Protein AF-A0ABD2XIH0-F1 (afdb_monomer)

Secondary structure (DSSP, 8-state):
--HHHHHHHHHTTS---TTTTSSHHHHHHHHHHHHHHHHHHHHHHHHHHHHHHHS---HHHHHHHHHHHHHHHHHHHHHHHHHHTHHHHHHHHHHHTSTTTS--SHHHHHHHHHHHHHHHHHHHHHHHHHHHHHHHHHHHHHHTT----SS----SS-S-SHHHHHHHHHHHHHHHHHHHHHHHHHHHHHHHHHHHHHHHHHHHHHHHHHHHHHHHHHHHHHHHTT---HHHHHHHHHHHHHHHHHHHHHHHHHHHHHHHHHHHHHHHHHHHHHHHHHHHHHHHHS--SSHHHHHHHHHHHHHHHHHHHHHHHHHHHHHHHHHHHHHHHHTS--TTS-HHHHHHHHHHHHHHTS----EETTTEE-SHHHHHHHHHHHHHHHHHHHHH-

Organism: NCBI:txid54128

Radius of gyration: 26.18 Å; Cα contacts (8 Å, |Δi|>4): 355; chains: 1; bounding box: 65×35×86 Å

Structure (mmCIF, N/CA/C/O backbone):
data_AF-A0ABD2XIH0-F1
#
_entry.id   AF-A0ABD2XIH0-F1
#
loop_
_atom_site.group_PDB
_atom_site.id
_atom_site.type_symbol
_atom_site.label_atom_id
_atom_site.label_alt_id
_atom_site.label_comp_id
_atom_site.label_asym_id
_atom_site.label_entity_id
_atom_site.label_seq_id
_atom_site.pdbx_PDB_ins_code
_atom_site.Cartn_x
_atom_site.Cartn_y
_atom_site.Cartn_z
_atom_site.occupancy
_atom_site.B_iso_or_equiv
_atom_site.auth_seq_id
_atom_site.auth_comp_id
_atom_site.auth_asym_id
_atom_site.auth_atom_id
_atom_site.pdbx_PDB_model_num
ATOM 1 N N . MET A 1 1 ? -10.858 10.386 3.978 1.00 69.44 1 MET A N 1
ATOM 2 C CA . MET A 1 1 ? -9.906 9.256 4.102 1.00 69.44 1 MET A CA 1
ATOM 3 C C . MET A 1 1 ? -9.439 8.874 2.701 1.00 69.44 1 MET A C 1
ATOM 5 O O . MET A 1 1 ? -10.284 8.785 1.823 1.00 69.44 1 MET A O 1
ATOM 9 N N . LEU A 1 2 ? -8.126 8.726 2.485 1.00 82.62 2 LEU A N 1
ATOM 10 C CA . LEU A 1 2 ? -7.487 8.334 1.208 1.00 82.62 2 LEU A CA 1
ATOM 11 C C . LEU A 1 2 ? -7.845 9.175 -0.043 1.00 82.62 2 LEU A C 1
ATOM 13 O O . LEU A 1 2 ? -7.837 8.694 -1.173 1.00 82.62 2 LEU A O 1
ATOM 17 N N . GLU A 1 3 ? -8.188 10.453 0.140 1.00 85.56 3 GLU A N 1
ATOM 18 C CA . GLU A 1 3 ? -8.623 11.310 -0.973 1.00 85.56 3 GLU A CA 1
ATOM 19 C C . GLU A 1 3 ? -7.527 11.571 -2.004 1.00 85.56 3 GLU A C 1
ATOM 21 O O . GLU A 1 3 ? -7.841 11.774 -3.174 1.00 85.56 3 GLU A O 1
ATOM 26 N N . LEU A 1 4 ? -6.263 11.610 -1.573 1.00 85.44 4 LEU A N 1
ATOM 27 C CA . LEU A 1 4 ? -5.139 11.866 -2.467 1.00 85.44 4 LEU A CA 1
ATOM 28 C C . LEU A 1 4 ? -4.965 10.690 -3.433 1.00 85.44 4 LEU A C 1
ATOM 30 O O . LEU A 1 4 ? -5.017 10.905 -4.639 1.00 85.44 4 LEU A O 1
ATOM 34 N N . GLN A 1 5 ? -4.934 9.465 -2.907 1.00 88.56 5 GLN A N 1
ATOM 35 C CA . GLN A 1 5 ? -4.835 8.218 -3.664 1.00 88.56 5 GLN A CA 1
ATOM 36 C C . GLN A 1 5 ? -5.927 8.138 -4.734 1.00 88.56 5 GLN A C 1
ATOM 38 O O . GLN A 1 5 ? -5.644 7.955 -5.914 1.00 88.56 5 GLN A O 1
ATOM 43 N N . PHE A 1 6 ? -7.193 8.340 -4.351 1.00 89.38 6 PHE A N 1
ATOM 44 C CA . PHE A 1 6 ? -8.299 8.267 -5.308 1.00 89.38 6 PHE A CA 1
ATOM 45 C C . PHE A 1 6 ? -8.287 9.410 -6.326 1.00 89.38 6 PHE A C 1
ATOM 47 O O . PHE A 1 6 ? -8.662 9.185 -7.477 1.00 89.38 6 PHE A O 1
ATOM 54 N N . LYS A 1 7 ? -7.843 10.618 -5.952 1.00 89.19 7 LYS A N 1
ATOM 55 C CA . LYS A 1 7 ? -7.650 11.718 -6.912 1.00 89.19 7 LYS A CA 1
ATOM 56 C C . LYS A 1 7 ? -6.553 11.378 -7.917 1.00 89.19 7 LYS A C 1
ATOM 58 O O . LYS A 1 7 ? -6.776 11.568 -9.107 1.00 89.19 7 LYS A O 1
ATOM 63 N N . VAL A 1 8 ? -5.424 10.833 -7.463 1.00 88.25 8 VAL A N 1
ATOM 64 C CA . VAL A 1 8 ? -4.326 10.404 -8.339 1.00 88.25 8 VAL A CA 1
ATOM 65 C C . VAL A 1 8 ? -4.801 9.297 -9.280 1.00 88.25 8 VAL A C 1
ATOM 67 O O . VAL A 1 8 ? -4.697 9.486 -10.488 1.00 88.25 8 VAL A O 1
ATOM 70 N N . LEU A 1 9 ? -5.440 8.229 -8.772 1.00 87.62 9 LEU A N 1
ATOM 71 C CA . LEU A 1 9 ? -6.023 7.159 -9.603 1.00 87.62 9 LEU A CA 1
ATOM 72 C C . LEU A 1 9 ? -7.021 7.694 -10.642 1.00 87.62 9 LEU A C 1
ATOM 74 O O . LEU A 1 9 ? -7.084 7.195 -11.767 1.00 87.62 9 LEU A O 1
ATOM 78 N N . SER A 1 10 ? -7.804 8.712 -10.272 1.00 88.88 10 SER A N 1
ATOM 79 C CA . SER A 1 10 ? -8.765 9.334 -11.185 1.00 88.88 10 SER A CA 1
ATOM 80 C C . SER A 1 10 ? -8.064 10.090 -12.314 1.00 88.88 10 SER A C 1
ATOM 82 O O . SER A 1 10 ? -8.479 9.971 -13.468 1.00 88.88 10 SER A O 1
ATOM 84 N N . SER A 1 11 ? -6.993 10.819 -11.995 1.00 87.75 11 SER A N 1
ATOM 85 C CA . SER A 1 11 ? -6.191 11.602 -12.945 1.00 87.75 11 SER A CA 1
ATOM 86 C C . SER A 1 11 ? -5.342 10.753 -13.892 1.00 87.75 11 SER A C 1
ATOM 88 O O . SER A 1 11 ? -4.963 11.231 -14.953 1.00 87.75 11 SER A O 1
ATOM 90 N N . ILE A 1 12 ? -5.031 9.508 -13.533 1.00 87.06 12 ILE A N 1
ATOM 91 C CA . ILE A 1 12 ? -4.311 8.572 -14.415 1.00 87.06 12 ILE A CA 1
ATOM 92 C C . ILE A 1 12 ? -5.246 7.630 -15.190 1.00 87.06 12 ILE A C 1
ATOM 94 O O . ILE A 1 12 ? -4.781 6.759 -15.916 1.00 87.06 12 ILE A O 1
ATOM 98 N N . GLY A 1 13 ? -6.568 7.790 -15.049 1.00 84.06 13 GLY A N 1
ATOM 99 C CA . GLY A 1 13 ? -7.558 7.005 -15.795 1.00 84.06 13 GLY A CA 1
ATOM 100 C C . GLY A 1 13 ? -7.877 5.623 -15.212 1.00 84.06 13 GLY A C 1
ATOM 101 O O . GLY A 1 13 ? -8.575 4.841 -15.848 1.00 84.06 13 GLY A O 1
ATOM 102 N N . PHE A 1 14 ? -7.407 5.296 -14.006 1.00 84.62 14 PHE A N 1
ATOM 103 C CA . PHE A 1 14 ? -7.673 3.997 -13.371 1.00 84.62 14 PHE A CA 1
ATOM 104 C C . PHE A 1 14 ? -8.911 4.000 -12.463 1.00 84.62 14 PHE A C 1
ATOM 106 O O . PHE A 1 14 ? -9.413 2.935 -12.101 1.00 84.62 14 PHE A O 1
ATOM 113 N N . TRP A 1 15 ? -9.450 5.171 -12.098 1.00 86.75 15 TRP A N 1
ATOM 114 C CA . TRP A 1 15 ? -10.577 5.251 -11.166 1.00 86.75 15 TRP A CA 1
ATOM 115 C C . TRP A 1 15 ? -11.604 6.331 -11.507 1.00 86.75 15 TRP A C 1
ATOM 117 O O . TRP A 1 15 ? -11.427 7.500 -11.195 1.00 86.75 15 TRP A O 1
ATOM 127 N N . CYS A 1 16 ? -12.756 5.934 -12.055 1.00 84.38 16 CYS A N 1
ATOM 128 C CA . CYS A 1 16 ? -13.859 6.872 -12.286 1.00 84.38 16 CYS A CA 1
ATOM 129 C C . CYS A 1 16 ? -14.498 7.324 -10.954 1.00 84.38 16 CYS A C 1
ATOM 131 O O . CYS A 1 16 ? -15.024 6.460 -10.227 1.00 84.38 16 CYS A O 1
ATOM 133 N N . PRO A 1 17 ? -14.510 8.639 -10.634 1.00 82.56 17 PRO A N 1
ATOM 134 C CA . PRO A 1 17 ? -15.181 9.169 -9.450 1.00 82.56 17 PRO A CA 1
ATOM 135 C C . PRO A 1 17 ? -16.686 8.876 -9.449 1.00 82.56 17 PRO A C 1
ATOM 137 O O . PRO A 1 17 ? -17.354 8.968 -10.478 1.00 82.56 17 PRO A O 1
ATOM 140 N N . ARG A 1 18 ? -17.258 8.610 -8.265 1.00 77.31 18 ARG A N 1
ATOM 141 C CA . ARG A 1 18 ? -18.702 8.323 -8.113 1.00 77.31 18 ARG A CA 1
ATOM 142 C C . ARG A 1 18 ? -19.601 9.472 -8.582 1.00 77.31 18 ARG A C 1
ATOM 144 O O . ARG A 1 18 ? -20.696 9.235 -9.076 1.00 77.31 18 ARG A O 1
ATOM 151 N N . SER A 1 19 ? -19.147 10.717 -8.445 1.00 76.44 19 SER A N 1
ATOM 152 C CA . SER A 1 19 ? -19.893 11.886 -8.926 1.00 76.44 19 SER A CA 1
ATOM 153 C C . SER A 1 19 ? -20.061 11.867 -10.448 1.00 76.44 19 SER A C 1
ATOM 155 O O . SER A 1 19 ? -21.111 12.255 -10.952 1.00 76.44 19 SER A O 1
ATOM 157 N N . TRP A 1 20 ? -19.062 11.370 -11.182 1.00 75.44 20 TRP A N 1
ATOM 158 C CA . TRP A 1 20 ? -19.028 11.370 -12.647 1.00 75.44 20 TRP A CA 1
ATOM 159 C C . TRP A 1 20 ? -19.699 10.146 -13.272 1.00 75.44 20 TRP A C 1
ATOM 161 O O . TRP A 1 20 ? -20.023 10.181 -14.457 1.00 75.44 20 TRP A O 1
ATOM 171 N N . SER A 1 21 ? -19.964 9.093 -12.493 1.00 69.00 21 SER A N 1
ATOM 172 C CA . SER A 1 21 ? -20.776 7.953 -12.939 1.00 69.00 21 SER A CA 1
ATOM 173 C C . SER A 1 21 ? -22.285 8.225 -12.904 1.00 69.00 21 SER A C 1
ATOM 175 O O . SER A 1 21 ? -23.064 7.365 -13.291 1.00 69.00 21 SER A O 1
ATOM 177 N N . SER A 1 22 ? -22.723 9.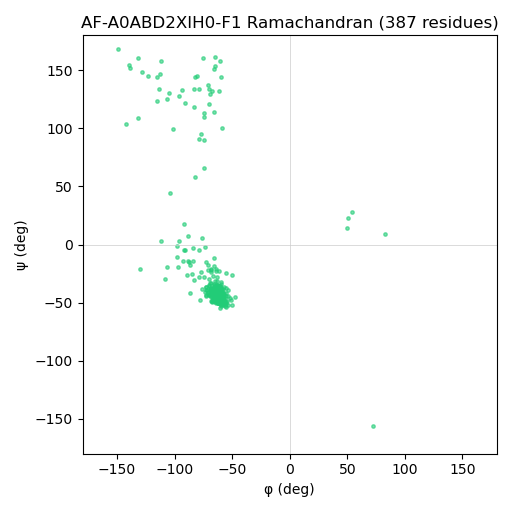388 -12.407 1.00 70.56 22 SER A N 1
ATOM 178 C CA . SER A 1 22 ? -24.151 9.728 -12.302 1.00 70.56 22 SER A CA 1
ATOM 179 C C . SER A 1 22 ? -24.768 10.180 -13.633 1.00 70.56 22 SER A C 1
ATOM 181 O O . SER A 1 22 ? -25.954 9.958 -13.869 1.00 70.56 22 SER A O 1
ATOM 183 N N . SER A 1 23 ? -23.967 10.758 -14.534 1.00 75.12 23 SER A N 1
ATOM 184 C CA . SER A 1 23 ? -24.386 11.120 -15.891 1.00 75.12 23 SER A CA 1
ATOM 185 C C . SER A 1 23 ? -23.784 10.179 -16.934 1.00 75.12 23 SER A C 1
ATOM 187 O O . SER A 1 23 ? -22.568 10.038 -17.051 1.00 75.12 23 SER A O 1
ATOM 189 N N . GLY A 1 24 ? -24.636 9.573 -17.768 1.00 81.06 24 GLY A N 1
ATOM 190 C CA . GLY A 1 24 ? -24.200 8.591 -18.771 1.00 81.06 24 GLY A CA 1
ATOM 191 C C . GLY A 1 24 ? -23.217 9.133 -19.823 1.00 81.06 24 GLY A C 1
ATOM 192 O O . GLY A 1 24 ? -22.471 8.357 -20.416 1.00 81.06 24 GLY A O 1
ATOM 193 N N . LEU A 1 25 ? -23.180 10.453 -20.057 1.00 85.81 25 LEU A N 1
ATOM 194 C CA . LEU A 1 25 ? -22.218 11.082 -20.970 1.00 85.81 25 LEU A CA 1
ATOM 195 C C . LEU A 1 25 ? -20.828 11.236 -20.335 1.00 85.81 25 LEU A C 1
ATOM 197 O O . LEU A 1 25 ? -19.834 10.864 -20.955 1.00 85.81 25 LEU A O 1
ATOM 201 N N . THR A 1 26 ? -20.745 11.746 -19.103 1.00 85.19 26 THR A N 1
ATOM 202 C CA . THR A 1 26 ? -19.464 11.929 -18.396 1.00 85.19 26 THR A CA 1
ATOM 203 C C . THR A 1 26 ? -18.781 10.599 -18.128 1.00 85.19 26 THR A C 1
ATOM 205 O O . THR A 1 26 ? -17.566 10.503 -18.261 1.00 85.19 26 THR A O 1
ATOM 208 N N . GLU A 1 27 ? -19.549 9.550 -17.828 1.00 86.12 27 GLU A N 1
ATOM 209 C CA . GLU A 1 27 ? -18.997 8.212 -17.648 1.00 86.12 27 GLU A CA 1
ATOM 210 C C . GLU A 1 27 ? -18.377 7.676 -18.948 1.00 86.12 27 GLU A C 1
ATOM 212 O O . GLU A 1 27 ? -17.261 7.158 -18.934 1.00 86.12 27 GLU A O 1
ATOM 217 N N . LYS A 1 28 ? -19.058 7.840 -20.092 1.00 87.38 28 LYS A N 1
ATOM 218 C CA . LYS A 1 28 ? -18.522 7.441 -21.405 1.00 87.38 28 LYS A CA 1
ATOM 219 C C . LYS A 1 28 ? -17.262 8.227 -21.772 1.00 87.38 28 LYS A C 1
ATOM 221 O O . LYS A 1 28 ? -16.292 7.625 -22.229 1.00 87.38 28 LYS A O 1
ATOM 226 N N . LEU A 1 29 ? -17.258 9.542 -21.540 1.00 89.62 29 LEU A N 1
ATOM 227 C CA . LEU A 1 29 ? -16.084 10.391 -21.763 1.00 89.62 29 LEU A CA 1
ATOM 228 C C . LEU A 1 29 ? -14.907 9.956 -20.885 1.00 89.62 29 LEU A C 1
ATOM 230 O O . LEU A 1 29 ? -13.797 9.804 -21.389 1.00 89.62 29 LEU A O 1
ATOM 234 N N . TYR A 1 30 ? -15.156 9.671 -19.605 1.00 89.56 30 TYR A N 1
ATOM 235 C CA . TYR A 1 30 ? -14.122 9.188 -18.695 1.00 89.56 30 TYR A CA 1
ATOM 236 C C . TYR A 1 30 ? -13.582 7.816 -19.111 1.00 89.56 30 TYR A C 1
ATOM 238 O O . TYR A 1 30 ? -12.378 7.591 -19.042 1.00 89.56 30 TYR A O 1
ATOM 246 N N . ARG A 1 31 ? -14.432 6.899 -19.594 1.00 87.94 31 ARG A N 1
ATOM 247 C CA . ARG A 1 31 ? -13.978 5.603 -20.128 1.00 87.94 31 ARG A CA 1
ATOM 248 C C . ARG A 1 31 ? -13.070 5.777 -21.347 1.00 87.94 31 ARG A C 1
ATOM 250 O O . ARG A 1 31 ? -12.041 5.117 -21.415 1.00 87.94 31 ARG A O 1
ATOM 257 N N . CYS A 1 32 ? -13.412 6.676 -22.271 1.00 90.19 32 CYS A N 1
ATOM 258 C CA . CYS A 1 32 ? -12.560 6.989 -23.423 1.00 90.19 32 CYS A CA 1
ATOM 259 C C . CYS A 1 32 ? -11.200 7.548 -22.975 1.00 90.19 32 CYS A C 1
ATOM 261 O O . CYS A 1 32 ? -10.153 7.041 -23.368 1.00 90.19 32 CYS A O 1
ATOM 263 N N . TYR A 1 33 ? -11.225 8.527 -22.070 1.00 91.69 33 TYR A N 1
ATOM 264 C CA . TYR A 1 33 ? -10.032 9.089 -21.440 1.00 91.69 33 TYR A CA 1
ATOM 265 C C . TYR A 1 33 ? -9.166 8.022 -20.747 1.00 91.69 33 TYR A C 1
ATOM 267 O O . TYR A 1 33 ? -7.955 7.987 -20.940 1.00 91.69 33 TYR A O 1
ATOM 275 N N . SER A 1 34 ? -9.796 7.112 -20.003 1.00 90.00 34 SER A N 1
ATOM 276 C CA . SER A 1 34 ? -9.126 6.008 -19.306 1.00 90.00 34 SER A CA 1
ATOM 277 C C . SER A 1 34 ? -8.423 5.077 -20.287 1.00 90.00 34 SER A C 1
ATO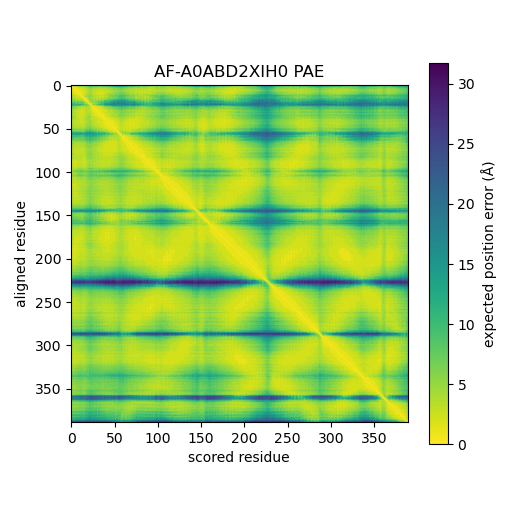M 279 O O . SER A 1 34 ? -7.249 4.774 -20.113 1.00 90.00 34 SER A O 1
ATOM 281 N N . VAL A 1 35 ? -9.109 4.667 -21.359 1.00 89.94 35 VAL A N 1
ATOM 282 C CA . VAL A 1 35 ? -8.506 3.829 -22.405 1.00 89.94 35 VAL A CA 1
ATOM 283 C C . VAL A 1 35 ? -7.300 4.534 -23.023 1.00 89.94 35 VAL A C 1
ATOM 285 O O . VAL A 1 35 ? -6.245 3.918 -23.152 1.00 89.94 35 VAL A O 1
ATOM 288 N N . LEU A 1 36 ? -7.411 5.826 -23.343 1.00 90.25 36 LEU A N 1
ATOM 289 C CA . LEU A 1 36 ? -6.315 6.592 -23.944 1.00 90.25 36 LEU A CA 1
ATOM 290 C C . LEU A 1 36 ? -5.085 6.693 -23.034 1.00 90.25 36 LEU A C 1
ATOM 292 O O . LEU A 1 36 ? -3.970 6.514 -23.515 1.00 90.25 36 LEU A O 1
ATOM 296 N N . LEU A 1 37 ? -5.270 6.948 -21.737 1.00 90.62 37 LEU A N 1
ATOM 297 C CA . LEU A 1 37 ? -4.155 7.066 -20.793 1.00 90.62 37 LEU A CA 1
ATOM 298 C C . LEU A 1 37 ? -3.497 5.730 -20.474 1.00 90.62 37 LEU A C 1
ATOM 300 O O . LEU A 1 37 ? -2.282 5.645 -20.353 1.00 90.62 37 LEU A O 1
ATOM 304 N N . VAL A 1 38 ? -4.291 4.676 -20.343 1.00 89.88 38 VAL A N 1
ATOM 305 C CA . VAL A 1 38 ? -3.806 3.390 -19.848 1.00 89.88 38 VAL A CA 1
ATOM 306 C C . VAL A 1 38 ? -3.190 2.533 -20.967 1.00 89.88 38 VAL A C 1
ATOM 308 O O . VAL A 1 38 ? -2.309 1.711 -20.712 1.00 89.88 38 VAL A O 1
ATOM 311 N N . THR A 1 39 ? -3.590 2.743 -22.225 1.00 92.69 39 THR A N 1
ATOM 312 C CA . THR A 1 39 ? -3.067 1.988 -23.383 1.00 92.69 39 THR A CA 1
ATOM 313 C C . THR A 1 39 ? -1.540 2.081 -23.550 1.00 92.69 39 THR A C 1
ATOM 315 O O . THR A 1 39 ? -0.924 1.030 -23.738 1.00 92.69 39 THR A O 1
ATOM 318 N N . PRO A 1 40 ? -0.889 3.262 -23.446 1.00 93.31 40 PRO A N 1
ATOM 319 C CA . PRO A 1 40 ? 0.568 3.388 -23.522 1.00 93.31 40 PRO A CA 1
ATOM 320 C C . PRO A 1 40 ? 1.323 2.440 -22.583 1.00 93.31 40 PRO A C 1
ATOM 322 O O . PRO A 1 40 ? 2.185 1.692 -23.043 1.00 93.31 40 PRO A O 1
ATOM 325 N N . MET A 1 41 ? 0.914 2.366 -21.313 1.00 93.38 41 MET A N 1
ATOM 326 C CA . MET A 1 41 ? 1.489 1.457 -20.318 1.00 93.38 41 MET A CA 1
ATOM 327 C C . MET A 1 41 ? 1.460 -0.007 -20.781 1.00 93.38 41 MET A C 1
ATOM 329 O O . MET A 1 41 ? 2.501 -0.662 -20.817 1.00 93.38 41 MET A O 1
ATOM 333 N N . TYR A 1 42 ? 0.292 -0.521 -21.178 1.00 93.69 42 TYR A N 1
ATOM 334 C CA . TYR A 1 42 ? 0.179 -1.911 -21.633 1.00 93.69 42 TYR A CA 1
ATOM 335 C C . TYR A 1 42 ? 0.925 -2.152 -22.948 1.00 93.69 42 TYR A C 1
ATOM 337 O O . TYR A 1 42 ? 1.549 -3.198 -23.114 1.00 93.69 42 TYR A O 1
ATOM 345 N N . SER A 1 43 ? 0.910 -1.183 -23.867 1.00 94.50 43 SER A N 1
ATOM 346 C CA . SER A 1 43 ? 1.654 -1.289 -25.125 1.00 94.50 43 SER A CA 1
ATOM 347 C C . SER A 1 43 ? 3.166 -1.376 -24.897 1.00 94.50 43 SER A C 1
ATOM 349 O O . SER A 1 43 ? 3.819 -2.195 -25.536 1.00 94.50 43 SER A O 1
ATOM 351 N N . LEU A 1 44 ? 3.717 -0.619 -23.937 1.00 94.31 44 LEU A N 1
ATOM 352 C CA . LEU A 1 44 ? 5.134 -0.693 -23.581 1.00 94.31 44 LEU A CA 1
ATOM 353 C C . LEU A 1 44 ? 5.496 -2.085 -23.050 1.00 94.31 44 LEU A C 1
ATOM 355 O O . LEU A 1 44 ? 6.449 -2.687 -23.538 1.00 94.31 44 LEU A O 1
ATOM 359 N N . VAL A 1 45 ? 4.712 -2.616 -22.106 1.00 94.25 45 VAL A N 1
ATOM 360 C CA . VAL A 1 45 ? 4.938 -3.955 -21.532 1.00 94.25 45 VAL A CA 1
ATOM 361 C C . VAL A 1 45 ? 4.898 -5.036 -22.615 1.00 94.25 45 VAL A C 1
ATOM 363 O O . VAL A 1 45 ? 5.751 -5.923 -22.632 1.00 94.25 45 VAL A O 1
ATOM 366 N N . LEU A 1 46 ? 3.953 -4.950 -23.556 1.00 93.56 46 LEU A N 1
ATOM 367 C CA . LEU A 1 46 ? 3.861 -5.890 -24.675 1.00 93.56 46 LEU A CA 1
ATOM 368 C C . LEU A 1 46 ? 5.080 -5.808 -25.603 1.00 93.56 46 LEU A C 1
ATOM 370 O O . LEU A 1 46 ? 5.629 -6.846 -25.966 1.00 93.56 46 LEU A O 1
ATOM 374 N N . CYS A 1 47 ? 5.544 -4.604 -25.951 1.00 93.38 47 CYS A N 1
ATOM 375 C CA . CYS A 1 47 ? 6.741 -4.426 -26.780 1.00 93.38 47 CYS A CA 1
ATOM 376 C C . CYS A 1 47 ? 8.021 -4.910 -26.077 1.00 93.38 47 CYS A C 1
ATOM 378 O O . CYS A 1 47 ? 8.902 -5.480 -26.725 1.00 93.38 47 CYS A O 1
ATOM 380 N N . GLN A 1 48 ? 8.127 -4.722 -24.758 1.00 92.69 48 GLN A N 1
ATOM 381 C CA . GLN A 1 48 ? 9.230 -5.257 -23.953 1.00 92.69 48 GLN A CA 1
ATOM 382 C C . GLN A 1 48 ? 9.204 -6.793 -23.932 1.00 92.69 48 GLN A C 1
ATOM 384 O O . GLN A 1 48 ? 10.220 -7.433 -24.197 1.00 92.69 48 GLN A O 1
ATOM 389 N N . ALA A 1 49 ? 8.036 -7.393 -23.681 1.00 91.69 49 ALA A N 1
ATOM 390 C CA . ALA A 1 49 ? 7.871 -8.845 -23.675 1.00 91.69 49 ALA A CA 1
ATOM 391 C C . ALA A 1 49 ? 8.161 -9.467 -25.052 1.00 91.69 49 ALA A C 1
ATOM 393 O O . ALA A 1 49 ? 8.845 -10.484 -25.140 1.00 91.69 49 ALA A O 1
ATOM 394 N N . ALA A 1 50 ? 7.699 -8.836 -26.136 1.00 91.50 50 ALA A N 1
ATOM 395 C CA . ALA A 1 50 ? 8.015 -9.259 -27.497 1.00 91.50 50 ALA A CA 1
ATOM 396 C C . ALA A 1 50 ? 9.523 -9.177 -27.778 1.00 91.50 50 ALA A C 1
ATOM 398 O O . ALA A 1 50 ? 10.092 -10.116 -28.331 1.00 91.50 50 ALA A O 1
ATOM 399 N N . GLY A 1 51 ? 10.183 -8.096 -27.349 1.00 88.81 51 GLY A N 1
ATOM 400 C CA . GLY A 1 51 ? 11.631 -7.948 -27.485 1.00 88.81 51 GLY A CA 1
ATOM 401 C C . GLY A 1 51 ? 12.412 -9.033 -26.757 1.00 88.81 51 GLY A C 1
ATOM 402 O O . GLY A 1 51 ? 13.322 -9.608 -27.349 1.00 88.81 51 GLY A O 1
ATOM 403 N N . LEU A 1 52 ? 11.998 -9.380 -25.538 1.00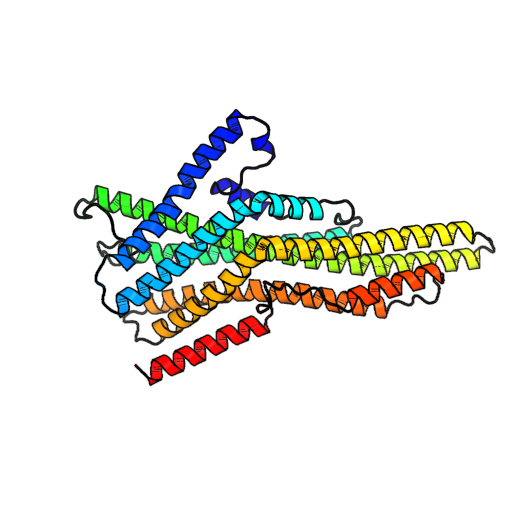 89.06 52 LEU A N 1
ATOM 404 C CA . LEU A 1 52 ? 12.607 -10.449 -24.750 1.00 89.06 52 LEU A CA 1
ATOM 405 C C . LEU A 1 52 ? 12.441 -11.838 -25.395 1.00 89.06 52 LEU A C 1
ATOM 407 O O . LEU A 1 52 ? 13.363 -12.645 -25.361 1.00 89.06 52 LEU A O 1
ATOM 411 N N . LEU A 1 53 ? 11.265 -12.132 -25.961 1.00 88.31 53 LEU A N 1
ATOM 412 C CA . LEU A 1 53 ? 10.947 -13.462 -26.501 1.00 88.31 53 LEU A CA 1
ATOM 413 C C . LEU A 1 53 ? 11.463 -13.691 -27.926 1.00 88.31 53 LEU A C 1
ATOM 415 O O . LEU A 1 53 ? 11.734 -14.831 -28.299 1.00 88.31 53 LEU A O 1
ATOM 419 N N . LEU A 1 54 ? 11.546 -12.634 -28.737 1.00 88.38 54 LEU A N 1
ATOM 420 C CA . LEU A 1 54 ? 11.816 -12.741 -30.174 1.00 88.38 54 LEU A CA 1
ATOM 421 C C . LEU A 1 54 ? 13.234 -12.309 -30.563 1.00 88.38 54 LEU A C 1
ATOM 423 O O . LEU A 1 54 ? 13.707 -12.683 -31.636 1.00 88.38 54 LEU A O 1
ATOM 427 N N . THR A 1 55 ? 13.925 -11.543 -29.716 1.00 85.19 55 THR A N 1
ATOM 428 C CA . THR A 1 55 ? 15.288 -11.074 -30.005 1.00 85.19 55 THR A CA 1
ATOM 429 C C . THR A 1 55 ? 16.311 -12.023 -29.405 1.00 85.19 55 THR A C 1
ATOM 431 O O . THR A 1 55 ? 16.235 -12.379 -28.231 1.00 85.19 55 THR A O 1
ATOM 434 N N . ARG A 1 56 ? 17.322 -12.407 -30.189 1.00 80.62 56 ARG A N 1
ATOM 435 C CA . ARG A 1 56 ? 18.476 -13.135 -29.657 1.00 80.62 56 ARG A CA 1
ATOM 436 C C . ARG A 1 56 ? 19.362 -12.158 -28.884 1.00 80.62 56 ARG A C 1
ATOM 438 O O . ARG A 1 56 ? 19.953 -11.274 -29.492 1.00 80.62 56 ARG A O 1
ATOM 445 N N . GLN A 1 57 ? 19.444 -12.334 -27.572 1.00 82.31 57 GLN A N 1
ATOM 446 C CA . GLN A 1 57 ? 20.213 -11.476 -26.667 1.00 82.31 57 GLN A CA 1
ATOM 447 C C . GLN A 1 57 ? 21.408 -12.232 -26.081 1.00 82.31 57 GLN A C 1
ATOM 449 O O . GLN A 1 57 ? 21.413 -13.469 -26.043 1.00 82.31 57 GLN A O 1
ATOM 454 N N . SER A 1 58 ? 22.426 -11.496 -25.629 1.00 82.94 58 SER A N 1
ATOM 455 C CA . SER A 1 58 ? 23.433 -12.075 -24.736 1.00 82.94 58 SER A CA 1
ATOM 456 C C . SER A 1 58 ? 22.780 -12.463 -23.400 1.00 82.94 58 SER A C 1
ATOM 458 O O . SER A 1 58 ? 21.686 -12.001 -23.073 1.00 82.94 58 SER A O 1
ATOM 460 N N . PHE A 1 59 ? 23.427 -13.333 -22.621 1.00 77.81 59 PHE A N 1
ATOM 461 C CA . PHE A 1 59 ? 22.882 -13.754 -21.325 1.00 77.81 59 PHE A CA 1
ATOM 462 C C . PHE A 1 59 ? 22.691 -12.566 -20.366 1.00 77.81 59 PHE A C 1
ATOM 464 O O . PHE A 1 59 ? 21.674 -12.485 -19.677 1.00 77.81 59 PHE A O 1
ATOM 471 N N . ASP A 1 60 ? 23.625 -11.615 -20.378 1.00 74.31 60 ASP A N 1
ATOM 472 C CA . ASP A 1 60 ? 23.562 -10.428 -19.526 1.00 74.31 60 ASP A CA 1
ATOM 473 C C . ASP A 1 60 ? 22.417 -9.503 -19.948 1.00 74.31 60 ASP A C 1
ATOM 475 O O . ASP A 1 60 ? 21.574 -9.149 -19.125 1.00 74.31 60 ASP A O 1
ATOM 479 N N . GLU A 1 61 ? 22.302 -9.199 -21.244 1.00 77.88 61 GLU A N 1
ATOM 480 C CA . GLU A 1 61 ? 21.209 -8.378 -21.782 1.00 77.88 61 GLU A CA 1
ATOM 481 C C . GLU A 1 61 ? 19.830 -9.002 -21.547 1.00 77.88 61 GLU A C 1
ATOM 483 O O . GLU A 1 61 ? 18.867 -8.285 -21.246 1.00 77.88 61 GLU A O 1
ATOM 488 N N . PHE A 1 62 ? 19.744 -10.330 -21.655 1.00 82.81 62 PHE A N 1
ATOM 489 C CA . PHE A 1 62 ? 18.537 -11.087 -21.356 1.00 82.81 62 PHE A CA 1
ATOM 490 C C . PHE A 1 62 ? 18.126 -10.920 -19.898 1.00 82.81 62 PHE A C 1
ATOM 492 O O . PHE A 1 62 ? 16.972 -10.590 -19.628 1.00 82.81 62 PHE A O 1
ATOM 499 N N . ASN A 1 63 ? 19.060 -11.092 -18.958 1.00 78.38 63 ASN A N 1
ATOM 500 C CA . ASN A 1 63 ? 18.770 -10.940 -17.536 1.00 78.38 63 ASN A CA 1
ATOM 501 C C . ASN A 1 63 ? 18.274 -9.524 -17.225 1.00 78.38 63 ASN A C 1
ATOM 503 O O . ASN A 1 63 ? 17.242 -9.367 -16.573 1.00 78.38 63 ASN A O 1
ATOM 507 N N . GLU A 1 64 ? 18.944 -8.483 -17.728 1.00 77.44 64 GLU A N 1
ATOM 508 C CA . GLU A 1 64 ? 18.503 -7.102 -17.505 1.00 77.44 64 GLU A CA 1
ATOM 509 C C . GLU A 1 64 ? 17.096 -6.839 -18.045 1.00 77.44 64 GLU A C 1
ATOM 511 O O . GLU A 1 64 ? 16.250 -6.283 -17.339 1.00 77.44 64 GLU A O 1
ATOM 516 N N . THR A 1 65 ? 16.836 -7.268 -19.282 1.00 83.38 65 THR A N 1
ATOM 517 C CA . THR A 1 65 ? 15.546 -7.068 -19.947 1.00 83.38 65 THR A CA 1
ATOM 518 C C . THR A 1 65 ? 14.443 -7.862 -19.246 1.00 83.38 65 THR A C 1
ATOM 520 O O . THR A 1 65 ? 13.354 -7.332 -19.030 1.00 83.38 65 THR A O 1
ATOM 523 N N . PHE A 1 66 ? 14.721 -9.098 -18.821 1.00 87.06 66 PHE A N 1
ATOM 524 C CA . PHE A 1 66 ? 13.776 -9.960 -18.110 1.00 87.06 66 PHE A CA 1
ATOM 525 C C . PHE A 1 66 ? 13.272 -9.317 -16.815 1.00 87.06 66 PHE A C 1
ATOM 527 O O . PHE A 1 66 ? 12.063 -9.246 -16.601 1.00 87.06 66 PHE A O 1
ATOM 534 N N . PHE A 1 67 ? 14.167 -8.802 -15.965 1.00 84.69 67 PHE A N 1
ATOM 535 C CA . PHE A 1 67 ? 13.752 -8.192 -14.697 1.00 84.69 67 PHE A CA 1
ATOM 536 C C . PHE A 1 67 ? 13.008 -6.871 -14.891 1.00 84.69 67 PHE A C 1
ATOM 538 O O . PHE A 1 67 ? 12.084 -6.577 -14.134 1.00 84.69 67 PHE A O 1
ATOM 545 N N . ILE A 1 68 ? 13.355 -6.096 -15.922 1.00 87.19 68 ILE A N 1
ATOM 546 C CA . ILE A 1 68 ? 12.601 -4.892 -16.281 1.00 87.19 68 ILE A CA 1
ATOM 547 C C . ILE A 1 68 ? 11.185 -5.265 -16.738 1.00 87.19 68 ILE A C 1
ATOM 549 O O . ILE A 1 68 ? 10.230 -4.705 -16.205 1.00 87.19 68 ILE A O 1
ATOM 553 N N . VAL A 1 69 ? 11.042 -6.231 -17.657 1.00 91.38 69 VAL A N 1
ATOM 554 C CA . VAL A 1 69 ? 9.740 -6.744 -18.134 1.00 91.38 69 VAL A CA 1
ATOM 555 C C . VAL A 1 69 ? 8.906 -7.275 -16.971 1.00 91.38 69 VAL A C 1
ATOM 557 O O . VAL A 1 69 ? 7.701 -7.044 -16.909 1.00 91.38 69 VAL A O 1
ATOM 560 N N . LEU A 1 70 ? 9.539 -7.987 -16.039 1.00 90.31 70 LEU A N 1
ATOM 561 C CA . LEU A 1 70 ? 8.869 -8.531 -14.867 1.00 90.31 70 LEU A CA 1
ATOM 562 C C . LEU A 1 70 ? 8.324 -7.409 -13.967 1.00 90.31 70 LEU A C 1
ATOM 564 O O . LEU A 1 70 ? 7.162 -7.464 -13.568 1.00 90.31 70 LEU A O 1
ATOM 568 N N . SER A 1 71 ? 9.120 -6.370 -13.696 1.00 90.12 71 SER A N 1
ATOM 569 C CA . SER A 1 71 ? 8.707 -5.214 -12.888 1.00 90.12 71 SER A CA 1
ATOM 570 C C . SER A 1 71 ? 7.603 -4.387 -13.556 1.00 90.12 71 SER A C 1
ATOM 572 O O . SER A 1 71 ? 6.586 -4.088 -12.927 1.00 90.12 71 SER A O 1
ATOM 574 N N . THR A 1 72 ? 7.753 -4.037 -14.838 1.00 92.62 72 THR A N 1
ATOM 575 C CA . THR A 1 72 ? 6.748 -3.252 -15.580 1.00 92.62 72 THR A CA 1
ATOM 576 C C . THR A 1 72 ? 5.470 -4.056 -15.822 1.00 92.62 72 THR A C 1
ATOM 578 O O . THR A 1 72 ? 4.363 -3.530 -15.685 1.00 92.62 72 THR A O 1
ATOM 581 N N . GLY A 1 73 ? 5.598 -5.354 -16.105 1.00 93.88 73 GLY A N 1
ATOM 582 C CA . GLY A 1 73 ? 4.478 -6.283 -16.216 1.00 93.88 73 GLY A CA 1
ATOM 583 C C . GLY A 1 73 ? 3.724 -6.439 -14.900 1.00 93.88 73 GLY A C 1
ATOM 584 O O . GLY A 1 73 ? 2.492 -6.456 -14.892 1.00 93.88 73 GLY A O 1
ATOM 585 N N . PHE A 1 74 ? 4.433 -6.466 -13.772 1.00 93.88 74 PHE A N 1
ATOM 586 C CA . PHE A 1 74 ? 3.793 -6.508 -12.465 1.00 93.88 74 PHE A CA 1
ATOM 587 C C . PHE A 1 74 ? 3.061 -5.202 -12.120 1.00 93.88 74 PHE A C 1
ATOM 589 O O . PHE A 1 74 ? 1.950 -5.246 -11.594 1.00 93.88 74 PHE A O 1
ATOM 596 N N . ALA A 1 75 ? 3.598 -4.040 -12.498 1.00 93.31 75 ALA A N 1
ATOM 597 C CA . ALA A 1 75 ? 2.866 -2.777 -12.394 1.00 93.31 75 ALA A CA 1
ATOM 598 C C . ALA A 1 75 ? 1.556 -2.796 -13.207 1.00 93.31 75 ALA A C 1
ATOM 600 O O . ALA A 1 75 ? 0.506 -2.369 -12.722 1.00 93.31 75 ALA A O 1
ATOM 601 N N . ALA A 1 76 ? 1.588 -3.346 -14.426 1.00 92.69 76 ALA A N 1
ATOM 602 C CA . ALA A 1 76 ? 0.398 -3.522 -15.264 1.00 92.69 76 ALA A CA 1
ATOM 603 C C . ALA A 1 76 ? -0.615 -4.490 -14.635 1.00 92.69 76 ALA A C 1
ATOM 605 O O . ALA A 1 76 ? -1.822 -4.227 -14.637 1.00 92.69 76 ALA A O 1
ATOM 606 N N . PHE A 1 77 ? -0.124 -5.568 -14.021 1.00 93.12 77 PHE A N 1
ATOM 607 C CA . PHE A 1 77 ? -0.942 -6.483 -13.232 1.00 93.12 77 PHE A CA 1
ATOM 608 C C . PHE A 1 77 ? -1.623 -5.772 -12.054 1.00 93.12 77 PHE A C 1
ATOM 610 O O . PHE A 1 77 ? -2.830 -5.932 -11.889 1.00 93.12 77 PHE A O 1
ATOM 617 N N . LYS A 1 78 ? -0.913 -4.926 -11.289 1.00 92.44 78 LYS A N 1
ATOM 618 C CA . LYS A 1 78 ? -1.513 -4.126 -10.201 1.00 92.44 78 LYS A CA 1
ATOM 619 C C . LYS A 1 78 ? -2.668 -3.262 -10.699 1.00 92.44 78 LYS A C 1
ATOM 621 O O . LYS A 1 78 ? -3.763 -3.329 -10.144 1.00 92.44 78 LYS A O 1
ATOM 626 N N . GLY A 1 79 ? -2.446 -2.507 -11.777 1.00 90.31 79 GLY A N 1
ATOM 627 C CA . GLY A 1 79 ? -3.483 -1.670 -12.381 1.00 90.31 79 GLY A CA 1
ATOM 628 C C . GLY A 1 79 ? -4.707 -2.481 -12.828 1.00 90.31 79 GLY A C 1
ATOM 629 O O . GLY A 1 79 ? -5.846 -2.079 -12.592 1.00 90.31 79 GLY A O 1
ATOM 630 N N . SER A 1 80 ? -4.489 -3.663 -13.412 1.00 90.50 80 SER A N 1
ATOM 631 C CA . SER A 1 80 ? -5.567 -4.602 -13.759 1.00 90.50 80 SER A CA 1
ATOM 632 C C . SER A 1 80 ? -6.310 -5.126 -12.525 1.00 90.50 80 SER A C 1
ATOM 634 O O . SER A 1 80 ? -7.541 -5.192 -12.528 1.00 90.50 80 SER A O 1
ATOM 636 N N . CYS A 1 81 ? -5.589 -5.469 -11.454 1.00 91.19 81 CYS A N 1
ATOM 637 C CA . CYS A 1 81 ? -6.175 -5.913 -10.192 1.00 91.19 81 CYS A CA 1
ATOM 638 C C . CYS A 1 81 ? -7.044 -4.835 -9.545 1.00 91.19 81 CYS A C 1
ATOM 640 O O . CYS A 1 81 ? -8.118 -5.166 -9.050 1.00 91.19 81 CYS A O 1
ATOM 642 N N . ASP A 1 82 ? -6.638 -3.566 -9.578 1.00 88.62 82 ASP A N 1
ATOM 643 C CA . ASP A 1 82 ? -7.440 -2.461 -9.040 1.00 88.62 82 ASP A CA 1
ATOM 644 C C . ASP A 1 82 ? -8.754 -2.281 -9.807 1.00 88.62 82 ASP A C 1
ATOM 646 O O . ASP A 1 82 ? -9.814 -2.088 -9.203 1.00 88.62 82 ASP A O 1
ATOM 650 N N . LEU A 1 83 ? -8.715 -2.421 -11.137 1.00 88.44 83 LEU A N 1
ATOM 651 C CA . LEU A 1 83 ? -9.913 -2.397 -11.977 1.00 88.44 83 LEU A CA 1
ATOM 652 C C . LEU A 1 83 ? -10.830 -3.593 -11.687 1.00 88.44 83 LEU A C 1
ATOM 654 O O . LEU A 1 83 ? -12.040 -3.415 -11.522 1.00 88.44 83 LEU A O 1
ATOM 658 N N . TRP A 1 84 ? -10.263 -4.797 -11.577 1.00 90.62 84 TRP A N 1
ATOM 659 C CA . TRP A 1 84 ? -11.008 -6.027 -11.294 1.00 90.62 84 TRP A CA 1
ATOM 660 C C . TRP A 1 84 ? -11.642 -6.014 -9.897 1.00 90.62 84 TRP A C 1
ATOM 662 O O . TRP A 1 84 ? -12.810 -6.360 -9.718 1.00 90.62 84 TRP A O 1
ATOM 672 N N . ASN A 1 85 ? -10.890 -5.561 -8.894 1.00 91.69 85 ASN A N 1
ATOM 673 C CA . ASN A 1 85 ? -11.318 -5.508 -7.499 1.00 91.69 85 ASN A CA 1
ATOM 674 C C . ASN A 1 85 ? -12.041 -4.206 -7.133 1.00 91.69 85 ASN A C 1
ATOM 676 O O . ASN A 1 85 ? -12.384 -4.012 -5.965 1.00 91.69 85 ASN A O 1
ATOM 680 N N . ARG A 1 86 ? -12.346 -3.332 -8.101 1.00 90.69 86 ARG A N 1
ATOM 681 C CA . ARG A 1 86 ? -12.969 -2.019 -7.869 1.00 90.69 86 ARG A CA 1
ATOM 682 C C . ARG A 1 86 ? -14.178 -2.074 -6.935 1.00 90.69 86 ARG A C 1
ATOM 684 O O . ARG A 1 86 ? -14.283 -1.256 -6.026 1.00 90.69 86 ARG A O 1
ATOM 691 N N . ALA A 1 87 ? -15.083 -3.035 -7.129 1.00 91.81 87 ALA A N 1
ATOM 692 C CA . ALA A 1 87 ? -16.267 -3.186 -6.279 1.00 91.81 87 ALA A CA 1
ATOM 693 C C . ALA A 1 87 ? -15.907 -3.506 -4.816 1.00 91.81 87 ALA A C 1
ATOM 695 O O . ALA A 1 87 ? -16.513 -2.954 -3.897 1.00 91.81 87 ALA A O 1
ATOM 696 N N . LYS A 1 88 ? -14.888 -4.344 -4.591 1.00 94.06 88 LYS A N 1
ATOM 697 C CA . LYS A 1 88 ? -14.387 -4.669 -3.250 1.00 94.06 88 LYS A CA 1
ATOM 698 C C . LYS A 1 88 ? -13.679 -3.473 -2.602 1.00 94.06 88 LYS A C 1
ATOM 700 O O . LYS A 1 88 ? -13.928 -3.188 -1.437 1.00 94.06 88 LYS A O 1
ATOM 705 N N . ILE A 1 89 ? -12.880 -2.720 -3.364 1.00 93.88 89 ILE A N 1
ATOM 706 C CA . ILE A 1 89 ? -12.216 -1.492 -2.884 1.00 93.88 89 ILE A CA 1
ATOM 707 C C . ILE A 1 89 ? -13.257 -0.437 -2.480 1.00 93.88 89 ILE A C 1
ATOM 709 O O . ILE A 1 89 ? -13.153 0.164 -1.414 1.00 93.88 89 ILE A O 1
ATOM 713 N N . ILE A 1 90 ? -14.299 -0.242 -3.295 1.00 92.25 90 ILE A N 1
ATOM 714 C CA . ILE A 1 90 ? -15.445 0.628 -2.977 1.00 92.25 90 ILE A CA 1
ATOM 715 C C . ILE A 1 90 ? -16.097 0.187 -1.665 1.00 92.25 90 ILE A C 1
ATOM 717 O O . ILE A 1 90 ? -16.293 1.024 -0.786 1.00 92.25 90 ILE A O 1
ATOM 721 N N . ARG A 1 91 ? -16.368 -1.115 -1.516 1.00 94.19 91 ARG A N 1
ATOM 722 C CA . ARG A 1 91 ? -16.947 -1.682 -0.295 1.00 94.19 91 ARG A CA 1
ATOM 723 C C . ARG A 1 91 ? -16.073 -1.411 0.930 1.00 94.19 91 ARG A C 1
ATOM 725 O O . ARG A 1 91 ? -16.609 -1.013 1.956 1.00 94.19 91 ARG A O 1
ATOM 732 N N . LEU A 1 92 ? -14.751 -1.561 0.828 1.00 94.81 92 LEU A N 1
ATOM 733 C CA . LEU A 1 92 ? -13.827 -1.234 1.921 1.00 94.81 92 LEU A CA 1
ATOM 734 C C . LEU A 1 92 ? -13.941 0.232 2.345 1.00 94.81 92 LEU A C 1
ATOM 736 O O . LEU A 1 92 ? -14.072 0.519 3.532 1.00 94.81 92 LEU A O 1
ATOM 740 N N . VAL A 1 93 ? -13.936 1.162 1.387 1.00 94.00 93 VAL A N 1
ATOM 741 C CA . VAL A 1 93 ? -14.099 2.598 1.674 1.00 94.00 93 VAL A CA 1
ATOM 742 C C . VAL A 1 93 ? -15.442 2.885 2.352 1.00 94.00 93 VAL A C 1
ATOM 744 O O . VAL A 1 93 ? -15.498 3.672 3.302 1.00 94.00 93 VAL A O 1
ATOM 747 N N . ASP A 1 94 ? -16.515 2.234 1.900 1.00 93.56 94 ASP A N 1
ATOM 748 C CA . ASP A 1 94 ? -17.843 2.388 2.496 1.00 93.56 94 ASP A CA 1
ATOM 749 C C . ASP A 1 94 ? -17.876 1.857 3.936 1.00 93.56 94 ASP A C 1
ATOM 751 O O . ASP A 1 94 ? -18.399 2.534 4.818 1.00 93.56 94 ASP A O 1
ATOM 755 N N . MET A 1 95 ? -17.226 0.721 4.210 1.00 94.94 95 MET A N 1
ATOM 756 C CA . MET A 1 95 ? -17.126 0.160 5.562 1.00 94.94 95 MET A CA 1
ATOM 757 C C . MET A 1 95 ? -16.402 1.103 6.539 1.00 94.94 95 MET A C 1
ATOM 759 O O . MET A 1 95 ? -16.805 1.207 7.696 1.00 94.94 95 MET A O 1
ATOM 763 N N . PHE A 1 96 ? -15.373 1.838 6.098 1.00 93.12 96 PHE A N 1
ATOM 764 C CA . PHE A 1 96 ? -14.726 2.874 6.923 1.00 93.12 96 PHE A CA 1
ATOM 765 C C . PHE A 1 96 ? -15.593 4.125 7.132 1.00 93.12 96 PHE A C 1
ATOM 767 O O . PHE A 1 96 ? -15.334 4.912 8.044 1.00 93.12 96 PHE A O 1
ATOM 774 N N . SER A 1 97 ? -16.618 4.313 6.303 1.00 91.31 97 SER A N 1
ATOM 775 C CA . SER A 1 97 ? -17.556 5.435 6.389 1.00 91.31 97 SER A CA 1
ATOM 776 C C . SER A 1 97 ? -18.782 5.114 7.252 1.00 91.31 97 SER A C 1
ATOM 778 O O . SER A 1 97 ? -19.609 5.993 7.501 1.00 91.31 97 SER A O 1
ATOM 780 N N . GLU A 1 98 ? -18.911 3.875 7.734 1.00 92.06 98 GLU A N 1
ATOM 781 C CA . GLU A 1 98 ? -20.005 3.475 8.613 1.00 92.06 98 GLU A CA 1
ATOM 782 C C . GLU A 1 98 ? -19.949 4.187 9.979 1.00 92.06 98 GLU A C 1
ATOM 784 O O . GLU A 1 98 ? -18.862 4.481 10.490 1.00 92.06 98 GLU A O 1
ATOM 789 N N . PRO A 1 99 ? -21.101 4.404 10.649 1.00 88.31 99 PRO A N 1
ATOM 790 C CA . PRO A 1 99 ? -21.175 5.130 11.924 1.00 88.31 99 PRO A CA 1
ATOM 791 C C . PRO A 1 99 ? -20.275 4.579 13.040 1.00 88.31 99 PRO A C 1
ATOM 793 O O . PRO A 1 99 ? -19.915 5.300 13.976 1.00 88.31 99 PRO A O 1
ATOM 796 N N . PHE A 1 100 ? -19.913 3.297 12.972 1.00 85.50 100 PHE A N 1
ATOM 797 C CA . PHE A 1 100 ? -18.986 2.673 13.912 1.00 85.50 100 PHE A CA 1
ATOM 798 C C . PHE A 1 100 ? -17.552 3.182 13.734 1.00 85.50 100 PHE A C 1
ATOM 800 O O . PHE A 1 100 ? -16.863 3.379 14.730 1.00 85.50 100 PHE A O 1
ATOM 807 N N . CYS A 1 101 ? -17.113 3.460 12.508 1.00 88.75 101 CYS A N 1
ATOM 808 C CA . CYS A 1 101 ? -15.746 3.890 12.214 1.00 88.75 101 CYS A CA 1
ATOM 809 C C . CYS A 1 101 ? -15.534 5.402 12.333 1.00 88.75 101 CYS A C 1
ATOM 811 O O . CYS A 1 101 ? -14.394 5.855 12.470 1.00 88.75 101 CYS A O 1
ATOM 813 N N . LEU A 1 102 ? -16.616 6.183 12.325 1.00 91.94 102 LEU A N 1
ATOM 814 C CA . LEU A 1 102 ? -16.539 7.635 12.429 1.00 91.94 102 LEU A CA 1
ATOM 815 C C . LEU A 1 102 ? -16.117 8.085 13.842 1.00 91.94 102 LEU A C 1
ATOM 817 O O . LEU A 1 102 ? -16.616 7.550 14.842 1.00 91.94 102 LEU A O 1
ATOM 821 N N . PRO A 1 103 ? -15.220 9.085 13.957 1.00 92.38 103 PRO A N 1
ATOM 822 C CA . PRO A 1 103 ? -14.792 9.614 15.246 1.00 92.38 103 PRO A CA 1
ATOM 823 C C . PRO A 1 103 ? -15.931 10.378 15.934 1.00 92.38 103 PRO A C 1
ATOM 825 O O . PRO A 1 103 ? -16.521 11.288 15.358 1.00 92.38 103 PRO A O 1
ATOM 828 N N . ARG A 1 104 ? -16.206 10.050 17.202 1.00 92.75 104 ARG A N 1
ATOM 829 C CA . ARG A 1 104 ? -17.318 10.624 17.991 1.00 92.75 104 ARG A CA 1
ATOM 830 C C . ARG A 1 104 ? -16.898 11.761 18.922 1.00 92.75 104 ARG A C 1
ATOM 832 O O . ARG A 1 104 ? -17.734 12.412 19.536 1.00 92.75 104 ARG A O 1
ATOM 839 N N . CYS A 1 105 ? -15.597 11.974 19.094 1.00 93.19 105 CYS A N 1
ATOM 840 C CA . CYS A 1 105 ? -15.066 12.991 19.998 1.00 93.19 105 CYS A CA 1
ATOM 841 C C . CYS A 1 105 ? -13.726 13.539 19.501 1.00 93.19 105 CYS A C 1
ATOM 843 O O . CYS A 1 105 ? -13.078 12.948 18.635 1.00 93.19 105 CYS A O 1
ATOM 845 N N . GLN A 1 106 ? -13.266 14.633 20.113 1.00 94.31 106 GLN A N 1
ATOM 846 C CA . GLN A 1 106 ? -12.016 15.295 19.731 1.00 94.31 106 GLN A CA 1
ATOM 847 C C . GLN A 1 106 ? -10.798 14.364 19.809 1.00 94.31 106 GLN A C 1
ATOM 849 O O . GLN A 1 106 ? -9.946 14.400 18.928 1.00 94.31 106 GLN A O 1
ATOM 854 N N . ARG A 1 107 ? -10.738 13.479 20.814 1.00 94.69 107 ARG A N 1
ATOM 855 C CA . ARG A 1 107 ? -9.633 12.518 20.962 1.00 94.69 107 ARG A CA 1
ATOM 856 C C . ARG A 1 107 ? -9.621 11.457 19.856 1.00 94.69 107 ARG A C 1
ATOM 858 O O . ARG A 1 107 ? -8.553 11.136 19.355 1.00 94.69 107 ARG A O 1
ATOM 865 N N . GLU A 1 108 ? -10.788 10.953 19.449 1.00 96.44 108 GLU A N 1
ATOM 866 C CA . GLU A 1 108 ? -10.902 10.013 18.319 1.00 96.44 108 GLU A CA 1
ATOM 867 C C . GLU A 1 108 ? -10.562 10.702 16.994 1.00 96.44 108 GLU A C 1
ATOM 869 O O . GLU A 1 108 ? -9.815 10.158 16.187 1.00 96.44 108 GLU A O 1
ATOM 874 N N . SER A 1 109 ? -11.036 11.938 16.800 1.00 95.31 109 SER A N 1
ATOM 875 C CA . SER A 1 109 ? -10.681 12.744 15.628 1.00 95.31 109 SER A CA 1
ATOM 876 C C . SER A 1 109 ? -9.179 13.040 15.577 1.00 95.31 109 SER A C 1
ATOM 878 O O . SER A 1 109 ? -8.601 13.044 14.496 1.00 95.31 109 SER A O 1
ATOM 880 N N . GLY A 1 110 ? -8.537 13.244 16.732 1.00 97.00 110 GLY A N 1
ATOM 881 C CA . GLY A 1 110 ? -7.088 13.398 16.844 1.00 97.00 110 GLY A CA 1
ATOM 882 C C . GLY A 1 110 ? -6.330 12.176 16.324 1.00 97.00 110 GLY A C 1
ATOM 883 O O . GLY A 1 110 ? -5.483 12.336 15.453 1.00 97.00 110 GLY A O 1
ATOM 884 N N . ILE A 1 111 ? -6.691 10.971 16.786 1.00 96.38 111 ILE A N 1
ATOM 885 C CA . ILE A 1 111 ? -6.090 9.702 16.325 1.00 96.38 111 ILE A CA 1
ATOM 886 C C . ILE A 1 111 ? -6.225 9.574 14.803 1.00 96.38 111 ILE A C 1
ATOM 888 O O . ILE A 1 111 ? -5.227 9.421 14.101 1.00 96.38 111 ILE A O 1
ATOM 892 N N . GLN A 1 112 ? -7.449 9.725 14.292 1.00 95.12 112 GLN A N 1
ATOM 893 C CA . GLN A 1 112 ? -7.742 9.619 12.865 1.00 95.12 112 GLN A CA 1
ATOM 894 C C . GLN A 1 112 ? -6.926 10.621 12.031 1.00 95.12 112 GLN A C 1
ATOM 896 O O . GLN A 1 112 ? -6.310 10.253 11.032 1.00 95.12 112 GLN A O 1
ATOM 901 N N . LYS A 1 113 ? -6.856 11.887 12.469 1.00 94.94 113 LYS A N 1
ATOM 902 C CA . LYS A 1 113 ? -6.080 12.936 11.791 1.00 94.94 113 LYS A CA 1
ATOM 903 C C . LYS A 1 113 ? -4.586 12.633 11.768 1.00 94.94 113 LYS A C 1
ATOM 905 O O . LYS A 1 113 ? -3.945 12.940 10.766 1.00 94.94 113 LYS A O 1
ATOM 910 N N . THR A 1 114 ? -4.032 12.061 12.836 1.00 96.06 114 THR A N 1
ATOM 911 C CA . THR A 1 114 ? -2.617 11.675 12.883 1.00 96.06 114 THR A CA 1
ATOM 912 C C . THR A 1 114 ? -2.306 10.626 11.819 1.00 96.06 114 THR A C 1
ATOM 914 O O . THR A 1 114 ? -1.389 10.838 11.025 1.00 96.06 114 THR A O 1
ATOM 917 N N . TYR A 1 115 ? -3.103 9.556 11.728 1.00 95.56 115 TYR A N 1
ATOM 918 C CA . TYR A 1 115 ? -2.925 8.531 10.693 1.00 95.56 115 TYR A CA 1
ATOM 919 C C . TYR A 1 115 ? -3.142 9.089 9.280 1.00 95.56 115 TYR A C 1
ATOM 921 O O . TYR A 1 115 ? -2.323 8.840 8.398 1.00 95.56 115 TYR A O 1
ATOM 929 N N . ASP A 1 116 ? -4.169 9.919 9.069 1.00 93.25 116 ASP A N 1
ATOM 930 C CA . ASP A 1 116 ? -4.416 10.571 7.775 1.00 93.25 116 ASP A CA 1
ATOM 931 C C . ASP A 1 116 ? -3.244 11.475 7.345 1.00 93.25 116 ASP A C 1
ATOM 933 O O . ASP A 1 116 ? -2.891 11.533 6.167 1.00 93.25 116 ASP A O 1
ATOM 937 N N . GLN A 1 117 ? -2.635 12.207 8.284 1.00 93.94 117 GLN A N 1
ATOM 938 C CA . GLN A 1 117 ? -1.474 13.057 8.012 1.00 93.94 117 GLN A CA 1
ATOM 939 C C . GLN A 1 117 ? -0.219 12.241 7.713 1.00 93.94 117 GLN A C 1
ATOM 941 O O . GLN A 1 117 ? 0.514 12.593 6.791 1.00 93.94 117 GLN A O 1
ATOM 946 N N . MET A 1 118 ? 0.036 11.179 8.479 1.00 94.00 118 MET A N 1
ATOM 947 C CA . MET A 1 118 ? 1.171 10.286 8.243 1.00 94.00 118 MET A CA 1
ATOM 948 C C . MET A 1 118 ? 1.054 9.611 6.874 1.00 94.00 118 MET A C 1
ATOM 950 O O . MET A 1 118 ? 2.008 9.654 6.106 1.00 94.00 118 MET A O 1
ATOM 954 N N . CYS A 1 119 ? -0.130 9.094 6.535 1.00 93.31 119 CYS A N 1
ATOM 955 C CA . CYS A 1 119 ? -0.399 8.443 5.255 1.00 93.31 119 CYS A CA 1
ATOM 956 C C . CYS A 1 119 ? -0.099 9.378 4.073 1.00 93.31 119 CYS A C 1
ATOM 958 O O . CYS A 1 119 ? 0.699 9.031 3.206 1.00 93.31 119 CYS A O 1
ATOM 960 N N . ARG A 1 120 ? -0.624 10.615 4.096 1.00 92.00 120 ARG A N 1
ATOM 961 C CA . ARG A 1 120 ? -0.342 11.612 3.046 1.00 92.00 120 ARG A CA 1
ATOM 962 C C . ARG A 1 120 ? 1.134 11.991 2.952 1.00 92.00 120 ARG A C 1
ATOM 964 O O . ARG A 1 120 ? 1.643 12.185 1.856 1.00 92.00 120 ARG A O 1
ATOM 971 N N . LYS A 1 121 ? 1.820 12.154 4.088 1.00 92.50 121 LYS A N 1
ATOM 972 C CA . LYS A 1 121 ? 3.247 12.517 4.096 1.00 92.50 121 LYS A CA 1
ATOM 973 C C . LYS A 1 121 ? 4.099 11.413 3.480 1.00 92.50 121 LYS A C 1
ATOM 975 O O . LYS A 1 121 ? 4.945 11.716 2.650 1.00 92.50 121 LYS A O 1
ATOM 980 N N . ILE A 1 122 ? 3.861 10.164 3.876 1.00 91.06 122 ILE A N 1
ATOM 981 C CA . ILE A 1 122 ? 4.584 9.000 3.354 1.00 91.06 122 ILE A CA 1
ATOM 982 C C . ILE A 1 122 ? 4.352 8.862 1.850 1.00 91.06 122 ILE A C 1
ATOM 984 O O . ILE A 1 122 ? 5.315 8.728 1.106 1.00 91.06 122 ILE A O 1
ATOM 988 N N . GLU A 1 123 ? 3.102 8.977 1.401 1.00 89.19 123 GLU A N 1
ATOM 989 C CA . GLU A 1 123 ? 2.746 8.932 -0.020 1.00 89.19 123 GLU A CA 1
ATOM 990 C C . GLU A 1 123 ? 3.480 10.001 -0.839 1.00 89.19 123 GLU A C 1
ATOM 992 O O . GLU A 1 123 ? 4.101 9.673 -1.844 1.00 89.19 123 GLU A O 1
ATOM 997 N N . ILE A 1 124 ? 3.466 11.264 -0.395 1.00 91.12 124 ILE A N 1
ATOM 998 C CA . ILE A 1 124 ? 4.148 12.357 -1.106 1.00 91.12 124 ILE A CA 1
ATOM 999 C C . ILE A 1 124 ? 5.662 12.124 -1.151 1.00 91.12 124 ILE A C 1
ATOM 1001 O O . ILE A 1 124 ? 6.273 12.315 -2.197 1.00 91.12 124 ILE A O 1
ATOM 1005 N N . ILE A 1 125 ? 6.270 11.704 -0.035 1.00 91.94 125 ILE A N 1
ATOM 1006 C CA . ILE A 1 125 ? 7.715 11.443 0.026 1.00 91.94 125 ILE A CA 1
ATOM 1007 C C . ILE A 1 125 ? 8.097 10.322 -0.944 1.00 91.94 125 ILE A C 1
ATOM 1009 O O . ILE A 1 125 ? 9.024 10.502 -1.730 1.00 91.94 125 ILE A O 1
ATOM 1013 N N . LEU A 1 126 ? 7.377 9.196 -0.917 1.00 90.00 126 LEU A N 1
ATOM 1014 C CA . LEU A 1 126 ? 7.646 8.066 -1.808 1.00 90.00 126 LEU A CA 1
ATOM 1015 C C . LEU A 1 126 ? 7.440 8.441 -3.274 1.00 90.00 126 LEU A C 1
ATOM 1017 O O . LEU A 1 126 ? 8.316 8.173 -4.090 1.00 90.00 126 LEU A O 1
ATOM 1021 N N . LEU A 1 127 ? 6.347 9.139 -3.595 1.00 90.69 127 LEU A N 1
ATOM 1022 C CA . LEU A 1 127 ? 6.088 9.610 -4.952 1.00 90.69 127 LEU A CA 1
ATOM 1023 C C . LEU A 1 127 ? 7.230 10.502 -5.459 1.00 90.69 127 LEU A C 1
ATOM 1025 O O . LEU A 1 127 ? 7.737 10.279 -6.551 1.00 90.69 127 LEU A O 1
ATOM 1029 N N . CYS A 1 128 ? 7.683 11.476 -4.663 1.00 92.12 128 CYS A N 1
ATOM 1030 C CA . CYS A 1 128 ? 8.792 12.347 -5.054 1.00 92.12 128 CYS A CA 1
ATOM 1031 C C . CYS A 1 128 ? 10.099 11.576 -5.283 1.00 92.12 128 CYS A C 1
ATOM 1033 O O . CYS A 1 128 ? 10.810 11.858 -6.244 1.00 92.12 128 CYS A O 1
ATOM 1035 N N . VAL A 1 129 ? 10.423 10.619 -4.411 1.00 92.19 129 VAL A N 1
ATOM 1036 C CA . VAL A 1 129 ? 11.652 9.816 -4.509 1.00 92.19 129 VAL A CA 1
ATOM 1037 C C . VAL A 1 129 ? 11.633 8.915 -5.751 1.00 92.19 129 VAL A C 1
ATOM 1039 O O . VAL A 1 129 ? 12.632 8.823 -6.468 1.00 92.19 129 VAL A O 1
ATOM 1042 N N . VAL A 1 130 ? 10.490 8.300 -6.050 1.00 92.25 130 VAL A N 1
ATOM 1043 C CA . VAL A 1 130 ? 10.336 7.401 -7.201 1.00 92.25 130 VAL A CA 1
ATOM 1044 C C . VAL A 1 130 ? 10.317 8.160 -8.514 1.00 92.25 130 VAL A C 1
ATOM 1046 O O . VAL A 1 130 ? 11.037 7.779 -9.432 1.00 92.25 130 VAL A O 1
ATOM 1049 N N . GLU A 1 131 ? 9.582 9.269 -8.599 1.00 91.19 131 GLU A N 1
ATOM 1050 C CA . GLU A 1 131 ? 9.571 10.108 -9.802 1.00 91.19 131 GLU A CA 1
ATOM 1051 C C . GLU A 1 131 ? 10.940 10.743 -10.062 1.00 91.19 131 GLU A C 1
ATOM 1053 O O . GLU A 1 131 ? 11.372 10.838 -11.209 1.00 91.19 131 GLU A O 1
ATOM 1058 N N . PHE A 1 132 ? 11.678 11.115 -9.012 1.00 93.00 132 PHE A N 1
ATOM 1059 C CA . PHE A 1 132 ? 13.061 11.560 -9.164 1.00 93.00 132 PHE A CA 1
ATOM 1060 C C . PHE A 1 132 ? 13.945 10.453 -9.757 1.00 93.00 132 PHE A C 1
ATOM 1062 O O . PHE A 1 132 ? 14.677 10.692 -10.717 1.00 93.00 132 PHE A O 1
ATOM 1069 N N . THR A 1 133 ? 13.836 9.229 -9.239 1.00 92.25 133 THR A N 1
ATOM 1070 C CA . THR A 1 133 ? 14.603 8.072 -9.728 1.00 92.25 133 THR A CA 1
ATOM 1071 C C . THR A 1 133 ? 14.235 7.712 -11.170 1.00 92.25 133 THR A C 1
ATOM 1073 O O . THR A 1 133 ? 15.121 7.487 -11.995 1.00 92.25 133 THR A O 1
ATOM 1076 N N . ALA A 1 134 ? 12.943 7.727 -11.505 1.00 92.56 134 ALA A N 1
ATOM 1077 C CA . ALA A 1 134 ? 12.450 7.525 -12.863 1.00 92.56 134 ALA A CA 1
ATOM 1078 C C . ALA A 1 134 ? 12.930 8.633 -13.811 1.00 92.56 134 ALA A C 1
ATOM 1080 O O . ALA A 1 134 ? 13.339 8.350 -14.933 1.00 92.56 134 ALA A O 1
ATOM 1081 N N . GLY A 1 135 ? 12.961 9.884 -13.347 1.00 92.88 135 GLY A N 1
ATOM 1082 C CA . GLY A 1 135 ? 13.520 11.010 -14.089 1.00 92.88 135 GLY A CA 1
ATOM 1083 C C . GLY A 1 135 ? 14.999 10.812 -14.422 1.00 92.88 135 GLY A C 1
ATOM 1084 O O . GLY A 1 135 ? 15.391 11.002 -15.569 1.00 92.88 135 GLY A O 1
ATOM 1085 N N . VAL A 1 136 ? 15.815 10.363 -13.461 1.00 90.88 136 VAL A N 1
ATOM 1086 C CA . VAL A 1 136 ? 17.233 10.041 -13.709 1.00 90.88 136 VAL A CA 1
ATOM 1087 C C . VAL A 1 136 ? 17.367 8.925 -14.751 1.00 90.88 136 VAL A C 1
ATOM 1089 O O . VAL A 1 136 ? 18.137 9.074 -15.700 1.00 90.88 136 VAL A O 1
ATOM 1092 N N . PHE A 1 137 ? 16.579 7.852 -14.626 1.00 89.56 137 PHE A N 1
ATOM 1093 C CA . PHE A 1 137 ? 16.551 6.753 -15.598 1.00 89.56 137 PHE A CA 1
ATOM 1094 C C . PHE A 1 137 ? 16.205 7.241 -17.014 1.00 89.56 137 PHE A C 1
ATOM 1096 O O . PHE A 1 137 ? 16.907 6.941 -17.977 1.00 89.56 137 PHE A O 1
ATOM 1103 N N . LEU A 1 138 ? 15.151 8.050 -17.133 1.00 92.06 138 LEU A N 1
ATOM 1104 C CA . LEU A 1 138 ? 14.662 8.590 -18.399 1.00 92.06 138 LEU A CA 1
ATOM 1105 C C . LEU A 1 138 ? 15.557 9.678 -18.994 1.00 92.06 138 LEU A C 1
ATOM 1107 O O . LEU A 1 138 ? 15.364 10.018 -20.153 1.00 92.06 138 LEU A O 1
ATOM 1111 N N . LEU A 1 139 ? 16.490 10.268 -18.249 1.00 89.88 139 LEU A N 1
ATOM 1112 C CA . LEU A 1 139 ? 17.411 11.285 -18.770 1.00 89.88 139 LEU A CA 1
ATOM 1113 C C . LEU A 1 139 ? 18.776 10.704 -19.165 1.00 89.88 139 LEU A C 1
ATOM 1115 O O . LEU A 1 139 ? 19.481 11.324 -19.960 1.00 89.88 139 LEU A O 1
ATOM 1119 N N . GLY A 1 140 ? 19.138 9.519 -18.663 1.00 86.38 140 GLY A N 1
ATOM 1120 C CA . GLY A 1 140 ? 20.431 8.872 -18.923 1.00 86.38 140 GLY A CA 1
ATOM 1121 C C . GLY A 1 140 ? 20.821 8.788 -20.411 1.00 86.38 140 GLY A C 1
ATOM 1122 O O . GLY A 1 140 ? 21.905 9.262 -20.772 1.00 86.38 140 GLY A O 1
ATOM 1123 N N . PRO A 1 141 ? 19.954 8.270 -21.304 1.00 86.44 141 PRO A N 1
ATOM 1124 C CA . PRO A 1 141 ? 20.253 8.196 -22.739 1.00 86.44 141 PRO A CA 1
ATOM 1125 C C . PRO A 1 141 ? 20.472 9.570 -23.394 1.00 86.44 141 PRO A C 1
ATOM 1127 O O . PRO A 1 141 ? 21.376 9.749 -24.206 1.00 86.44 141 PRO A O 1
ATOM 1130 N N . LEU A 1 142 ? 19.707 10.587 -22.979 1.00 86.19 142 LEU A N 1
ATOM 1131 C CA . LEU A 1 142 ? 19.831 11.948 -23.517 1.00 86.19 142 LEU A CA 1
ATOM 1132 C C . LEU A 1 142 ? 21.147 12.616 -23.109 1.00 86.19 142 LEU A C 1
ATOM 1134 O O . LEU A 1 142 ? 21.749 13.323 -23.916 1.00 86.19 142 LEU A O 1
ATOM 1138 N N . ILE A 1 143 ? 21.594 12.387 -21.870 1.00 84.62 143 ILE A N 1
ATOM 1139 C CA . ILE A 1 143 ? 22.842 12.949 -21.333 1.00 84.62 143 ILE A CA 1
ATOM 1140 C C . ILE A 1 143 ? 24.062 12.278 -21.966 1.00 84.62 143 ILE A C 1
ATOM 1142 O O . ILE A 1 143 ? 25.043 12.948 -22.275 1.00 84.62 143 ILE A O 1
ATOM 1146 N N . SER A 1 144 ? 24.002 10.964 -22.186 1.00 79.81 144 SER A N 1
ATOM 1147 C CA . SER A 1 144 ? 25.081 10.217 -22.845 1.00 79.81 144 SER A CA 1
ATOM 1148 C C . SER A 1 144 ? 25.167 10.476 -24.355 1.00 79.81 144 SER A C 1
ATOM 1150 O O . SER A 1 144 ? 26.064 9.947 -25.007 1.00 79.81 144 SER A O 1
ATOM 1152 N N . HIS A 1 145 ? 24.255 11.285 -24.918 1.00 77.38 145 HIS A N 1
ATOM 1153 C CA . HIS A 1 145 ? 24.097 11.510 -26.359 1.00 77.38 145 HIS A CA 1
ATOM 1154 C C . HIS A 1 145 ? 24.003 10.204 -27.169 1.00 77.38 145 HIS A C 1
ATOM 1156 O O . HIS A 1 145 ? 24.263 10.188 -28.375 1.00 77.38 145 HIS A O 1
ATOM 1162 N N . SER A 1 146 ? 23.613 9.108 -26.512 1.00 74.88 146 SER A N 1
ATOM 1163 C CA . SER A 1 146 ? 23.381 7.820 -27.145 1.00 74.88 146 SER A CA 1
ATOM 1164 C C . SER A 1 146 ? 22.016 7.859 -27.827 1.00 74.88 146 SER A C 1
ATOM 1166 O O . SER A 1 146 ? 21.025 8.343 -27.276 1.00 74.88 146 SER A O 1
ATOM 1168 N N . ARG A 1 147 ? 21.941 7.380 -29.073 1.00 82.00 147 ARG A N 1
ATOM 1169 C CA . ARG A 1 147 ? 20.666 7.272 -29.795 1.00 82.00 147 ARG A CA 1
ATOM 1170 C C . ARG A 1 147 ? 19.942 5.992 -29.379 1.00 82.00 147 ARG A C 1
ATOM 1172 O O . ARG A 1 147 ? 19.654 5.131 -30.204 1.00 82.00 147 ARG A O 1
ATOM 1179 N N . GLU A 1 148 ? 19.673 5.878 -28.087 1.00 86.31 148 GLU A N 1
ATOM 1180 C CA . GLU A 1 148 ? 19.072 4.705 -27.464 1.00 86.31 148 GLU A CA 1
ATOM 1181 C C . GLU A 1 148 ? 17.789 5.087 -26.725 1.00 86.31 148 GLU A C 1
ATOM 1183 O O . GLU A 1 148 ? 17.645 6.187 -26.188 1.00 86.31 148 GLU A O 1
ATOM 1188 N N . LEU A 1 149 ? 16.817 4.177 -26.741 1.00 88.25 149 LEU A N 1
ATOM 1189 C CA . LEU A 1 149 ? 15.595 4.329 -25.960 1.00 88.25 149 LEU A CA 1
ATOM 1190 C C . LEU A 1 149 ? 15.848 3.860 -24.515 1.00 88.25 149 LEU A C 1
ATOM 1192 O O . LEU A 1 149 ? 16.551 2.864 -24.340 1.00 88.25 149 LEU A O 1
ATOM 1196 N N . PRO A 1 150 ? 15.245 4.501 -23.489 1.00 88.25 150 PRO A N 1
ATOM 1197 C CA . PRO A 1 150 ? 15.415 4.100 -22.088 1.00 88.25 150 PRO A CA 1
ATOM 1198 C C . PRO A 1 150 ? 15.108 2.621 -21.832 1.00 88.25 150 PRO A C 1
ATOM 1200 O O . PRO A 1 150 ? 15.802 1.950 -21.073 1.00 88.25 150 PRO A O 1
ATOM 1203 N N . TYR A 1 151 ? 14.071 2.097 -22.486 1.00 88.94 151 TYR A N 1
ATOM 1204 C CA . TYR A 1 151 ? 13.731 0.684 -22.442 1.00 88.94 151 TYR A CA 1
ATOM 1205 C C . TYR A 1 151 ? 14.113 -0.018 -23.741 1.00 88.94 151 TYR A C 1
ATOM 1207 O O . TYR A 1 151 ? 13.686 0.389 -24.826 1.00 88.94 151 TYR A O 1
ATOM 1215 N N . LYS A 1 152 ? 14.811 -1.152 -23.607 1.00 86.88 152 LYS A N 1
ATOM 1216 C CA . LYS A 1 152 ? 15.018 -2.116 -24.692 1.00 86.88 152 LYS A CA 1
ATOM 1217 C C . LYS A 1 152 ? 13.669 -2.734 -25.074 1.00 86.88 152 LYS A C 1
ATOM 1219 O O . LYS A 1 152 ? 13.036 -3.415 -24.268 1.00 86.88 152 LYS A O 1
ATOM 1224 N N . VAL A 1 153 ? 13.210 -2.458 -26.291 1.00 90.31 153 VAL A N 1
ATOM 1225 C CA . VAL A 1 153 ? 11.911 -2.897 -26.822 1.00 90.31 153 VAL A CA 1
ATOM 1226 C C . VAL A 1 153 ? 12.053 -3.346 -28.267 1.00 90.31 153 VAL A C 1
ATOM 1228 O O . VAL A 1 153 ? 12.899 -2.833 -28.996 1.00 90.31 153 VAL A O 1
ATOM 1231 N N . LEU A 1 154 ? 11.182 -4.259 -28.696 1.00 89.56 154 LEU A N 1
ATOM 1232 C CA . LEU A 1 154 ? 11.002 -4.543 -30.115 1.00 89.56 154 LEU A CA 1
ATOM 1233 C C . LEU A 1 154 ? 9.897 -3.645 -30.668 1.00 89.56 154 LEU A C 1
ATOM 1235 O O . LEU A 1 154 ? 8.763 -3.685 -30.190 1.00 89.56 154 LEU A O 1
ATOM 1239 N N . LEU A 1 155 ? 10.236 -2.846 -31.676 1.00 88.81 155 LEU A N 1
ATOM 1240 C CA . LEU A 1 155 ? 9.297 -1.990 -32.393 1.00 88.81 155 LEU A CA 1
ATOM 1241 C C . LEU A 1 155 ? 9.142 -2.498 -33.831 1.00 88.81 155 LEU A C 1
ATOM 1243 O O . LEU A 1 155 ? 10.108 -2.990 -34.410 1.00 88.81 155 LEU A O 1
ATOM 1247 N N . PRO A 1 156 ? 7.948 -2.371 -34.434 1.00 87.69 156 PRO A N 1
ATOM 1248 C CA . PRO A 1 156 ? 7.708 -2.808 -35.809 1.00 87.69 156 PRO A CA 1
ATOM 1249 C C . PRO A 1 156 ? 8.290 -1.847 -36.864 1.00 87.69 156 PRO A C 1
ATOM 1251 O O . PRO A 1 156 ? 8.025 -2.018 -38.051 1.00 87.69 156 PRO A O 1
ATOM 1254 N N . TYR A 1 157 ? 9.024 -0.813 -36.445 1.00 90.56 157 TYR A N 1
ATOM 1255 C CA . TYR A 1 157 ? 9.563 0.246 -37.293 1.00 90.56 157 TYR A CA 1
ATOM 1256 C C . TYR A 1 157 ? 10.992 0.618 -36.877 1.00 90.56 157 TYR A C 1
ATOM 1258 O O . TYR A 1 157 ? 11.368 0.476 -35.712 1.00 90.56 157 TYR A O 1
ATOM 1266 N N . ASP A 1 158 ? 11.765 1.146 -37.828 1.00 87.69 158 ASP A N 1
ATOM 1267 C CA . ASP A 1 158 ? 13.147 1.572 -37.604 1.00 87.69 158 ASP A CA 1
ATOM 1268 C C . ASP A 1 158 ? 13.232 2.954 -36.942 1.00 87.69 158 ASP A C 1
ATOM 1270 O O . ASP A 1 158 ? 12.469 3.873 -37.246 1.00 87.69 158 ASP A O 1
ATOM 1274 N N . LEU A 1 159 ? 14.233 3.137 -36.080 1.00 88.12 159 LEU A N 1
ATOM 1275 C CA . LEU A 1 159 ? 14.476 4.381 -35.336 1.00 88.12 159 LEU A CA 1
ATOM 1276 C C . LEU A 1 159 ? 15.430 5.355 -36.057 1.00 88.12 159 LEU A C 1
ATOM 1278 O O . LEU A 1 159 ? 15.972 6.264 -35.427 1.00 88.12 159 LEU A O 1
ATOM 1282 N N . ASN A 1 160 ? 15.640 5.180 -37.368 1.00 87.38 160 ASN A N 1
ATOM 1283 C CA . ASN A 1 160 ? 16.583 5.969 -38.177 1.00 87.38 160 ASN A CA 1
ATOM 1284 C C . ASN A 1 160 ? 16.139 7.425 -38.391 1.00 87.38 160 ASN A C 1
ATOM 1286 O O . ASN A 1 160 ? 16.984 8.321 -38.471 1.00 87.38 160 ASN A O 1
ATOM 1290 N N . ASP A 1 161 ? 14.831 7.686 -38.419 1.00 90.44 161 ASP A N 1
ATOM 1291 C CA . ASP A 1 161 ? 14.265 9.038 -38.492 1.00 90.44 161 ASP A CA 1
ATOM 1292 C C . ASP A 1 161 ? 14.202 9.676 -37.091 1.00 90.44 161 ASP A C 1
ATOM 1294 O O . ASP A 1 161 ? 13.767 9.046 -36.122 1.00 90.44 161 ASP A O 1
ATOM 1298 N N . THR A 1 162 ? 14.642 10.931 -36.978 1.00 89.69 162 THR A N 1
ATOM 1299 C CA . THR A 1 162 ? 14.588 11.718 -35.740 1.00 89.69 162 THR A CA 1
ATOM 1300 C C . THR A 1 162 ? 13.157 11.875 -35.230 1.00 89.69 162 THR A C 1
ATOM 1302 O O . THR A 1 162 ? 12.937 11.772 -34.027 1.00 89.69 162 THR A O 1
ATOM 1305 N N . LEU A 1 163 ? 12.169 12.066 -36.113 1.00 92.00 163 LEU A N 1
ATOM 1306 C CA . LEU A 1 163 ? 10.770 12.228 -35.705 1.00 92.00 163 LEU A CA 1
ATOM 1307 C C . LEU A 1 163 ? 10.221 10.947 -35.067 1.00 92.00 163 LEU A C 1
ATOM 1309 O O . LEU A 1 163 ? 9.614 10.999 -33.998 1.00 92.00 163 LEU A O 1
ATOM 1313 N N . ILE A 1 164 ? 10.473 9.791 -35.688 1.00 92.31 164 ILE A N 1
ATOM 1314 C CA . ILE A 1 164 ? 10.026 8.482 -35.186 1.00 92.31 164 ILE A CA 1
ATOM 1315 C C . ILE A 1 164 ? 10.724 8.145 -33.863 1.00 92.31 164 ILE A C 1
ATOM 1317 O O . ILE A 1 164 ? 10.083 7.658 -32.925 1.00 92.31 164 ILE A O 1
ATOM 1321 N N . PHE A 1 165 ? 12.021 8.452 -33.762 1.00 92.31 165 PHE A N 1
ATOM 1322 C CA . PHE A 1 165 ? 12.773 8.313 -32.519 1.00 92.31 165 PHE A CA 1
ATOM 1323 C C . PHE A 1 165 ? 12.176 9.181 -31.403 1.00 92.31 165 PHE A C 1
ATO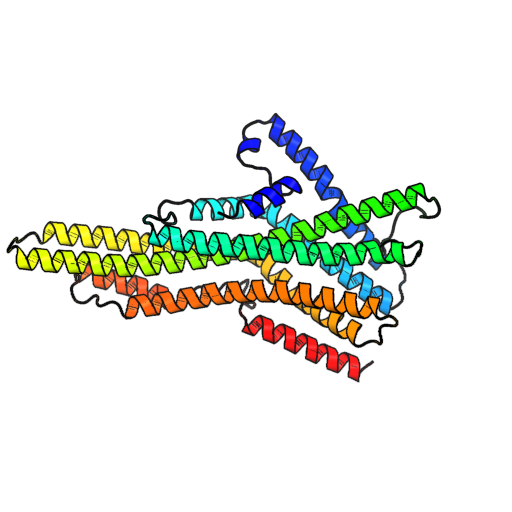M 1325 O O . PHE A 1 165 ? 11.860 8.660 -30.336 1.00 92.31 165 PHE A O 1
ATOM 1332 N N . SER A 1 166 ? 11.936 10.473 -31.655 1.00 91.62 166 SER A N 1
ATOM 1333 C CA . SER A 1 166 ? 11.343 11.387 -30.672 1.00 91.62 166 SER A CA 1
ATOM 1334 C C . SER A 1 166 ? 9.944 10.954 -30.233 1.00 91.62 166 SER A C 1
ATOM 1336 O O . SER A 1 166 ? 9.646 10.989 -29.041 1.00 91.62 166 SER A O 1
ATOM 1338 N N . LEU A 1 167 ? 9.094 10.500 -31.159 1.00 93.62 167 LEU A N 1
ATOM 1339 C CA . LEU A 1 167 ? 7.760 9.991 -30.823 1.00 93.62 167 LEU A CA 1
ATOM 1340 C C . LEU A 1 167 ? 7.829 8.735 -29.945 1.00 93.62 167 LEU A C 1
ATOM 1342 O O . LEU A 1 167 ? 7.090 8.628 -28.967 1.00 93.62 167 LEU A O 1
ATOM 1346 N N . SER A 1 168 ? 8.745 7.816 -30.256 1.00 94.00 168 SER A N 1
ATOM 1347 C CA . SER A 1 168 ? 8.961 6.602 -29.458 1.00 94.00 168 SER A CA 1
ATOM 1348 C C . SER A 1 168 ? 9.503 6.931 -28.067 1.00 94.00 168 SER A C 1
ATOM 1350 O O . SER A 1 168 ? 9.072 6.338 -27.081 1.00 94.00 168 SER A O 1
ATOM 1352 N N . TYR A 1 169 ? 10.390 7.924 -27.971 1.00 94.38 169 TYR A N 1
ATOM 1353 C CA . TYR A 1 169 ? 10.904 8.417 -26.697 1.00 94.38 169 TYR A CA 1
ATOM 1354 C C . TYR A 1 169 ? 9.784 8.995 -25.829 1.00 94.38 169 TYR A C 1
ATOM 1356 O O . TYR A 1 169 ? 9.624 8.595 -24.680 1.00 94.38 169 TYR A O 1
ATOM 1364 N N . VAL A 1 170 ? 8.956 9.883 -26.393 1.00 94.19 170 VAL A N 1
ATOM 1365 C CA . VAL A 1 170 ? 7.805 10.480 -25.695 1.00 94.19 170 VAL A CA 1
ATOM 1366 C C . VAL A 1 170 ? 6.827 9.403 -25.228 1.00 94.19 170 VAL A C 1
ATOM 1368 O O . VAL A 1 170 ? 6.349 9.466 -24.095 1.00 94.19 170 VAL A O 1
ATOM 1371 N N . HIS A 1 171 ? 6.558 8.391 -26.058 1.00 94.69 171 HIS A N 1
ATOM 1372 C CA . HIS A 1 171 ? 5.724 7.250 -25.676 1.00 94.69 171 HIS A CA 1
ATOM 1373 C C . HIS A 1 171 ? 6.306 6.482 -24.482 1.00 94.69 171 HIS A C 1
ATOM 1375 O O . HIS A 1 171 ? 5.572 6.219 -23.526 1.00 94.69 171 HIS A O 1
ATOM 1381 N N . GLN A 1 172 ? 7.606 6.168 -24.490 1.00 94.56 172 GLN A N 1
ATOM 1382 C CA . GLN A 1 172 ? 8.254 5.472 -23.375 1.00 94.56 172 GLN A CA 1
ATOM 1383 C C . GLN A 1 172 ? 8.274 6.314 -22.098 1.00 94.56 172 GLN A C 1
ATOM 1385 O O . GLN A 1 172 ? 7.950 5.797 -21.032 1.00 94.56 172 GLN A O 1
ATOM 1390 N N . THR A 1 173 ? 8.594 7.608 -22.197 1.00 93.81 173 THR A N 1
ATOM 1391 C CA . THR A 1 173 ? 8.552 8.552 -21.072 1.00 93.81 173 THR A CA 1
ATOM 1392 C C . THR A 1 173 ? 7.159 8.603 -20.456 1.00 93.81 173 THR A C 1
ATOM 1394 O O . THR A 1 173 ? 7.008 8.439 -19.248 1.00 93.81 173 THR A O 1
ATOM 1397 N N . PHE A 1 174 ? 6.127 8.774 -21.282 1.00 94.06 174 PHE A N 1
ATOM 1398 C CA . PHE A 1 174 ? 4.749 8.835 -20.810 1.00 94.06 174 PHE A CA 1
ATOM 1399 C C . PHE A 1 174 ? 4.301 7.516 -20.168 1.00 94.06 174 PHE A C 1
ATOM 1401 O O . PHE A 1 174 ? 3.712 7.513 -19.089 1.00 94.06 174 PHE A O 1
ATOM 1408 N N . SER A 1 175 ? 4.637 6.388 -20.794 1.00 94.94 175 SER A N 1
ATOM 1409 C CA . SER A 1 175 ? 4.333 5.055 -20.267 1.00 94.94 175 SER A CA 1
ATOM 1410 C C . SER A 1 175 ? 5.042 4.792 -18.936 1.00 94.94 175 SER A C 1
ATOM 1412 O O . SER A 1 175 ? 4.427 4.243 -18.028 1.00 94.94 175 SER A O 1
ATOM 1414 N N . CYS A 1 176 ? 6.301 5.220 -18.797 1.00 94.00 176 CYS A N 1
ATOM 1415 C CA . CYS A 1 176 ? 7.080 5.118 -17.563 1.00 94.00 176 CYS A CA 1
ATOM 1416 C C . CYS A 1 176 ? 6.412 5.876 -16.412 1.00 94.00 176 CYS A C 1
ATOM 1418 O O . CYS A 1 176 ? 6.158 5.275 -15.373 1.00 94.00 176 CYS A O 1
ATOM 1420 N N . ILE A 1 177 ? 6.044 7.144 -16.633 1.00 92.50 177 ILE A N 1
ATOM 1421 C CA . ILE A 1 177 ? 5.366 7.981 -15.629 1.00 92.50 177 ILE A CA 1
ATOM 1422 C C . ILE A 1 177 ? 4.043 7.339 -15.194 1.00 92.50 177 ILE A C 1
ATOM 1424 O O . ILE A 1 177 ? 3.703 7.312 -14.015 1.00 92.50 177 ILE A O 1
ATOM 1428 N N . ILE A 1 178 ? 3.271 6.779 -16.129 1.00 92.19 178 ILE A N 1
ATOM 1429 C CA . ILE A 1 178 ? 2.028 6.087 -15.765 1.00 92.19 178 ILE A CA 1
ATOM 1430 C C . ILE A 1 178 ? 2.324 4.830 -14.943 1.00 92.19 178 ILE A C 1
ATOM 1432 O O . ILE A 1 178 ? 1.670 4.607 -13.927 1.00 92.19 178 ILE A O 1
ATOM 1436 N N . ILE A 1 179 ? 3.318 4.030 -15.336 1.00 93.50 179 ILE A N 1
ATOM 1437 C CA . ILE A 1 179 ? 3.733 2.826 -14.604 1.00 93.50 179 ILE A CA 1
ATOM 1438 C C . ILE A 1 179 ? 4.138 3.161 -13.164 1.00 93.50 179 ILE A C 1
ATOM 1440 O O . ILE A 1 179 ? 3.671 2.497 -12.231 1.00 93.50 179 ILE A O 1
ATOM 1444 N N . THR A 1 180 ? 4.980 4.177 -12.968 1.00 92.88 180 THR A N 1
ATOM 1445 C CA . THR A 1 180 ? 5.461 4.583 -11.641 1.00 92.88 180 THR A CA 1
ATOM 1446 C C . THR A 1 180 ? 4.316 5.111 -10.791 1.00 92.88 180 THR A C 1
ATOM 1448 O O . THR A 1 180 ? 4.120 4.627 -9.676 1.00 92.88 180 THR A O 1
ATOM 1451 N N . VAL A 1 181 ? 3.477 5.998 -11.332 1.00 91.38 181 VAL A N 1
ATOM 1452 C CA . VAL A 1 181 ? 2.335 6.556 -10.598 1.00 91.38 181 VAL A CA 1
ATOM 1453 C C . VAL A 1 181 ? 1.307 5.479 -10.236 1.00 91.38 181 VAL A C 1
ATOM 1455 O O . VAL A 1 181 ? 0.823 5.471 -9.103 1.00 91.38 181 VAL A O 1
ATOM 1458 N N . VAL A 1 182 ? 0.987 4.536 -11.133 1.00 91.50 182 VAL A N 1
ATOM 1459 C CA . VAL A 1 182 ? 0.091 3.398 -10.830 1.00 91.50 182 VAL A CA 1
ATOM 1460 C C . VAL A 1 182 ? 0.659 2.557 -9.694 1.00 91.50 182 VAL A C 1
ATOM 1462 O O . VAL A 1 182 ? -0.044 2.270 -8.725 1.00 91.50 182 VAL A O 1
ATOM 1465 N N . THR A 1 183 ? 1.939 2.196 -9.790 1.00 91.81 183 THR A N 1
ATOM 1466 C CA . THR A 1 183 ? 2.619 1.371 -8.786 1.00 91.81 183 THR A CA 1
ATOM 1467 C C . THR A 1 183 ? 2.622 2.061 -7.427 1.00 91.81 183 THR A C 1
ATOM 1469 O O . THR A 1 183 ? 2.220 1.454 -6.432 1.00 91.81 183 THR A O 1
ATOM 1472 N N . MET A 1 184 ? 2.990 3.345 -7.390 1.00 91.25 184 MET A N 1
ATOM 1473 C CA . MET A 1 184 ? 3.019 4.138 -6.163 1.00 91.25 184 MET A CA 1
ATOM 1474 C C . MET A 1 184 ? 1.643 4.293 -5.548 1.00 91.25 184 MET A C 1
ATOM 1476 O O . MET A 1 184 ? 1.479 4.116 -4.342 1.00 91.25 184 MET A O 1
ATOM 1480 N N . THR A 1 185 ? 0.636 4.589 -6.364 1.00 91.25 185 THR A N 1
ATOM 1481 C CA . THR A 1 185 ? -0.714 4.817 -5.856 1.00 91.25 185 THR A CA 1
ATOM 1482 C C . THR A 1 185 ? -1.326 3.529 -5.321 1.00 91.25 185 THR A C 1
ATOM 1484 O O . THR A 1 185 ? -1.965 3.555 -4.271 1.00 91.25 185 THR A O 1
ATOM 1487 N N . ASN A 1 186 ? -1.088 2.392 -5.981 1.00 92.75 186 ASN A N 1
ATOM 1488 C CA . ASN A 1 186 ? -1.502 1.083 -5.484 1.00 92.75 186 ASN A CA 1
ATOM 1489 C C . ASN A 1 186 ? -0.817 0.743 -4.148 1.00 92.75 186 ASN A C 1
ATOM 1491 O O . ASN A 1 186 ? -1.491 0.397 -3.173 1.00 92.75 186 ASN A O 1
ATOM 1495 N N . ASN A 1 187 ? 0.506 0.928 -4.067 1.00 92.19 187 ASN A N 1
ATOM 1496 C CA . ASN A 1 187 ? 1.266 0.693 -2.840 1.00 92.19 187 ASN A CA 1
ATOM 1497 C C . ASN A 1 187 ? 0.770 1.594 -1.693 1.00 92.19 187 ASN A C 1
ATOM 1499 O O . ASN A 1 187 ? 0.496 1.113 -0.589 1.00 92.19 187 ASN A O 1
ATOM 1503 N N . ALA A 1 188 ? 0.564 2.884 -1.970 1.00 93.06 188 ALA A N 1
ATOM 1504 C CA . ALA A 1 188 ? 0.044 3.858 -1.016 1.00 93.06 188 ALA A CA 1
ATOM 1505 C C . ALA A 1 188 ? -1.407 3.578 -0.600 1.00 93.06 188 ALA A C 1
ATOM 1507 O O . ALA A 1 188 ? -1.766 3.825 0.552 1.00 93.06 188 ALA A O 1
ATOM 1508 N N . LEU A 1 189 ? -2.247 3.053 -1.498 1.00 93.81 189 LEU A N 1
ATOM 1509 C CA . LEU A 1 189 ? -3.620 2.654 -1.189 1.00 93.81 189 LEU A CA 1
ATOM 1510 C C . LEU A 1 189 ? -3.635 1.506 -0.174 1.00 93.81 189 LEU A C 1
ATOM 1512 O O . LEU A 1 189 ? -4.354 1.570 0.825 1.00 93.81 189 LEU A O 1
ATOM 1516 N N . ILE A 1 190 ? -2.810 0.484 -0.401 1.00 94.75 190 ILE A N 1
ATOM 1517 C CA . ILE A 1 190 ? -2.729 -0.706 0.451 1.00 94.75 190 ILE A CA 1
ATOM 1518 C C . ILE A 1 190 ? -2.162 -0.355 1.834 1.00 94.75 190 ILE A C 1
ATOM 1520 O O . ILE A 1 190 ? -2.781 -0.674 2.853 1.00 94.75 190 ILE A O 1
ATOM 1524 N N . VAL A 1 191 ? -1.046 0.382 1.884 1.00 95.44 191 VAL A N 1
ATOM 1525 C CA . VAL A 1 191 ? -0.488 0.927 3.137 1.00 95.44 191 VAL A CA 1
ATOM 1526 C C . VAL A 1 191 ? -1.503 1.826 3.838 1.00 95.44 191 VAL A C 1
ATOM 1528 O O . VAL A 1 191 ? -1.710 1.714 5.046 1.00 95.44 191 VAL A O 1
ATOM 1531 N N . GLY A 1 192 ? -2.193 2.675 3.079 1.00 96.00 192 GLY A N 1
ATOM 1532 C CA . GLY A 1 192 ? -3.244 3.545 3.576 1.00 96.00 192 GLY A CA 1
ATOM 1533 C C . GLY A 1 192 ? -4.342 2.773 4.299 1.00 96.00 192 GLY A C 1
ATOM 1534 O O . GLY A 1 192 ? -4.658 3.101 5.437 1.00 96.00 192 GLY A O 1
ATOM 1535 N N . PHE A 1 193 ? -4.884 1.707 3.709 1.00 96.50 193 PHE A N 1
ATOM 1536 C CA . PHE A 1 193 ? -5.880 0.869 4.383 1.00 96.50 193 PHE A CA 1
ATOM 1537 C C . PHE A 1 193 ? -5.345 0.198 5.656 1.00 96.50 193 PHE A C 1
ATOM 1539 O O . PHE A 1 193 ? -6.055 0.187 6.663 1.00 96.50 193 PHE A O 1
ATOM 1546 N N . MET A 1 194 ? -4.099 -0.290 5.662 1.00 96.69 194 MET A N 1
ATOM 1547 C CA . MET A 1 194 ? -3.476 -0.841 6.876 1.00 96.69 194 MET A CA 1
ATOM 1548 C C . MET A 1 194 ? -3.381 0.207 7.994 1.00 96.69 194 MET A C 1
ATOM 1550 O O . MET A 1 194 ? -3.772 -0.055 9.130 1.00 96.69 194 MET A O 1
ATOM 1554 N N . MET A 1 195 ? -2.956 1.432 7.673 1.00 96.75 195 MET A N 1
ATOM 1555 C CA . MET A 1 195 ? -2.919 2.540 8.636 1.00 96.75 195 MET A CA 1
ATOM 1556 C C . MET A 1 195 ? -4.308 2.872 9.194 1.00 96.75 195 MET A C 1
ATOM 1558 O O . MET A 1 195 ? -4.452 3.209 10.369 1.00 96.75 195 MET A O 1
ATOM 1562 N N . GLN A 1 196 ? -5.344 2.760 8.366 1.00 95.81 196 GLN A N 1
ATOM 1563 C CA . GLN A 1 196 ? -6.725 3.010 8.775 1.00 95.81 196 GLN A CA 1
ATOM 1564 C C . GLN A 1 196 ? -7.257 1.893 9.676 1.00 95.81 196 GLN A C 1
ATOM 1566 O O . GLN A 1 196 ? -7.930 2.187 10.662 1.00 95.81 196 GLN A O 1
ATOM 1571 N N . LEU A 1 197 ? -6.887 0.633 9.425 1.00 96.75 197 LEU A N 1
ATOM 1572 C CA . LEU A 1 197 ? -7.129 -0.471 10.360 1.00 96.75 197 LEU A CA 1
ATOM 1573 C C . LEU A 1 197 ? -6.448 -0.215 11.715 1.00 96.75 197 LEU A C 1
ATOM 1575 O O . LEU A 1 197 ? -7.098 -0.351 12.753 1.00 96.75 197 LEU A O 1
ATOM 1579 N N . CYS A 1 198 ? -5.187 0.238 11.724 1.00 97.56 198 CYS A N 1
ATOM 1580 C CA . CYS A 1 198 ? -4.491 0.631 12.957 1.00 97.56 198 CYS A CA 1
ATOM 1581 C C . CYS A 1 198 ? -5.233 1.747 13.709 1.00 97.56 198 CYS A C 1
ATOM 1583 O O . CYS A 1 198 ? -5.437 1.643 14.920 1.00 97.56 198 CYS A O 1
ATOM 1585 N N . SER A 1 199 ? -5.695 2.782 12.995 1.00 97.06 199 SER A N 1
ATOM 1586 C CA . SER A 1 199 ? -6.517 3.858 13.569 1.00 97.06 199 SER A CA 1
ATOM 1587 C C . SER A 1 199 ? -7.781 3.308 14.235 1.00 97.06 199 SER A C 1
ATOM 1589 O O . SER A 1 199 ? -8.088 3.655 15.377 1.00 97.06 199 SER A O 1
ATOM 1591 N N . GLN A 1 200 ? -8.493 2.398 13.563 1.00 96.94 200 GLN A N 1
ATOM 1592 C CA . GLN A 1 200 ? -9.714 1.795 14.100 1.00 96.94 200 GLN A CA 1
ATOM 1593 C C . GLN A 1 200 ? -9.451 0.947 15.349 1.00 96.94 200 GLN A C 1
ATOM 1595 O O . GLN A 1 200 ? -10.236 1.020 16.294 1.00 96.94 200 GLN A O 1
ATOM 1600 N N . LEU A 1 201 ? -8.337 0.211 15.408 1.00 97.19 201 LEU A N 1
ATOM 1601 C CA . LEU A 1 201 ? -7.924 -0.531 16.606 1.00 97.19 201 LEU A CA 1
ATOM 1602 C C . LEU A 1 201 ? -7.601 0.407 17.782 1.00 97.19 201 LEU A C 1
ATOM 1604 O O . LEU A 1 201 ? -8.051 0.163 18.905 1.00 97.19 201 LEU A O 1
ATOM 1608 N N . ASP A 1 202 ? -6.897 1.517 17.537 1.00 97.25 202 ASP A N 1
ATOM 1609 C CA . ASP A 1 202 ? -6.598 2.525 18.565 1.00 97.25 202 ASP A CA 1
ATOM 1610 C C . ASP A 1 202 ? -7.874 3.239 19.066 1.00 97.25 202 ASP A C 1
ATOM 1612 O O . ASP A 1 202 ? -8.047 3.454 20.273 1.00 97.25 202 ASP A O 1
ATOM 1616 N N . ILE A 1 203 ? -8.807 3.571 18.164 1.00 97.25 203 ILE A N 1
ATOM 1617 C CA . ILE A 1 203 ? -10.119 4.142 18.513 1.00 97.25 203 ILE A CA 1
ATOM 1618 C C . ILE A 1 203 ? -10.938 3.138 19.328 1.00 97.25 203 ILE A C 1
ATOM 1620 O O . ILE A 1 203 ? -11.521 3.506 20.351 1.00 97.25 203 ILE A O 1
ATOM 1624 N N . LEU A 1 204 ? -10.970 1.873 18.910 1.00 96.06 204 LEU A N 1
ATOM 1625 C CA . LEU A 1 204 ? -11.689 0.816 19.609 1.00 96.06 204 LEU A CA 1
ATOM 1626 C C . LEU A 1 204 ? -11.136 0.644 21.030 1.00 96.06 204 LEU A C 1
ATOM 1628 O O . LEU A 1 204 ? -11.898 0.721 21.993 1.00 96.06 204 LEU A O 1
ATOM 1632 N N . LYS A 1 205 ? -9.810 0.542 21.186 1.00 96.06 205 LYS A N 1
ATOM 1633 C CA . LYS A 1 205 ? -9.125 0.513 22.491 1.00 96.06 205 LYS A CA 1
ATOM 1634 C C . LYS A 1 205 ? -9.543 1.683 23.386 1.00 96.06 205 LYS A C 1
ATOM 1636 O O . LYS A 1 205 ? -9.860 1.494 24.562 1.00 96.06 205 LYS A O 1
ATOM 1641 N N . LEU A 1 206 ? -9.580 2.898 22.835 1.00 95.88 206 LEU A N 1
ATOM 1642 C CA . LEU A 1 206 ? -10.011 4.088 23.568 1.00 95.88 206 LEU A CA 1
ATOM 1643 C C . LEU A 1 206 ? -11.479 3.996 24.015 1.00 95.88 206 LEU A C 1
ATOM 1645 O O . LEU A 1 206 ? -11.804 4.411 25.129 1.00 95.88 206 LEU A O 1
ATOM 1649 N N . ARG A 1 207 ? -12.364 3.466 23.167 1.00 95.75 207 ARG A N 1
ATOM 1650 C CA . ARG A 1 207 ? -13.792 3.309 23.476 1.00 95.75 207 ARG A CA 1
ATOM 1651 C C . ARG A 1 207 ? -14.036 2.289 24.581 1.00 95.75 207 ARG A C 1
ATOM 1653 O O . ARG A 1 207 ? -14.825 2.586 25.471 1.00 95.75 207 ARG A O 1
ATOM 1660 N N . PHE A 1 208 ? -13.321 1.161 24.591 1.00 95.69 208 PHE A N 1
ATOM 1661 C CA . PHE A 1 208 ? -13.388 0.193 25.696 1.00 95.69 208 PHE A CA 1
ATOM 1662 C C . PHE A 1 208 ? -12.995 0.827 27.032 1.00 95.69 208 PHE A C 1
ATOM 1664 O O . PHE A 1 208 ? -13.704 0.667 28.025 1.00 95.69 208 PHE A O 1
ATOM 1671 N N . ARG A 1 209 ? -11.912 1.612 27.051 1.00 94.62 209 ARG A N 1
ATOM 1672 C CA . ARG A 1 209 ? -11.476 2.310 28.267 1.00 94.62 209 ARG A CA 1
ATOM 1673 C C . ARG A 1 209 ? -12.521 3.315 28.757 1.00 94.62 209 ARG A C 1
ATOM 1675 O O . ARG A 1 209 ? -12.932 3.255 29.909 1.00 94.62 209 ARG A O 1
ATOM 1682 N N . LYS A 1 210 ? -13.022 4.175 27.865 1.00 93.88 210 LYS A N 1
ATOM 1683 C CA . LYS A 1 210 ? -14.073 5.150 28.204 1.00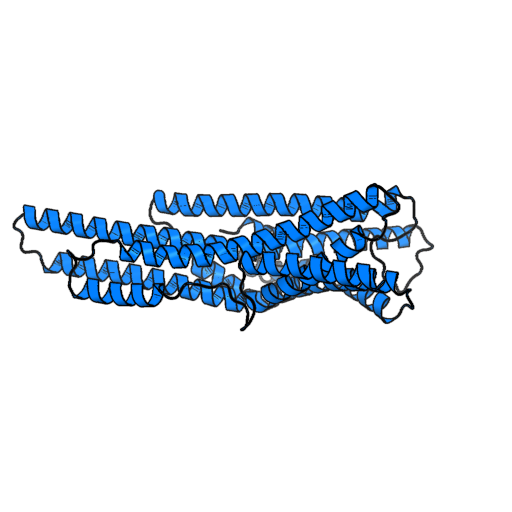 93.88 210 LYS A CA 1
ATOM 1684 C C . LYS A 1 210 ? -15.370 4.498 28.668 1.00 93.88 210 LYS A C 1
ATOM 1686 O O . LYS A 1 210 ? -16.046 5.051 29.525 1.00 93.88 210 LYS A O 1
ATOM 1691 N N . ALA A 1 211 ? -15.740 3.364 28.078 1.00 93.12 211 ALA A N 1
ATOM 1692 C CA . ALA A 1 211 ? -16.912 2.605 28.485 1.00 93.12 211 ALA A CA 1
ATOM 1693 C C . ALA A 1 211 ? -16.779 2.125 29.933 1.00 93.12 211 ALA A C 1
ATOM 1695 O O . ALA A 1 211 ? -17.699 2.331 30.718 1.00 93.12 211 ALA A O 1
ATOM 1696 N N . SER A 1 212 ? -15.620 1.564 30.293 1.00 93.38 212 SER A N 1
ATOM 1697 C CA . SER A 1 212 ? -15.329 1.184 31.676 1.00 93.38 212 SER A CA 1
ATOM 1698 C C . SER A 1 212 ? -15.422 2.381 32.623 1.00 93.38 212 SER A C 1
ATOM 1700 O O . SER A 1 212 ? -16.153 2.319 33.607 1.00 93.38 212 SER A O 1
ATOM 1702 N N . ASP A 1 213 ? -14.732 3.480 32.305 1.00 92.62 213 ASP A N 1
ATOM 1703 C CA . ASP A 1 213 ? -14.706 4.682 33.149 1.00 92.62 213 ASP A CA 1
ATOM 1704 C C . ASP A 1 213 ? -16.120 5.257 33.350 1.00 92.62 213 ASP A C 1
ATOM 1706 O O . ASP A 1 213 ? -16.521 5.562 34.471 1.00 92.62 213 ASP A O 1
ATOM 1710 N N . LYS A 1 214 ? -16.920 5.319 32.276 1.00 91.44 214 LYS A N 1
ATOM 1711 C CA . LYS A 1 214 ? -18.303 5.812 32.311 1.00 91.44 214 LYS A CA 1
ATOM 1712 C C . LYS A 1 214 ? -19.209 4.955 33.193 1.00 91.44 214 LYS A C 1
ATOM 1714 O O . LYS A 1 214 ? -20.047 5.501 33.908 1.00 91.44 214 LYS A O 1
ATOM 1719 N N . ILE A 1 215 ? -19.085 3.629 33.122 1.00 90.12 215 ILE A N 1
ATOM 1720 C CA . ILE A 1 215 ? -19.919 2.744 33.942 1.00 90.12 215 ILE A CA 1
ATOM 1721 C C . ILE A 1 215 ? -19.495 2.841 35.414 1.00 90.12 215 ILE A C 1
ATOM 1723 O O . ILE A 1 215 ? -20.364 2.941 36.274 1.00 90.12 215 ILE A O 1
ATOM 1727 N N . LYS A 1 216 ? -18.188 2.907 35.710 1.00 89.88 216 LYS A N 1
ATOM 1728 C CA . LYS A 1 216 ? -17.686 3.113 37.081 1.00 89.88 216 LYS A CA 1
ATOM 1729 C C . LYS A 1 216 ? -18.213 4.409 37.699 1.00 89.88 216 LYS A C 1
ATOM 1731 O O . LYS A 1 216 ? -18.791 4.366 38.778 1.00 89.88 216 LYS A O 1
ATOM 1736 N N . GLU A 1 217 ? -18.112 5.525 36.978 1.00 89.44 217 GLU A N 1
ATOM 1737 C CA . GLU A 1 217 ? -18.623 6.823 37.437 1.00 89.44 217 GLU A CA 1
ATOM 1738 C C . GLU A 1 217 ? -20.142 6.787 37.693 1.00 89.44 217 GLU A C 1
ATOM 1740 O O . GLU A 1 217 ? -20.644 7.403 38.634 1.00 89.44 217 GLU A O 1
ATOM 1745 N N . HIS A 1 218 ? -20.901 6.062 36.862 1.00 87.06 218 HIS A N 1
ATOM 1746 C CA . HIS A 1 218 ? -22.342 5.913 37.059 1.00 87.06 218 HIS A CA 1
ATOM 1747 C C . HIS A 1 218 ? -22.667 5.090 38.310 1.00 87.06 218 HIS A C 1
ATOM 1749 O O . HIS A 1 218 ? -23.506 5.512 39.103 1.00 87.06 218 HIS A O 1
ATOM 1755 N N . LEU A 1 219 ? -21.967 3.970 38.518 1.00 85.19 219 LEU A N 1
ATOM 1756 C CA . LEU A 1 219 ? -22.130 3.118 39.697 1.00 85.19 219 LEU A CA 1
ATOM 1757 C C . LEU A 1 219 ? -21.789 3.871 40.992 1.00 85.19 219 LEU A C 1
ATOM 1759 O O . LEU A 1 219 ? -22.538 3.789 41.961 1.00 85.19 219 LEU A O 1
ATOM 1763 N N . GLU A 1 220 ? -20.710 4.657 41.003 1.00 86.44 220 GLU A N 1
ATOM 1764 C CA . GLU A 1 220 ? -20.329 5.491 42.153 1.00 86.44 220 GLU A CA 1
ATOM 1765 C C . GLU A 1 220 ? -21.410 6.530 42.495 1.00 86.44 220 GLU A C 1
ATOM 1767 O O . GLU A 1 220 ? -21.760 6.708 43.665 1.00 86.44 220 GLU A O 1
ATOM 1772 N N . LYS A 1 221 ? -21.999 7.178 41.480 1.00 85.69 221 LYS A N 1
ATOM 1773 C CA . LYS A 1 221 ? -23.106 8.132 41.668 1.00 85.69 221 LYS A CA 1
ATOM 1774 C C . LYS A 1 221 ? -24.387 7.462 42.157 1.00 85.69 221 LYS A C 1
ATOM 1776 O O . LYS A 1 221 ? -25.093 8.050 42.973 1.00 85.69 221 LYS A O 1
ATOM 1781 N N . GLU A 1 222 ? -24.702 6.261 41.675 1.00 81.88 222 GLU A N 1
ATOM 1782 C CA . GLU A 1 222 ? -25.865 5.511 42.157 1.00 81.88 222 GLU A CA 1
ATOM 1783 C C . GLU A 1 222 ? -25.728 5.173 43.641 1.00 81.88 222 GLU A C 1
ATOM 1785 O O . GLU A 1 222 ? -26.646 5.477 44.404 1.00 81.88 222 GLU A O 1
ATOM 1790 N N . VAL A 1 223 ? -24.562 4.661 44.057 1.00 82.19 223 VAL A N 1
ATOM 1791 C CA . VAL A 1 223 ? -24.251 4.369 45.467 1.00 82.19 223 VAL A CA 1
ATOM 1792 C C . VAL A 1 223 ? -24.377 5.625 46.332 1.00 82.19 223 VAL A C 1
ATOM 1794 O O . VAL A 1 223 ? -24.989 5.569 47.394 1.00 82.19 223 VAL A O 1
ATOM 1797 N N . ALA A 1 224 ? -23.872 6.770 45.864 1.00 82.88 224 ALA A N 1
ATOM 1798 C CA . ALA A 1 224 ? -23.965 8.037 46.591 1.00 82.88 224 ALA A CA 1
ATOM 1799 C C . ALA A 1 224 ? -25.394 8.610 46.685 1.00 82.88 224 ALA A C 1
ATOM 1801 O O . ALA A 1 224 ? -25.667 9.436 47.551 1.00 82.88 224 ALA A O 1
ATOM 1802 N N . SER A 1 225 ? -26.301 8.215 45.786 1.00 76.81 225 SER A N 1
ATOM 1803 C CA . SER A 1 225 ? -27.651 8.788 45.683 1.00 76.81 225 SER A CA 1
ATOM 1804 C C . SER A 1 225 ? -28.754 7.974 46.371 1.00 76.81 225 SER A C 1
ATOM 1806 O O . SER A 1 225 ? -29.912 8.383 46.297 1.00 76.81 225 SER A O 1
ATOM 1808 N N . GLU A 1 226 ? -28.429 6.819 46.971 1.00 70.06 226 GLU A N 1
ATOM 1809 C CA . GLU A 1 226 ? -29.373 5.838 47.555 1.00 70.06 226 GLU A CA 1
ATOM 1810 C C . GLU A 1 226 ? -30.547 5.436 46.628 1.00 70.06 226 GLU A C 1
ATOM 1812 O O . GLU A 1 226 ? -31.526 4.816 47.051 1.00 70.06 226 GLU A O 1
ATOM 1817 N N . LYS A 1 227 ? -30.478 5.753 45.327 1.00 60.44 227 LYS A N 1
ATOM 1818 C CA . LYS A 1 227 ? -31.523 5.417 44.358 1.00 60.44 227 LYS A CA 1
ATOM 1819 C C . LYS A 1 227 ? -31.348 3.985 43.872 1.00 60.44 227 LYS A C 1
ATOM 1821 O O . LYS A 1 227 ? -30.393 3.656 43.178 1.00 60.44 227 LYS A O 1
ATOM 1826 N N . LEU A 1 228 ? -32.353 3.153 44.139 1.00 56.28 228 LEU A N 1
ATOM 1827 C CA . LEU A 1 228 ? -32.480 1.798 43.601 1.00 56.28 228 LEU A CA 1
ATOM 1828 C C . LEU A 1 228 ? -32.892 1.827 42.110 1.00 56.28 228 LEU A C 1
ATOM 1830 O O . LEU A 1 228 ? -33.992 1.410 41.753 1.00 56.28 228 LEU A O 1
ATOM 1834 N N . SER A 1 229 ? -32.040 2.330 41.211 1.00 60.25 229 SER A N 1
ATOM 1835 C CA . SER A 1 229 ? -32.301 2.356 39.759 1.00 60.25 229 SER A CA 1
ATOM 1836 C C . SER A 1 229 ? -31.514 1.278 38.987 1.00 60.25 229 SER A C 1
ATOM 1838 O O . SER A 1 229 ? -31.050 1.496 37.868 1.00 60.25 229 SER A O 1
ATOM 1840 N N . ASN A 1 230 ? -31.477 0.046 39.513 1.00 66.44 230 ASN A N 1
ATOM 1841 C CA . ASN A 1 230 ? -30.821 -1.117 38.882 1.00 66.44 230 ASN A CA 1
ATOM 1842 C C . ASN A 1 230 ? -31.207 -1.359 37.404 1.00 66.44 230 ASN A C 1
ATOM 1844 O O . ASN A 1 230 ? -30.451 -1.969 36.647 1.00 66.44 230 ASN A O 1
ATOM 1848 N N . ARG A 1 231 ? -32.400 -0.924 36.972 1.00 71.75 231 ARG A N 1
ATOM 1849 C CA . ARG A 1 231 ? -32.900 -1.164 35.609 1.00 71.75 231 ARG A CA 1
ATOM 1850 C C . ARG A 1 231 ? -32.242 -0.250 34.568 1.00 71.75 231 ARG A C 1
ATOM 1852 O O . ARG A 1 231 ? -31.942 -0.723 33.474 1.00 71.75 231 ARG A O 1
ATOM 1859 N N . THR A 1 232 ? -31.988 1.012 34.912 1.00 77.25 232 THR A N 1
ATOM 1860 C CA . THR A 1 232 ? -31.405 2.016 34.003 1.00 77.25 232 THR A CA 1
ATOM 1861 C C . THR A 1 232 ? -29.920 1.737 33.760 1.00 77.25 232 THR A C 1
ATOM 1863 O O . THR A 1 232 ? -29.483 1.712 32.609 1.00 77.25 232 THR A O 1
ATOM 1866 N N . SER A 1 233 ? -29.167 1.402 34.812 1.00 77.56 233 SER A N 1
ATOM 1867 C CA . SER A 1 233 ? -27.745 1.030 34.721 1.00 77.56 233 SER A CA 1
ATOM 1868 C C . SER A 1 233 ? -27.532 -0.234 33.905 1.00 77.56 233 SER A C 1
ATOM 1870 O O . SER A 1 233 ? -26.690 -0.266 33.008 1.00 77.56 233 SER A O 1
ATOM 1872 N N . LYS A 1 234 ? -28.375 -1.255 34.114 1.00 83.12 234 LYS A N 1
ATOM 1873 C CA . LYS A 1 234 ? -28.307 -2.487 33.324 1.00 83.12 234 LYS A CA 1
ATOM 1874 C C . LYS A 1 234 ? -28.605 -2.242 31.839 1.00 83.12 234 LYS A C 1
ATOM 1876 O O . LYS A 1 234 ? -27.928 -2.803 30.983 1.00 83.12 234 LYS A O 1
ATOM 1881 N N . GLN A 1 235 ? -29.587 -1.397 31.515 1.00 85.88 235 GLN A N 1
ATOM 1882 C CA . GLN A 1 235 ? -29.874 -1.023 30.123 1.00 85.88 235 GLN A CA 1
ATOM 1883 C C . GLN A 1 235 ? -28.711 -0.257 29.479 1.00 85.88 235 GLN A C 1
ATOM 1885 O O . GLN A 1 235 ? -28.374 -0.519 28.324 1.00 85.88 235 GLN A O 1
ATOM 1890 N N . MET A 1 236 ? -28.067 0.644 30.228 1.00 88.69 236 MET A N 1
ATOM 1891 C CA . MET A 1 236 ? -26.885 1.366 29.759 1.00 88.69 236 MET A CA 1
ATOM 1892 C C . MET A 1 236 ? -25.723 0.410 29.455 1.00 88.69 236 MET A C 1
ATOM 1894 O O . MET A 1 236 ? -25.131 0.501 28.380 1.00 88.69 236 MET A O 1
ATOM 1898 N N . GLU A 1 237 ? -25.424 -0.529 30.357 1.00 90.94 237 GLU A N 1
ATOM 1899 C CA . GLU A 1 237 ? -24.383 -1.545 30.153 1.00 90.94 237 GLU A CA 1
ATOM 1900 C C . GLU A 1 237 ? -24.634 -2.390 28.895 1.00 90.94 237 GLU A C 1
ATOM 1902 O O . GLU A 1 237 ? -23.717 -2.584 28.094 1.00 90.94 237 GLU A O 1
ATOM 1907 N N . VAL A 1 238 ? -25.875 -2.855 28.695 1.00 91.25 238 VAL A N 1
ATOM 1908 C CA . VAL A 1 238 ? -26.274 -3.654 27.521 1.00 91.25 238 VAL A CA 1
ATOM 1909 C C . VAL A 1 238 ? -26.073 -2.873 26.221 1.00 91.25 238 VAL A C 1
ATOM 1911 O O . VAL A 1 238 ? -25.568 -3.423 25.241 1.00 91.25 238 VAL A O 1
ATOM 1914 N N . GLN A 1 239 ? -26.429 -1.589 26.201 1.00 91.88 239 GLN A N 1
ATOM 1915 C CA . GLN A 1 239 ? -26.234 -0.756 25.017 1.00 91.88 239 GLN A CA 1
ATOM 1916 C C . GLN A 1 239 ? -24.743 -0.544 24.717 1.00 91.88 239 GLN A C 1
ATOM 1918 O O . GLN A 1 239 ? -24.312 -0.708 23.576 1.00 91.88 239 GLN A O 1
ATOM 1923 N N . ILE A 1 240 ? -23.941 -0.245 25.743 1.00 93.50 240 ILE A N 1
ATOM 1924 C CA . ILE A 1 240 ? -22.497 -0.019 25.602 1.00 93.50 240 ILE A CA 1
ATOM 1925 C C . ILE A 1 240 ? -21.798 -1.272 25.068 1.00 93.50 240 ILE A C 1
ATOM 1927 O O . ILE A 1 240 ? -21.047 -1.188 24.096 1.00 93.50 240 ILE A O 1
ATOM 1931 N N . ILE A 1 241 ? -22.043 -2.442 25.666 1.00 94.56 241 ILE A N 1
ATOM 1932 C CA . ILE A 1 241 ? -21.366 -3.673 25.240 1.00 94.56 241 ILE A CA 1
ATOM 1933 C C . ILE A 1 241 ? -21.766 -4.084 23.825 1.00 94.56 241 ILE A C 1
ATOM 1935 O O . ILE A 1 241 ? -20.923 -4.564 23.070 1.00 94.56 241 ILE A O 1
ATOM 1939 N N . ARG A 1 242 ? -23.027 -3.850 23.439 1.00 93.81 242 ARG A N 1
ATOM 1940 C CA . ARG A 1 242 ? -23.506 -4.105 22.079 1.00 93.81 242 ARG A CA 1
ATOM 1941 C C . ARG A 1 242 ? -22.758 -3.247 21.064 1.00 93.81 242 ARG A C 1
ATOM 1943 O O . ARG A 1 242 ? -22.286 -3.782 20.066 1.00 93.81 242 ARG A O 1
ATOM 1950 N N . GLU A 1 243 ? -22.609 -1.951 21.329 1.00 93.38 243 GLU A N 1
ATOM 1951 C CA . GLU A 1 243 ? -21.861 -1.046 20.449 1.00 93.38 243 GLU A CA 1
ATOM 1952 C C . GLU A 1 243 ? -20.383 -1.438 20.333 1.00 93.38 243 GLU A C 1
ATOM 1954 O O . GLU A 1 243 ? -19.831 -1.453 19.232 1.00 93.38 243 GLU A O 1
ATOM 1959 N N . LEU A 1 244 ? -19.744 -1.794 21.452 1.00 94.62 244 LEU A N 1
ATOM 1960 C CA . LEU A 1 244 ? -18.349 -2.238 21.472 1.00 94.62 244 LEU A CA 1
ATOM 1961 C C . LEU A 1 244 ? -18.152 -3.549 20.703 1.00 94.62 244 LEU A C 1
ATOM 1963 O O . LEU A 1 244 ? -17.210 -3.665 19.920 1.00 94.62 244 LEU A O 1
ATOM 1967 N N . ALA A 1 245 ? -19.048 -4.521 20.894 1.00 95.06 245 ALA A N 1
ATOM 1968 C CA . ALA A 1 245 ? -19.015 -5.797 20.188 1.00 95.06 245 ALA A CA 1
ATOM 1969 C C . ALA A 1 245 ? -19.204 -5.611 18.676 1.00 95.06 245 ALA A C 1
ATOM 1971 O O . ALA A 1 245 ? -18.485 -6.225 17.890 1.00 95.06 245 ALA A O 1
ATOM 1972 N N . GLN A 1 246 ? -20.132 -4.737 18.270 1.00 94.38 246 GLN A N 1
ATOM 1973 C CA . GLN A 1 246 ? -20.373 -4.413 16.863 1.00 94.38 246 GLN A CA 1
ATOM 1974 C C . GLN A 1 246 ? -19.163 -3.731 16.224 1.00 94.38 246 GLN A C 1
ATOM 1976 O O . GLN A 1 246 ? -18.731 -4.158 15.159 1.00 94.38 246 GLN A O 1
ATOM 1981 N N . HIS A 1 247 ? -18.572 -2.725 16.880 1.00 95.50 247 HIS A N 1
ATOM 1982 C CA . HIS A 1 247 ? -17.378 -2.055 16.352 1.00 95.50 247 HIS A CA 1
ATOM 1983 C C . HIS A 1 247 ? -16.180 -3.011 16.283 1.00 95.50 247 HIS A C 1
ATOM 1985 O O . HIS A 1 247 ? -15.470 -3.023 15.283 1.00 95.50 247 HIS A O 1
ATOM 1991 N N . HIS A 1 248 ? -15.987 -3.866 17.291 1.00 95.50 248 HIS A N 1
ATOM 1992 C CA . HIS A 1 248 ? -14.952 -4.899 17.262 1.00 95.50 248 HIS A CA 1
ATOM 1993 C C . HIS A 1 248 ? -15.144 -5.864 16.088 1.00 95.50 248 HIS A C 1
ATOM 1995 O O . HIS A 1 248 ? -14.228 -6.030 15.289 1.00 95.50 248 HIS A O 1
ATOM 2001 N N . LEU A 1 249 ? -16.335 -6.451 15.936 1.00 94.88 249 LEU A N 1
ATOM 2002 C CA . LEU A 1 249 ? -16.632 -7.360 14.826 1.00 94.88 249 LEU A CA 1
ATOM 2003 C C . LEU A 1 249 ? -16.434 -6.677 13.466 1.00 94.88 249 LEU A C 1
ATOM 2005 O O . LEU A 1 249 ? -15.834 -7.260 12.568 1.00 94.88 249 LEU A O 1
ATOM 2009 N N . HIS A 1 250 ? -16.876 -5.426 13.338 1.00 95.69 250 HIS A N 1
ATOM 2010 C CA . HIS A 1 250 ? -16.707 -4.640 12.120 1.00 95.69 250 HIS A CA 1
ATOM 2011 C C . HIS A 1 250 ? -15.236 -4.423 11.755 1.00 95.69 250 HIS A C 1
ATOM 2013 O O . HIS A 1 250 ? -14.859 -4.620 10.606 1.00 95.69 250 HIS A O 1
ATOM 2019 N N . THR A 1 251 ? -14.382 -4.097 12.730 1.00 95.62 251 THR A N 1
ATOM 2020 C CA . THR A 1 251 ? -12.933 -3.943 12.511 1.00 95.62 251 THR A CA 1
ATOM 2021 C C . THR A 1 251 ? -12.277 -5.243 12.030 1.00 95.62 251 THR A C 1
ATOM 2023 O O . THR A 1 251 ? -11.392 -5.205 11.178 1.00 95.62 251 THR A O 1
ATOM 2026 N N . TYR A 1 252 ? -12.728 -6.403 12.515 1.00 93.81 252 TYR A N 1
ATOM 2027 C CA . TYR A 1 252 ? -12.244 -7.696 12.018 1.00 93.81 252 TYR A CA 1
ATOM 2028 C C . TYR A 1 252 ? -12.730 -7.997 10.598 1.00 93.81 252 TYR A C 1
ATOM 2030 O O . TYR A 1 252 ? -11.926 -8.402 9.761 1.00 93.81 252 TYR A O 1
ATOM 2038 N N . ASN A 1 253 ? -14.006 -7.737 10.302 1.00 94.62 253 ASN A N 1
ATOM 2039 C CA . ASN A 1 253 ? -14.557 -7.898 8.954 1.00 94.62 253 ASN A CA 1
ATOM 2040 C C . ASN A 1 253 ? -13.874 -6.958 7.945 1.00 94.62 253 ASN A C 1
ATOM 2042 O O . ASN A 1 253 ? -13.662 -7.331 6.792 1.00 94.62 253 ASN A O 1
ATOM 2046 N N . LEU A 1 254 ? -13.510 -5.742 8.374 1.00 95.31 254 LEU A N 1
ATOM 2047 C CA . LEU A 1 254 ? -12.706 -4.794 7.599 1.00 95.31 254 LEU A CA 1
ATOM 2048 C C . LEU A 1 254 ? -11.349 -5.401 7.222 1.00 95.31 254 LEU A C 1
ATOM 2050 O O . LEU A 1 254 ? -10.957 -5.342 6.058 1.00 95.31 254 LEU A O 1
ATOM 2054 N N . ALA A 1 255 ? -10.647 -6.003 8.186 1.00 94.81 255 ALA A N 1
ATOM 2055 C CA . ALA A 1 255 ? -9.347 -6.622 7.944 1.00 94.81 255 ALA A CA 1
ATOM 2056 C C . ALA A 1 255 ? -9.442 -7.852 7.024 1.00 94.81 255 ALA A C 1
ATOM 2058 O O . ALA A 1 255 ? -8.621 -8.009 6.124 1.00 94.81 255 ALA A O 1
ATOM 2059 N N . GLU A 1 256 ? -10.465 -8.690 7.201 1.00 93.06 256 GLU A N 1
ATOM 2060 C CA . GLU A 1 256 ? -10.724 -9.847 6.334 1.00 93.06 256 GLU A CA 1
ATOM 2061 C C . GLU A 1 256 ? -11.023 -9.411 4.895 1.00 93.06 256 GLU A C 1
ATOM 2063 O O . GLU A 1 256 ? -10.354 -9.851 3.962 1.00 93.06 256 GLU A O 1
ATOM 2068 N N . THR A 1 257 ? -11.939 -8.453 4.721 1.00 94.25 257 THR A N 1
ATOM 2069 C CA . THR A 1 257 ? -12.276 -7.900 3.399 1.00 94.25 257 THR A CA 1
ATOM 2070 C C . THR A 1 257 ? -11.050 -7.256 2.743 1.00 94.25 257 THR A C 1
ATOM 2072 O O . THR A 1 257 ? -10.876 -7.346 1.527 1.00 94.25 257 THR A O 1
ATOM 2075 N N . PHE A 1 258 ? -10.174 -6.619 3.526 1.00 94.88 258 PHE A N 1
ATOM 2076 C CA . PHE A 1 258 ? -8.924 -6.042 3.034 1.00 94.88 258 PHE A CA 1
ATOM 2077 C C . PHE A 1 258 ? -7.988 -7.127 2.491 1.00 94.88 258 PHE A C 1
ATOM 2079 O O . PHE A 1 258 ? -7.547 -7.028 1.343 1.00 94.88 258 PHE A O 1
ATOM 2086 N N . CYS A 1 259 ? -7.755 -8.195 3.259 1.00 92.50 259 CYS A N 1
ATOM 2087 C CA . CYS A 1 259 ? -6.948 -9.330 2.817 1.00 92.50 259 CYS A CA 1
ATOM 2088 C C . CYS A 1 259 ? -7.543 -9.981 1.555 1.00 92.50 259 CYS A C 1
ATOM 2090 O O . CYS A 1 259 ? -6.832 -10.174 0.575 1.00 92.50 259 CYS A O 1
ATOM 2092 N N . GLU A 1 260 ? -8.855 -10.229 1.506 1.00 91.12 260 GLU A N 1
ATOM 2093 C CA . GLU A 1 260 ? -9.542 -10.780 0.323 1.00 91.12 260 GLU A CA 1
ATOM 2094 C C . GLU A 1 260 ? -9.506 -9.872 -0.918 1.00 91.12 260 GLU A C 1
ATOM 2096 O O . GLU A 1 260 ? -9.739 -10.328 -2.044 1.00 91.12 260 GLU A O 1
ATOM 2101 N N . THR A 1 261 ? -9.275 -8.574 -0.729 1.00 93.19 261 THR A N 1
ATOM 2102 C CA . THR A 1 261 ? -9.195 -7.604 -1.826 1.00 93.19 261 THR A CA 1
ATOM 2103 C C . THR A 1 261 ? -7.786 -7.537 -2.397 1.00 93.19 261 THR A C 1
ATOM 2105 O O . THR A 1 261 ? -7.626 -7.504 -3.614 1.00 93.19 261 THR A O 1
ATOM 2108 N N . PHE A 1 262 ? -6.768 -7.549 -1.534 1.00 92.50 262 PHE A N 1
ATOM 2109 C CA . PHE A 1 262 ? -5.389 -7.259 -1.927 1.00 92.50 262 PHE A CA 1
ATOM 2110 C C . PHE A 1 262 ? -4.435 -8.456 -1.850 1.00 92.50 262 PHE A C 1
ATOM 2112 O O . PHE A 1 262 ? -3.261 -8.293 -2.172 1.00 92.50 262 PHE A O 1
ATOM 2119 N N . HIS A 1 263 ? -4.901 -9.663 -1.498 1.00 88.44 263 HIS A N 1
ATOM 2120 C CA . HIS A 1 263 ? -4.014 -10.823 -1.329 1.00 88.44 263 HIS A CA 1
ATOM 2121 C C . HIS A 1 263 ? -3.121 -11.103 -2.547 1.00 88.44 263 HIS A C 1
ATOM 2123 O O . HIS A 1 263 ? -1.931 -11.355 -2.383 1.00 88.44 263 HIS A O 1
ATOM 2129 N N . GLY A 1 264 ? -3.672 -11.056 -3.765 1.00 88.00 264 GLY A N 1
ATOM 2130 C CA . GLY A 1 264 ? -2.913 -11.335 -4.988 1.00 88.00 264 GLY A CA 1
ATOM 2131 C C . GLY A 1 264 ? -1.832 -10.285 -5.238 1.00 88.00 264 GLY A C 1
ATOM 2132 O O . GLY A 1 264 ? -0.689 -10.627 -5.531 1.00 88.00 264 GLY A O 1
ATOM 2133 N N . THR A 1 265 ? -2.183 -9.014 -5.043 1.00 91.25 265 THR A N 1
ATOM 2134 C CA . THR A 1 265 ? -1.263 -7.883 -5.176 1.00 91.25 265 THR A CA 1
ATOM 2135 C C . THR A 1 265 ? -0.137 -7.946 -4.148 1.00 91.25 265 THR A C 1
ATOM 2137 O O . THR A 1 265 ? 1.022 -7.787 -4.511 1.00 91.25 265 THR A O 1
ATOM 2140 N N . ILE A 1 266 ? -0.455 -8.247 -2.886 1.00 90.88 266 ILE A N 1
ATOM 2141 C CA . ILE A 1 266 ? 0.527 -8.335 -1.799 1.00 90.88 266 ILE A CA 1
ATOM 2142 C C . ILE A 1 266 ? 1.510 -9.498 -2.020 1.00 90.88 266 ILE A C 1
ATOM 2144 O O . ILE A 1 266 ? 2.713 -9.326 -1.827 1.00 90.88 266 ILE A O 1
ATOM 2148 N N . VAL A 1 267 ? 1.031 -10.676 -2.443 1.00 88.00 267 VAL A N 1
ATOM 2149 C CA . VAL A 1 267 ? 1.915 -11.822 -2.747 1.00 88.00 267 VAL A CA 1
ATOM 2150 C C . VAL A 1 267 ? 2.830 -11.501 -3.923 1.00 88.00 267 VAL A C 1
ATOM 2152 O O . VAL A 1 267 ? 4.031 -11.752 -3.847 1.00 88.00 267 VAL A O 1
ATOM 2155 N N . GLY A 1 268 ? 2.278 -10.917 -4.989 1.00 88.44 268 GLY A N 1
ATOM 2156 C CA . GLY A 1 268 ? 3.073 -10.485 -6.133 1.00 88.44 268 GLY A CA 1
ATOM 2157 C C . GLY A 1 268 ? 4.151 -9.477 -5.731 1.00 88.44 268 GLY A C 1
ATOM 2158 O O . GLY A 1 268 ? 5.304 -9.649 -6.110 1.00 88.44 268 GLY A O 1
ATOM 2159 N N . GLU A 1 269 ? 3.808 -8.498 -4.889 1.00 88.44 269 GLU A N 1
ATOM 2160 C CA . GLU A 1 269 ? 4.739 -7.474 -4.398 1.00 88.44 269 GLU A CA 1
ATOM 2161 C C . GLU A 1 269 ? 5.918 -8.110 -3.668 1.00 88.44 269 GLU A C 1
ATOM 2163 O O . GLU A 1 269 ? 7.073 -7.783 -3.930 1.00 88.44 269 GLU A O 1
ATOM 2168 N N . PHE A 1 270 ? 5.632 -9.074 -2.793 1.00 85.44 270 PHE A N 1
ATOM 2169 C CA . PHE A 1 270 ? 6.655 -9.807 -2.062 1.00 85.44 270 PHE A CA 1
ATOM 2170 C C . PHE A 1 270 ? 7.609 -10.563 -3.004 1.00 85.44 270 PHE A C 1
ATOM 2172 O O . PHE A 1 270 ? 8.830 -10.457 -2.874 1.00 85.44 270 PHE A O 1
ATOM 2179 N N . CYS A 1 271 ? 7.06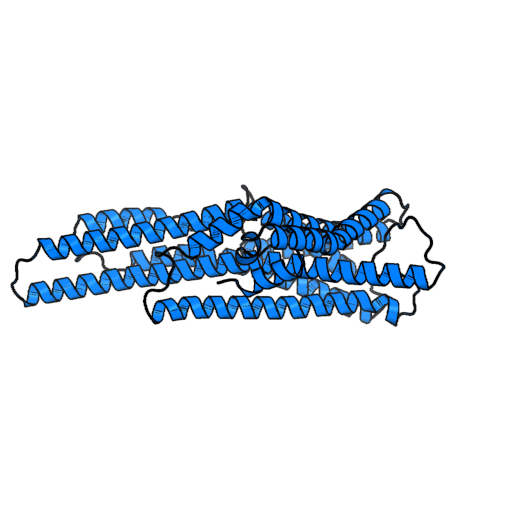6 -11.307 -3.972 1.00 85.56 271 CYS A N 1
ATOM 2180 C CA . CYS A 1 271 ? 7.864 -12.085 -4.920 1.00 85.56 271 CYS A CA 1
ATOM 2181 C C . CYS A 1 271 ? 8.720 -11.194 -5.829 1.00 85.56 271 CYS A C 1
ATOM 2183 O O . CYS A 1 271 ? 9.912 -11.459 -6.000 1.00 85.56 271 CYS A O 1
ATOM 2185 N N . ILE A 1 272 ? 8.130 -10.133 -6.387 1.00 87.88 272 ILE A N 1
ATOM 2186 C CA . ILE A 1 272 ? 8.831 -9.218 -7.290 1.00 87.88 272 ILE A CA 1
ATOM 2187 C C . ILE A 1 272 ? 9.917 -8.448 -6.546 1.00 87.88 272 ILE A C 1
ATOM 2189 O O . ILE A 1 272 ? 11.057 -8.448 -7.004 1.00 87.88 272 ILE A O 1
ATOM 2193 N N . ASN A 1 273 ? 9.628 -7.886 -5.370 1.00 86.25 273 ASN A N 1
ATOM 2194 C CA . ASN A 1 273 ? 10.644 -7.166 -4.600 1.00 86.25 273 ASN A CA 1
ATOM 2195 C C . ASN A 1 273 ? 11.802 -8.076 -4.186 1.00 86.25 273 ASN A C 1
ATOM 2197 O O . ASN A 1 273 ? 12.954 -7.654 -4.256 1.00 86.25 273 ASN A O 1
ATOM 2201 N N . SER A 1 274 ? 11.538 -9.340 -3.832 1.00 83.88 274 SER A N 1
ATOM 2202 C CA . SER A 1 274 ? 12.613 -10.293 -3.546 1.00 83.88 274 SER A CA 1
ATOM 2203 C C . SER A 1 274 ? 13.538 -10.485 -4.748 1.00 83.88 274 SER A C 1
ATOM 2205 O O . SER A 1 274 ? 14.755 -10.405 -4.592 1.00 83.88 274 SER A O 1
ATOM 2207 N N . LEU A 1 275 ? 12.984 -10.713 -5.943 1.00 84.38 275 LEU A N 1
ATOM 2208 C CA . LEU A 1 275 ? 13.770 -10.921 -7.162 1.00 84.38 275 LEU A CA 1
ATOM 2209 C C . LEU A 1 275 ? 14.537 -9.659 -7.570 1.00 84.38 275 LEU A C 1
ATOM 2211 O O . LEU A 1 275 ? 15.735 -9.726 -7.838 1.00 84.38 275 LEU A O 1
ATOM 2215 N N . VAL A 1 276 ? 13.870 -8.505 -7.572 1.00 84.19 276 VAL A N 1
ATOM 2216 C CA . VAL A 1 276 ? 14.476 -7.236 -7.988 1.00 84.19 276 VAL A CA 1
ATOM 2217 C C . VAL A 1 276 ? 15.602 -6.832 -7.034 1.00 84.19 276 VAL A C 1
ATOM 2219 O O . VAL A 1 276 ? 16.678 -6.476 -7.506 1.00 84.19 276 VAL A O 1
ATOM 2222 N N . ILE A 1 277 ? 15.425 -6.973 -5.713 1.00 86.06 277 ILE A N 1
ATOM 2223 C CA . ILE A 1 277 ? 16.492 -6.690 -4.736 1.00 86.06 277 ILE A CA 1
ATOM 2224 C C . ILE A 1 277 ? 17.698 -7.616 -4.957 1.00 86.06 277 ILE A C 1
ATOM 2226 O O . ILE A 1 277 ? 18.830 -7.130 -4.954 1.00 86.06 277 ILE A O 1
ATOM 2230 N N . CYS A 1 278 ? 17.486 -8.922 -5.182 1.00 82.19 278 CYS A N 1
ATOM 2231 C CA . CYS A 1 278 ? 18.578 -9.865 -5.477 1.00 82.19 278 CYS A CA 1
ATOM 2232 C C . CYS A 1 278 ? 19.422 -9.386 -6.666 1.00 82.19 278 CYS A C 1
ATOM 2234 O O . CYS A 1 278 ? 20.650 -9.341 -6.598 1.00 82.19 278 CYS A O 1
ATOM 2236 N N . VAL A 1 279 ? 18.748 -9.004 -7.749 1.00 79.81 279 VAL A N 1
ATOM 2237 C CA . VAL A 1 279 ? 19.387 -8.602 -9.004 1.00 79.81 279 VAL A CA 1
ATOM 2238 C C . VAL A 1 279 ? 20.077 -7.258 -8.868 1.00 79.81 279 VAL A C 1
ATOM 2240 O O . VAL A 1 279 ? 21.199 -7.110 -9.335 1.00 79.81 279 VAL A O 1
ATOM 2243 N N . SER A 1 280 ? 19.450 -6.282 -8.215 1.00 81.81 280 SER A N 1
ATOM 2244 C CA . SER A 1 280 ? 20.056 -4.969 -7.990 1.00 81.81 280 SER A CA 1
ATOM 2245 C C . SER A 1 280 ? 21.344 -5.070 -7.171 1.00 81.81 280 SER A C 1
ATOM 2247 O O . SER A 1 280 ? 22.327 -4.412 -7.504 1.00 81.81 280 SER A O 1
ATOM 2249 N N . VAL A 1 281 ? 21.381 -5.933 -6.148 1.00 82.31 281 VAL A N 1
ATOM 2250 C CA . VAL A 1 281 ? 22.606 -6.198 -5.373 1.00 82.31 281 VAL A CA 1
ATOM 2251 C C . VAL A 1 281 ? 23.662 -6.903 -6.229 1.00 82.31 281 VAL A C 1
ATOM 2253 O O . VAL A 1 281 ? 24.831 -6.525 -6.185 1.00 82.31 281 VAL A O 1
ATOM 2256 N N . TYR A 1 282 ? 23.265 -7.886 -7.042 1.00 77.38 282 TYR A N 1
ATOM 2257 C CA . TYR A 1 282 ? 24.176 -8.550 -7.977 1.00 77.38 282 TYR A CA 1
ATOM 2258 C C . TYR A 1 282 ? 24.773 -7.565 -8.997 1.00 77.38 282 TYR A C 1
ATOM 2260 O O . TYR A 1 282 ? 25.989 -7.531 -9.167 1.00 77.38 282 TYR A O 1
ATOM 2268 N N . LYS A 1 283 ? 23.962 -6.686 -9.597 1.00 75.56 283 LYS A N 1
ATOM 2269 C CA . LYS A 1 283 ? 24.437 -5.645 -10.523 1.00 75.56 283 LYS A CA 1
ATOM 2270 C C . LYS A 1 283 ? 25.424 -4.678 -9.876 1.00 75.56 283 LYS A C 1
ATOM 2272 O O . LYS A 1 283 ? 26.417 -4.342 -10.498 1.00 75.56 283 LYS A O 1
ATOM 2277 N N . LEU A 1 284 ? 25.188 -4.271 -8.627 1.00 77.06 284 LEU A N 1
ATOM 2278 C CA . LEU A 1 284 ? 26.129 -3.430 -7.872 1.00 77.06 284 LEU A CA 1
ATOM 2279 C C . LEU A 1 284 ? 27.474 -4.118 -7.601 1.00 77.06 284 LEU A C 1
ATOM 2281 O O . LEU A 1 284 ? 28.459 -3.444 -7.311 1.00 77.06 284 LEU A O 1
ATOM 2285 N N . SER A 1 285 ? 27.506 -5.451 -7.630 1.00 75.81 285 SER A N 1
ATOM 2286 C CA . SER A 1 285 ? 28.711 -6.234 -7.362 1.00 75.81 285 SER A CA 1
ATOM 2287 C C . SER A 1 285 ? 29.562 -6.517 -8.594 1.00 75.81 285 SER A C 1
ATOM 2289 O O . SER A 1 285 ? 30.768 -6.726 -8.461 1.00 75.81 285 SER A O 1
ATOM 2291 N N . LEU A 1 286 ? 28.936 -6.533 -9.772 1.00 72.88 286 LEU A N 1
ATOM 2292 C CA . LEU A 1 286 ? 29.645 -6.475 -11.038 1.00 72.88 286 LEU A CA 1
ATOM 2293 C C . LEU A 1 286 ? 30.221 -5.061 -11.144 1.00 72.88 286 LEU A C 1
ATOM 2295 O O . LEU A 1 286 ? 29.541 -4.095 -10.806 1.00 72.88 286 LEU A O 1
ATOM 2299 N N . ASN A 1 287 ? 31.494 -4.934 -11.519 1.00 60.22 287 ASN A N 1
ATOM 2300 C CA . ASN A 1 287 ? 32.172 -3.639 -11.555 1.00 60.22 287 ASN A CA 1
ATOM 2301 C C . ASN A 1 287 ? 31.426 -2.686 -12.504 1.00 60.22 287 ASN A C 1
ATOM 2303 O O . ASN A 1 287 ? 31.594 -2.780 -13.716 1.00 60.22 287 ASN A O 1
ATOM 2307 N N . ALA A 1 288 ? 30.612 -1.783 -11.955 1.00 63.44 288 ALA A N 1
ATOM 2308 C CA . ALA A 1 288 ? 30.012 -0.694 -12.712 1.00 63.44 288 ALA A CA 1
ATOM 2309 C C . ALA A 1 288 ? 31.132 0.189 -13.275 1.00 63.44 288 ALA A C 1
ATOM 2311 O O . ALA A 1 288 ? 32.068 0.552 -12.554 1.00 63.44 288 ALA A O 1
ATOM 2312 N N . GLU A 1 289 ? 31.045 0.519 -14.560 1.00 67.19 289 GLU A N 1
ATOM 2313 C CA . GLU A 1 289 ? 32.123 1.214 -15.265 1.00 67.19 289 GLU A CA 1
ATOM 2314 C C . GLU A 1 289 ? 32.146 2.708 -14.909 1.00 67.19 289 GLU A C 1
ATOM 2316 O O . GLU A 1 289 ? 33.194 3.356 -14.974 1.00 67.19 289 GLU A O 1
ATOM 2321 N N . THR A 1 290 ? 31.003 3.254 -14.465 1.00 78.81 290 THR A N 1
ATOM 2322 C CA . THR A 1 290 ? 30.842 4.679 -14.160 1.00 78.81 290 THR A CA 1
ATOM 2323 C C . THR A 1 290 ? 30.262 4.958 -12.767 1.00 78.81 290 THR A C 1
ATOM 2325 O O . THR A 1 290 ? 29.411 4.243 -12.239 1.00 78.81 290 THR A O 1
ATOM 2328 N N . ILE A 1 291 ? 30.675 6.084 -12.167 1.00 82.00 291 ILE A N 1
ATOM 2329 C CA . ILE A 1 291 ? 30.110 6.584 -10.896 1.00 82.00 291 ILE A CA 1
ATOM 2330 C C . ILE A 1 291 ? 28.599 6.843 -11.033 1.00 82.00 291 ILE A C 1
ATOM 2332 O O . ILE A 1 291 ? 27.849 6.641 -10.079 1.00 82.00 291 ILE A O 1
ATOM 2336 N N . ALA A 1 292 ? 28.144 7.273 -12.213 1.00 81.00 292 ALA A N 1
ATOM 2337 C CA . ALA A 1 292 ? 26.736 7.548 -12.482 1.00 81.00 292 ALA A CA 1
ATOM 2338 C C . ALA A 1 292 ? 25.868 6.281 -12.388 1.00 81.00 292 ALA A C 1
ATOM 2340 O O . ALA A 1 292 ? 24.822 6.313 -11.741 1.00 81.00 292 ALA A O 1
ATOM 2341 N N . GLU A 1 293 ? 26.321 5.158 -12.954 1.00 80.62 293 GLU A N 1
ATOM 2342 C CA . GLU A 1 293 ? 25.641 3.860 -12.835 1.00 80.62 293 GLU A CA 1
ATOM 2343 C C . GLU A 1 293 ? 25.571 3.374 -11.388 1.00 80.62 293 GLU A C 1
ATOM 2345 O O . GLU A 1 293 ? 24.525 2.895 -10.946 1.00 80.62 293 GLU A O 1
ATOM 2350 N N . ILE A 1 294 ? 26.657 3.532 -10.621 1.00 83.62 294 ILE A N 1
ATOM 2351 C CA . ILE A 1 294 ? 26.678 3.178 -9.194 1.00 83.62 294 ILE A CA 1
ATOM 2352 C C . ILE A 1 294 ? 25.634 3.998 -8.437 1.00 83.62 294 ILE A C 1
ATOM 2354 O O . ILE A 1 294 ? 24.813 3.436 -7.712 1.00 83.62 294 ILE A O 1
ATOM 2358 N N . LEU A 1 295 ? 25.640 5.322 -8.617 1.00 85.94 295 LEU A N 1
ATOM 2359 C CA . LEU A 1 295 ? 24.700 6.217 -7.943 1.00 85.94 295 LEU A CA 1
ATOM 2360 C C . LEU A 1 295 ? 23.249 5.893 -8.307 1.00 85.94 295 LEU A C 1
ATOM 2362 O O . LEU A 1 295 ? 22.402 5.843 -7.415 1.00 85.94 295 LEU A O 1
ATOM 2366 N N . PHE A 1 296 ? 22.966 5.626 -9.584 1.00 85.56 296 PHE A N 1
ATOM 2367 C CA . PHE A 1 296 ? 21.633 5.233 -10.031 1.00 85.56 296 PHE A CA 1
ATOM 2368 C C . PHE A 1 296 ? 21.186 3.906 -9.406 1.00 85.56 296 PHE A C 1
ATOM 2370 O O . PHE A 1 296 ? 20.093 3.830 -8.849 1.00 85.56 296 PHE A O 1
ATOM 2377 N N . ASN A 1 297 ? 22.035 2.875 -9.432 1.00 84.56 297 ASN A N 1
ATOM 2378 C CA . ASN A 1 297 ? 21.707 1.570 -8.859 1.00 84.56 297 ASN A CA 1
ATOM 2379 C C . ASN A 1 297 ? 21.495 1.638 -7.337 1.00 84.56 297 ASN A C 1
ATOM 2381 O O . ASN A 1 297 ? 20.575 1.003 -6.821 1.00 84.56 297 ASN A O 1
ATOM 2385 N N . VAL A 1 298 ? 22.296 2.432 -6.614 1.00 87.88 298 VAL A N 1
ATOM 2386 C CA . VAL A 1 298 ? 22.110 2.670 -5.171 1.00 87.88 298 VAL A CA 1
ATOM 2387 C C . VAL A 1 298 ? 20.801 3.410 -4.898 1.00 87.88 298 VAL A C 1
ATOM 2389 O O . VAL A 1 298 ? 20.060 3.025 -3.989 1.00 87.88 298 VAL A O 1
ATOM 2392 N N . LEU A 1 299 ? 20.493 4.446 -5.684 1.00 89.62 299 LEU A N 1
ATOM 2393 C CA . LEU A 1 299 ? 19.242 5.195 -5.573 1.00 89.62 299 LEU A CA 1
ATOM 2394 C C . LEU A 1 299 ? 18.036 4.274 -5.804 1.00 89.62 299 LEU A C 1
ATOM 2396 O O . LEU A 1 299 ? 17.147 4.207 -4.958 1.00 89.62 299 LEU A O 1
ATOM 2400 N N . TYR A 1 300 ? 18.047 3.511 -6.896 1.00 88.75 300 TYR A N 1
ATOM 2401 C CA . TYR A 1 300 ? 16.999 2.557 -7.250 1.00 88.75 300 TYR A CA 1
ATOM 2402 C C . TYR A 1 300 ? 16.799 1.481 -6.174 1.00 88.75 300 TYR A C 1
ATOM 2404 O O . TYR A 1 300 ? 15.674 1.260 -5.721 1.00 88.75 300 TYR A O 1
ATOM 2412 N N . LEU A 1 301 ? 17.886 0.868 -5.691 1.00 88.75 301 LEU A N 1
ATOM 2413 C CA . LEU A 1 301 ? 17.831 -0.126 -4.617 1.00 88.75 301 LEU A CA 1
ATOM 2414 C C . LEU A 1 301 ? 17.246 0.464 -3.327 1.00 88.75 301 LEU A C 1
ATOM 2416 O O . LEU A 1 301 ? 16.410 -0.169 -2.681 1.00 88.75 301 LEU A O 1
ATOM 2420 N N . THR A 1 302 ? 17.645 1.687 -2.969 1.00 89.62 302 THR A N 1
ATOM 2421 C CA . THR A 1 302 ? 17.125 2.381 -1.782 1.00 89.62 302 THR A CA 1
ATOM 2422 C C . THR A 1 302 ? 15.624 2.643 -1.903 1.00 89.62 302 THR A C 1
ATOM 2424 O O . THR A 1 302 ? 14.902 2.458 -0.922 1.00 89.62 302 THR A O 1
ATOM 2427 N N . CYS A 1 303 ? 15.137 3.014 -3.093 1.00 90.88 303 CYS A N 1
ATOM 2428 C CA . CYS A 1 303 ? 13.707 3.218 -3.343 1.00 90.88 303 CYS A CA 1
ATOM 2429 C C . CYS A 1 303 ? 12.911 1.932 -3.101 1.00 90.88 303 CYS A C 1
ATOM 2431 O O . CYS A 1 303 ? 12.012 1.915 -2.262 1.00 90.88 303 CYS A O 1
ATOM 2433 N N . ILE A 1 304 ? 13.300 0.834 -3.756 1.00 89.19 304 ILE A N 1
ATOM 2434 C CA . ILE A 1 304 ? 12.586 -0.448 -3.660 1.00 89.19 304 ILE A CA 1
ATOM 2435 C C . ILE A 1 304 ? 12.614 -0.997 -2.235 1.00 89.19 304 ILE A C 1
ATOM 2437 O O . ILE A 1 304 ? 11.594 -1.446 -1.711 1.00 89.19 304 ILE A O 1
ATOM 2441 N N . MET A 1 305 ? 13.774 -0.943 -1.574 1.00 89.94 305 MET A N 1
ATOM 2442 C CA . MET A 1 305 ? 13.886 -1.383 -0.185 1.00 89.94 305 MET A CA 1
ATOM 2443 C C . MET A 1 305 ? 13.022 -0.529 0.747 1.00 89.94 305 MET A C 1
ATOM 2445 O O . MET A 1 305 ? 12.381 -1.077 1.641 1.00 89.94 305 MET A O 1
ATOM 2449 N N . GLY A 1 306 ? 12.992 0.792 0.545 1.00 91.50 306 GLY A N 1
ATOM 2450 C CA . GLY A 1 306 ? 12.188 1.716 1.342 1.00 91.50 306 GLY A CA 1
ATOM 2451 C C . GLY A 1 306 ? 10.686 1.470 1.200 1.00 91.50 306 GLY A C 1
ATOM 2452 O O . GLY A 1 306 ? 9.978 1.391 2.204 1.00 91.50 306 GLY A O 1
ATOM 2453 N N . GLU A 1 307 ? 10.202 1.287 -0.028 1.00 89.94 307 GLU A N 1
ATOM 2454 C CA . GLU A 1 307 ? 8.800 0.953 -0.294 1.00 89.94 307 GLU A CA 1
ATOM 2455 C C . GLU A 1 307 ? 8.399 -0.373 0.348 1.00 89.94 307 GLU A C 1
ATOM 2457 O O . GLU A 1 307 ? 7.414 -0.442 1.090 1.00 89.94 307 GLU A O 1
ATOM 2462 N N . PHE A 1 308 ? 9.197 -1.418 0.118 1.00 90.69 308 PHE A N 1
ATOM 2463 C CA . PHE A 1 308 ? 8.912 -2.744 0.646 1.00 90.69 308 PHE A CA 1
ATOM 2464 C C . PHE A 1 308 ? 8.975 -2.783 2.181 1.00 90.69 308 PHE A C 1
ATOM 2466 O O . PHE A 1 308 ? 8.158 -3.448 2.827 1.00 90.69 308 PHE A O 1
ATOM 2473 N N . LEU A 1 309 ? 9.891 -2.014 2.782 1.00 92.81 309 LEU A N 1
ATOM 2474 C CA . LEU A 1 309 ? 9.974 -1.834 4.229 1.00 92.81 309 LEU A CA 1
ATOM 2475 C C . LEU A 1 309 ? 8.695 -1.211 4.789 1.00 92.81 309 LEU A C 1
ATOM 2477 O O . LEU A 1 309 ? 8.161 -1.722 5.770 1.00 92.81 309 LEU A O 1
ATOM 2481 N N . ILE A 1 310 ? 8.184 -0.135 4.182 1.00 93.44 310 ILE A N 1
ATOM 2482 C CA . ILE A 1 310 ? 6.949 0.531 4.631 1.00 93.44 310 ILE A CA 1
ATOM 2483 C C . ILE A 1 310 ? 5.756 -0.426 4.541 1.00 93.44 310 ILE A C 1
ATOM 2485 O O . ILE A 1 310 ? 4.922 -0.469 5.449 1.00 93.44 310 ILE A O 1
ATOM 2489 N N . TYR A 1 311 ? 5.710 -1.234 3.483 1.00 91.44 311 TYR A N 1
ATOM 2490 C CA . TYR A 1 311 ? 4.702 -2.270 3.287 1.00 91.44 311 TYR A CA 1
ATOM 2491 C C . TYR A 1 311 ? 4.685 -3.284 4.440 1.00 91.44 311 TYR A C 1
ATOM 2493 O O . TYR A 1 311 ? 3.650 -3.524 5.067 1.00 91.44 311 TYR A O 1
ATOM 2501 N N . CYS A 1 312 ? 5.858 -3.828 4.772 1.00 93.31 312 CYS A N 1
ATOM 2502 C CA . CYS A 1 312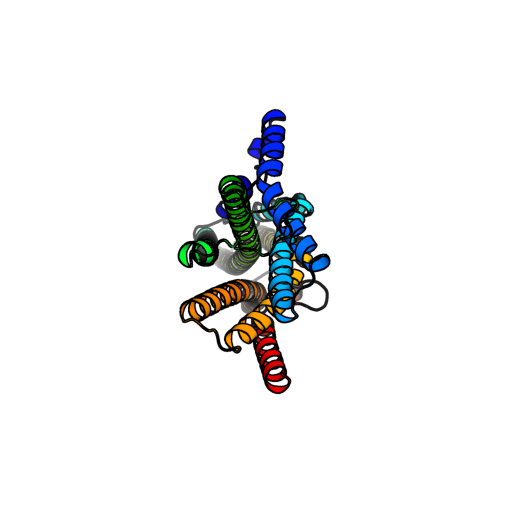 ? 6.025 -4.791 5.858 1.00 93.31 312 CYS A CA 1
ATOM 2503 C C . CYS A 1 312 ? 5.839 -4.155 7.243 1.00 93.31 312 CYS A C 1
ATOM 2505 O O . CYS A 1 312 ? 5.297 -4.790 8.148 1.00 93.31 312 CYS A O 1
ATOM 2507 N N . TYR A 1 313 ? 6.257 -2.899 7.414 1.00 95.44 313 TYR A N 1
ATOM 2508 C CA . TYR A 1 313 ? 6.120 -2.152 8.660 1.00 95.44 313 TYR A CA 1
ATOM 2509 C C . TYR A 1 313 ? 4.652 -1.967 9.035 1.00 95.44 313 TYR A C 1
ATOM 2511 O O . TYR A 1 313 ? 4.264 -2.302 10.152 1.00 95.44 313 TYR A O 1
ATOM 2519 N N . TYR A 1 314 ? 3.812 -1.496 8.108 1.00 95.38 314 TYR A N 1
ATOM 2520 C CA . TYR A 1 314 ? 2.398 -1.290 8.418 1.00 95.38 314 TYR A CA 1
ATOM 2521 C C . TYR A 1 314 ? 1.599 -2.594 8.509 1.00 95.38 314 TYR A C 1
ATOM 2523 O O . TYR A 1 314 ? 0.664 -2.659 9.307 1.00 95.38 314 TYR A O 1
ATOM 2531 N N . GLY A 1 315 ? 2.005 -3.656 7.804 1.00 94.75 315 GLY A N 1
ATOM 2532 C CA . GLY A 1 315 ? 1.469 -5.003 8.044 1.00 94.75 315 GLY A CA 1
ATOM 2533 C C . GLY A 1 315 ? 1.774 -5.508 9.461 1.00 94.75 315 GLY A C 1
ATOM 2534 O O . GLY A 1 315 ? 0.892 -6.021 10.161 1.00 94.75 315 GLY A O 1
ATOM 2535 N N . ASN A 1 316 ? 3.002 -5.268 9.931 1.00 95.62 316 ASN A N 1
ATOM 2536 C CA . ASN A 1 316 ? 3.419 -5.579 11.293 1.00 95.62 316 ASN A CA 1
ATOM 2537 C C . ASN A 1 316 ? 2.682 -4.720 12.330 1.00 95.62 316 ASN A C 1
ATOM 2539 O O . ASN A 1 316 ? 2.236 -5.248 13.345 1.00 95.62 316 ASN A O 1
ATOM 2543 N N . GLU A 1 317 ? 2.509 -3.420 12.077 1.00 96.69 317 GLU A N 1
ATOM 2544 C CA . GLU A 1 317 ? 1.777 -2.518 12.973 1.00 96.69 317 GLU A CA 1
ATOM 2545 C C . GLU A 1 317 ? 0.326 -2.958 13.168 1.00 96.69 317 GLU A C 1
ATOM 2547 O O . GLU A 1 317 ? -0.145 -2.950 14.301 1.00 96.69 317 GLU A O 1
ATOM 2552 N N . VAL A 1 318 ? -0.380 -3.410 12.123 1.00 96.75 318 VAL A N 1
ATOM 2553 C CA . VAL A 1 318 ? -1.746 -3.948 12.287 1.00 96.75 318 VAL A CA 1
ATOM 2554 C C . VAL A 1 318 ? -1.745 -5.124 13.266 1.00 96.75 318 VAL A C 1
ATOM 2556 O O . VAL A 1 318 ? -2.561 -5.169 14.192 1.00 96.75 318 VAL A O 1
ATOM 2559 N N . THR A 1 319 ? -0.785 -6.036 13.108 1.00 95.50 319 THR A N 1
ATOM 2560 C CA . THR A 1 319 ? -0.622 -7.199 13.989 1.00 95.50 319 THR A CA 1
ATOM 2561 C C . THR A 1 319 ? -0.319 -6.761 15.423 1.00 95.50 319 THR A C 1
ATOM 2563 O O . THR A 1 319 ? -0.991 -7.181 16.365 1.00 95.50 319 THR A O 1
ATOM 2566 N N . TYR A 1 320 ? 0.638 -5.850 15.597 1.00 96.12 320 TYR A N 1
ATOM 2567 C CA . TYR A 1 320 ? 1.037 -5.308 16.893 1.00 96.12 320 TYR A CA 1
ATOM 2568 C C . TYR A 1 320 ? -0.117 -4.587 17.607 1.00 96.12 320 TYR A C 1
ATOM 2570 O O . TYR A 1 320 ? -0.401 -4.838 18.783 1.00 96.12 320 TYR A O 1
ATOM 2578 N N . LYS A 1 321 ? -0.848 -3.726 16.896 1.00 96.69 321 LYS A N 1
ATOM 2579 C CA . LYS A 1 321 ? -2.024 -3.014 17.413 1.00 96.69 321 LYS A CA 1
ATOM 2580 C C . LYS A 1 321 ? -3.146 -3.973 17.791 1.00 96.69 321 LYS A C 1
ATOM 2582 O O . LYS A 1 321 ? -3.804 -3.767 18.809 1.00 96.69 321 LYS A O 1
ATOM 2587 N N . SER A 1 322 ? -3.337 -5.044 17.024 1.00 95.75 322 SER A N 1
ATOM 2588 C CA . SER A 1 322 ? -4.322 -6.074 17.347 1.00 95.75 322 SER A CA 1
ATOM 2589 C C . SER A 1 322 ? -3.958 -6.840 18.622 1.00 95.75 322 SER A C 1
ATOM 2591 O O . SER A 1 322 ? -4.842 -7.109 19.434 1.00 95.75 322 SER A O 1
ATOM 2593 N N . THR A 1 323 ? -2.682 -7.172 18.826 1.00 94.94 323 THR A N 1
ATOM 2594 C CA . THR A 1 323 ? -2.212 -7.848 20.047 1.00 94.94 323 THR A CA 1
ATOM 2595 C C . THR A 1 323 ? -2.326 -6.933 21.268 1.00 94.94 323 THR A C 1
ATOM 2597 O O . THR A 1 323 ? -2.927 -7.297 22.278 1.00 94.94 323 THR A O 1
ATOM 2600 N N . THR A 1 324 ? -1.844 -5.694 21.159 1.00 94.88 324 THR A N 1
ATOM 2601 C CA . THR A 1 324 ? -1.898 -4.715 22.262 1.00 94.88 324 THR A CA 1
ATOM 2602 C C . THR A 1 324 ? -3.319 -4.255 22.595 1.00 94.88 324 THR A C 1
ATOM 2604 O O . THR A 1 324 ? -3.574 -3.757 23.696 1.00 94.88 324 THR A O 1
ATOM 2607 N N . PHE A 1 325 ? -4.268 -4.400 21.668 1.00 95.50 325 PHE A N 1
ATOM 2608 C CA . PHE A 1 325 ? -5.689 -4.211 21.938 1.00 95.50 325 PHE A CA 1
ATOM 2609 C C . PHE A 1 325 ? -6.213 -5.248 22.941 1.00 95.50 325 PHE A C 1
ATOM 2611 O O . PHE A 1 325 ? -6.864 -4.866 23.916 1.00 95.50 325 PHE A O 1
ATOM 2618 N N . PHE A 1 326 ? -5.887 -6.532 22.753 1.00 93.69 326 PHE A N 1
ATOM 2619 C CA . PHE A 1 326 ? -6.246 -7.592 23.699 1.00 93.69 326 PHE A CA 1
ATOM 2620 C C . PHE A 1 326 ? -5.663 -7.323 25.092 1.00 93.69 326 PHE A C 1
ATOM 2622 O O . PHE A 1 326 ? -6.403 -7.321 26.077 1.00 93.69 326 PHE A O 1
ATOM 2629 N N . GLU A 1 327 ? -4.366 -7.013 25.167 1.00 93.69 327 GLU A N 1
ATOM 2630 C CA . GLU A 1 327 ? -3.681 -6.694 26.427 1.00 93.69 327 GLU A CA 1
ATOM 2631 C C . GLU A 1 327 ? -4.338 -5.508 27.145 1.00 93.69 327 GLU A C 1
ATOM 2633 O O . GLU A 1 327 ? -4.587 -5.550 28.349 1.00 93.69 327 GLU A O 1
ATOM 2638 N N . ALA A 1 328 ? -4.685 -4.458 26.397 1.00 93.62 328 ALA A N 1
ATOM 2639 C CA . ALA A 1 328 ? -5.316 -3.272 26.959 1.00 93.62 328 ALA A CA 1
ATOM 2640 C C . ALA A 1 328 ? -6.702 -3.556 27.551 1.00 93.62 328 ALA A C 1
ATOM 2642 O O . ALA A 1 328 ? -7.052 -2.959 28.565 1.00 93.62 328 ALA A O 1
ATOM 2643 N N . ILE A 1 329 ? -7.489 -4.445 26.939 1.00 94.25 329 ILE A N 1
ATOM 2644 C CA . ILE A 1 329 ? -8.797 -4.851 27.473 1.00 94.25 329 ILE A CA 1
ATOM 2645 C C . ILE A 1 329 ? -8.630 -5.754 28.695 1.00 94.25 329 ILE A C 1
ATOM 2647 O O . ILE A 1 329 ? -9.407 -5.635 29.641 1.00 94.25 329 ILE A O 1
ATOM 2651 N N . ALA A 1 330 ? -7.616 -6.621 28.707 1.00 91.88 330 ALA A N 1
ATOM 2652 C CA . ALA A 1 330 ? -7.372 -7.550 29.807 1.00 91.88 330 ALA A CA 1
ATOM 2653 C C . ALA A 1 330 ? -7.047 -6.853 31.138 1.00 91.88 330 ALA A C 1
ATOM 2655 O O . ALA A 1 330 ? -7.404 -7.365 32.195 1.00 91.88 330 ALA A O 1
ATOM 2656 N N . VAL A 1 331 ? -6.401 -5.685 31.088 1.00 93.69 331 VAL A N 1
ATOM 2657 C CA . VAL A 1 331 ? -5.989 -4.921 32.282 1.00 93.69 331 VAL A CA 1
ATOM 2658 C C . VAL A 1 331 ? -7.110 -4.027 32.834 1.00 93.69 331 VAL A C 1
ATOM 2660 O O . VAL A 1 331 ? -7.017 -3.536 33.960 1.00 93.69 331 VAL A O 1
ATOM 2663 N N . ILE A 1 332 ? -8.188 -3.796 32.078 1.00 93.38 332 ILE A N 1
ATOM 2664 C CA . ILE A 1 332 ? -9.321 -3.008 32.574 1.00 93.38 332 ILE A CA 1
ATOM 2665 C C . ILE A 1 332 ? -10.019 -3.773 33.706 1.00 93.38 332 ILE A C 1
ATOM 2667 O O . ILE A 1 332 ? -10.341 -4.953 33.589 1.00 93.38 332 ILE A O 1
ATOM 2671 N N . ASP A 1 333 ? -10.292 -3.081 34.810 1.00 92.38 333 ASP A N 1
ATOM 2672 C CA . ASP A 1 333 ? -11.025 -3.655 35.934 1.00 92.38 333 ASP A CA 1
ATOM 2673 C C . ASP A 1 333 ? -12.533 -3.714 35.636 1.00 92.38 333 ASP A C 1
ATOM 2675 O O . ASP A 1 333 ? -13.281 -2.751 35.829 1.00 92.38 333 ASP A O 1
ATOM 2679 N N . TRP A 1 334 ? -12.960 -4.884 35.159 1.00 92.31 334 TRP A N 1
ATOM 2680 C CA . TRP A 1 334 ? -14.349 -5.215 34.839 1.00 92.31 334 TRP A CA 1
ATOM 2681 C C . TRP A 1 334 ? -15.166 -5.689 36.049 1.00 92.31 334 TRP A C 1
ATOM 2683 O O . TRP A 1 334 ? -16.360 -5.960 35.899 1.00 92.31 334 TRP A O 1
ATOM 2693 N N . ASN A 1 335 ? -14.564 -5.826 37.238 1.00 89.19 335 ASN A N 1
ATOM 2694 C CA . ASN A 1 335 ? -15.239 -6.391 38.413 1.00 89.19 335 ASN A CA 1
ATOM 2695 C C . ASN A 1 335 ? -16.553 -5.683 38.781 1.00 89.19 335 ASN A C 1
ATOM 2697 O O . ASN A 1 335 ? -17.522 -6.412 39.038 1.00 89.19 335 ASN A O 1
ATOM 2701 N N . PRO A 1 336 ? -16.635 -4.334 38.735 1.00 87.44 336 PRO A N 1
ATOM 2702 C CA . PRO A 1 336 ? -17.850 -3.600 39.100 1.00 87.44 336 PRO A CA 1
ATOM 2703 C C . PRO A 1 336 ? -19.043 -3.841 38.163 1.00 87.44 336 PRO A C 1
ATOM 2705 O O . PRO A 1 336 ? -20.177 -3.576 38.542 1.00 87.44 336 PRO A O 1
ATOM 2708 N N . MET A 1 337 ? -18.805 -4.349 36.950 1.00 89.88 337 MET A N 1
ATOM 2709 C CA . MET A 1 337 ? -19.826 -4.514 35.911 1.00 89.88 337 MET A CA 1
ATOM 2710 C C . MET A 1 337 ? -20.756 -5.702 36.196 1.00 89.88 337 MET A C 1
ATOM 2712 O O . MET A 1 337 ? -20.395 -6.656 36.904 1.00 89.88 337 MET A O 1
ATOM 2716 N N . SER A 1 338 ? -21.934 -5.720 35.563 1.00 90.56 338 SER A N 1
ATOM 2717 C CA . SER A 1 338 ? -22.852 -6.858 35.668 1.00 90.56 338 SER A CA 1
ATOM 2718 C C . SER A 1 338 ? -22.243 -8.176 35.155 1.00 90.56 338 SER A C 1
ATOM 2720 O O . SER A 1 338 ? -21.315 -8.220 34.342 1.00 90.56 338 SER A O 1
ATOM 2722 N N . LYS A 1 339 ? -22.795 -9.309 35.617 1.00 90.81 339 LYS A N 1
ATOM 2723 C CA . LYS A 1 339 ? -22.387 -10.654 35.154 1.00 90.81 339 LYS A CA 1
ATOM 2724 C C . LYS A 1 339 ? -22.538 -10.818 33.637 1.00 90.81 339 LYS A C 1
ATOM 2726 O O . LYS A 1 339 ? -21.723 -11.483 33.004 1.00 90.81 339 LYS A O 1
ATOM 2731 N N . GLU A 1 340 ? -23.577 -10.214 33.068 1.00 90.06 340 GLU A N 1
ATOM 2732 C CA . GLU A 1 340 ? -23.871 -10.259 31.636 1.00 90.06 340 GLU A CA 1
ATOM 2733 C C . GLU A 1 340 ? -22.824 -9.486 30.826 1.00 90.06 340 GLU A C 1
ATOM 2735 O O . GLU A 1 340 ? -22.282 -10.016 29.856 1.00 90.06 340 GLU A O 1
ATOM 2740 N N . PHE A 1 341 ? -22.455 -8.284 31.281 1.00 92.12 341 PHE A N 1
ATOM 2741 C CA . PHE A 1 341 ? -21.389 -7.490 30.673 1.00 92.12 341 PHE A CA 1
ATOM 2742 C C . PHE A 1 341 ? -20.048 -8.235 30.697 1.00 92.12 341 PHE A C 1
ATOM 2744 O O . PHE A 1 341 ? -19.404 -8.386 29.658 1.00 92.12 341 PHE A O 1
ATOM 2751 N N . LYS A 1 342 ? -19.666 -8.791 31.857 1.00 93.25 342 LYS A N 1
ATOM 2752 C CA . LYS A 1 342 ? -18.431 -9.581 32.010 1.00 93.25 342 LYS A CA 1
ATOM 2753 C C . LYS A 1 342 ? -18.381 -10.778 31.060 1.00 93.25 342 LYS A C 1
ATOM 2755 O O . LYS A 1 342 ? -17.359 -10.999 30.416 1.00 93.25 342 LYS A O 1
ATOM 2760 N N . LYS A 1 343 ? -19.486 -11.518 30.913 1.00 93.88 343 LYS A N 1
ATOM 2761 C CA . LYS A 1 343 ? -19.577 -12.648 29.972 1.00 93.88 343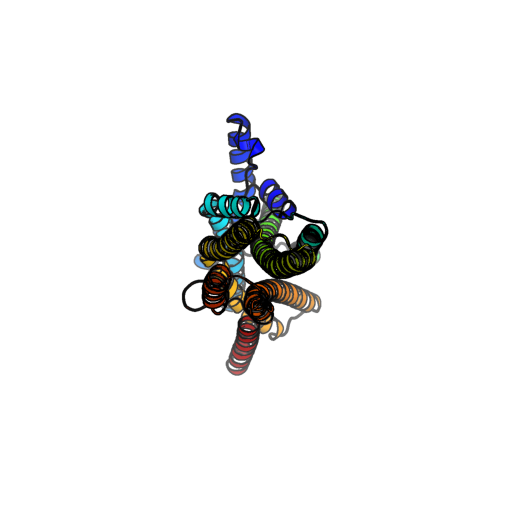 LYS A CA 1
ATOM 2762 C C . LYS A 1 343 ? -19.308 -12.209 28.527 1.00 93.88 343 LYS A C 1
ATOM 2764 O O . LYS A 1 343 ? -18.555 -12.872 27.820 1.00 93.88 343 LYS A O 1
ATOM 2769 N N . ASN A 1 344 ? -19.885 -11.089 28.096 1.00 93.50 344 ASN A N 1
ATOM 2770 C CA . ASN A 1 344 ? -19.685 -10.559 26.745 1.00 93.50 344 ASN A CA 1
ATOM 2771 C C . ASN A 1 344 ? -18.251 -10.055 26.513 1.00 93.50 344 ASN A C 1
ATOM 2773 O O . ASN A 1 344 ? -17.679 -10.319 25.457 1.00 93.50 344 ASN A O 1
ATOM 2777 N N . ILE A 1 345 ? -17.640 -9.396 27.504 1.00 94.12 345 ILE A N 1
ATOM 2778 C CA . ILE A 1 345 ? -16.226 -8.996 27.436 1.00 94.12 345 ILE A CA 1
ATOM 2779 C C . ILE A 1 345 ? -15.317 -10.215 27.282 1.00 94.12 345 ILE A C 1
ATOM 2781 O O . ILE A 1 345 ? -14.422 -10.181 26.446 1.00 94.12 345 ILE A O 1
ATOM 2785 N N . ILE A 1 346 ? -15.573 -11.310 28.005 1.00 94.06 346 ILE A N 1
ATOM 2786 C CA . ILE A 1 346 ? -14.793 -12.549 27.864 1.00 94.06 346 ILE A CA 1
ATOM 2787 C C . ILE A 1 346 ? -14.859 -13.087 26.428 1.00 94.06 346 ILE A C 1
ATOM 2789 O O . ILE A 1 346 ? -13.829 -13.477 25.883 1.00 94.06 346 ILE A O 1
ATOM 2793 N N . PHE A 1 347 ? -16.028 -13.067 25.777 1.00 94.50 347 PHE A N 1
ATOM 2794 C CA . PHE A 1 347 ? -16.132 -13.466 24.367 1.00 94.50 347 PHE A CA 1
ATOM 2795 C C . PHE A 1 347 ? -15.328 -12.553 23.438 1.00 94.50 347 PHE A C 1
ATOM 2797 O O . PHE A 1 347 ? -14.619 -13.040 22.557 1.00 94.50 347 PHE A O 1
ATOM 2804 N N . ILE A 1 348 ? -15.400 -11.237 23.649 1.00 94.81 348 ILE A N 1
ATOM 2805 C CA . ILE A 1 348 ? -14.624 -10.268 22.869 1.00 94.81 348 ILE A CA 1
ATOM 2806 C C . ILE A 1 348 ? -13.125 -10.502 23.074 1.00 94.81 348 ILE A C 1
ATOM 2808 O O . ILE A 1 348 ? -12.392 -10.599 22.096 1.00 94.81 348 ILE A O 1
ATOM 2812 N N . MET A 1 349 ? -12.675 -10.668 24.320 1.00 93.81 349 MET A N 1
ATOM 2813 C CA . MET A 1 349 ? -11.282 -10.967 24.661 1.00 93.81 349 MET A CA 1
ATOM 2814 C C . MET A 1 349 ? -10.815 -12.289 24.053 1.00 93.81 349 MET A C 1
ATOM 2816 O O . MET A 1 349 ? -9.719 -12.355 23.507 1.00 93.81 349 MET A O 1
ATOM 2820 N N . SER A 1 350 ? -11.653 -13.326 24.090 1.00 94.19 350 SER A N 1
ATOM 2821 C CA . SER A 1 350 ? -11.356 -14.622 23.475 1.00 94.19 350 SER A CA 1
ATOM 2822 C C . SER A 1 350 ? -11.197 -14.517 21.958 1.00 94.19 350 SER A C 1
ATOM 2824 O O . SER A 1 350 ? -10.361 -15.206 21.379 1.00 94.19 350 SER A O 1
ATOM 2826 N N . ARG A 1 351 ? -11.953 -13.635 21.293 1.00 93.88 351 ARG A N 1
ATOM 2827 C CA . ARG A 1 351 ? -11.723 -13.349 19.873 1.00 93.88 351 ARG A CA 1
ATOM 2828 C C . ARG A 1 351 ? -10.467 -12.504 19.661 1.00 93.88 351 ARG A C 1
ATOM 2830 O O . ARG A 1 351 ? -9.733 -12.777 18.713 1.00 93.88 351 ARG A O 1
ATOM 2837 N N . ALA A 1 352 ? -10.237 -11.507 20.513 1.00 93.25 352 ALA A N 1
ATOM 2838 C CA . ALA A 1 352 ? -9.112 -10.581 20.430 1.00 93.25 352 ALA A CA 1
ATOM 2839 C C . ALA A 1 352 ? -7.755 -11.244 20.708 1.00 93.25 352 ALA A C 1
ATOM 2841 O O . ALA A 1 352 ? -6.739 -10.773 20.209 1.00 93.25 352 ALA A O 1
ATOM 2842 N N . SER A 1 353 ? -7.732 -12.367 21.435 1.00 92.38 353 SER A N 1
ATOM 2843 C CA . SER A 1 353 ? -6.512 -13.148 21.675 1.00 92.38 353 SER A CA 1
ATOM 2844 C C . SER A 1 353 ? -5.936 -13.783 20.403 1.00 92.38 353 SER A C 1
ATOM 2846 O O . SER A 1 353 ? -4.825 -14.304 20.430 1.00 92.38 353 SER A O 1
ATOM 2848 N N . LYS A 1 354 ? -6.689 -13.779 19.295 1.00 91.31 354 LYS A N 1
ATOM 2849 C CA . LYS A 1 354 ? -6.208 -14.145 17.959 1.00 91.31 354 LYS A CA 1
ATOM 2850 C C . LYS A 1 354 ? -5.947 -12.862 17.163 1.00 91.31 354 LYS A C 1
ATOM 2852 O O . LYS A 1 354 ? -6.917 -12.300 16.638 1.00 91.31 354 LYS A O 1
ATOM 2857 N N . PRO A 1 355 ? -4.687 -12.402 17.070 1.00 89.38 355 PRO A N 1
ATOM 2858 C CA . PRO A 1 355 ? -4.376 -11.132 16.436 1.00 89.38 355 PRO A CA 1
ATOM 2859 C C . PRO A 1 355 ? -4.696 -11.141 14.940 1.00 89.38 355 PRO A C 1
ATOM 2861 O O . PRO A 1 355 ? -4.730 -12.186 14.285 1.00 89.38 355 PRO A O 1
ATOM 2864 N N . ILE A 1 356 ? -4.961 -9.952 14.408 1.00 92.31 356 ILE A N 1
ATOM 2865 C CA . ILE A 1 356 ? -5.165 -9.723 12.982 1.00 92.31 356 ILE A CA 1
ATOM 2866 C C . ILE A 1 356 ? -3.806 -9.782 12.293 1.00 92.31 356 ILE A C 1
ATOM 2868 O O . ILE A 1 356 ? -2.997 -8.872 12.443 1.00 92.31 356 ILE A O 1
ATOM 2872 N N . PHE A 1 357 ? -3.583 -10.830 11.508 1.00 88.62 357 PHE A N 1
ATOM 2873 C CA . PHE A 1 357 ? -2.434 -10.915 10.619 1.00 88.62 357 PHE A CA 1
ATOM 2874 C C . PHE A 1 357 ? -2.832 -10.470 9.217 1.00 88.62 357 PHE A C 1
ATOM 2876 O O . PHE A 1 357 ? -3.771 -11.018 8.631 1.00 88.62 357 PHE A O 1
ATOM 2883 N N . ILE A 1 358 ? -2.074 -9.530 8.651 1.00 87.69 358 ILE A N 1
ATOM 2884 C CA . ILE A 1 358 ? -2.138 -9.256 7.216 1.00 87.69 358 ILE A CA 1
ATOM 2885 C C . ILE A 1 358 ? -1.410 -10.398 6.506 1.00 87.69 358 ILE A C 1
ATOM 2887 O O . ILE A 1 358 ? -0.188 -10.395 6.348 1.00 87.69 358 ILE A O 1
ATOM 2891 N N . SER A 1 359 ? -2.187 -11.425 6.174 1.00 77.62 359 SER A N 1
ATOM 2892 C CA . SER A 1 359 ? -1.728 -12.650 5.527 1.00 77.62 359 SER A CA 1
ATOM 2893 C C . SER A 1 359 ? -2.341 -12.766 4.143 1.00 77.62 359 SER A C 1
ATOM 2895 O O . SER A 1 359 ? -3.481 -12.352 3.912 1.00 77.62 359 SER A O 1
ATOM 2897 N N . CYS A 1 360 ? -1.571 -13.302 3.204 1.00 62.94 360 CYS A N 1
ATOM 2898 C CA . CYS A 1 360 ? -2.016 -13.479 1.831 1.00 62.94 360 CYS A CA 1
ATOM 2899 C C . CYS A 1 360 ? -1.700 -14.910 1.386 1.00 62.94 360 CYS A C 1
ATOM 2901 O O . CYS A 1 360 ? -0.542 -15.292 1.212 1.00 62.94 360 CYS A O 1
ATOM 2903 N N . GLY A 1 361 ? -2.751 -15.724 1.249 1.00 59.25 361 GLY A N 1
ATOM 2904 C CA . GLY A 1 361 ? -2.624 -17.175 1.090 1.00 59.25 361 GLY A CA 1
ATOM 2905 C C . GLY A 1 361 ? -2.208 -17.872 2.392 1.00 59.25 361 GLY A C 1
ATOM 2906 O O . GLY A 1 361 ? -2.440 -17.357 3.482 1.00 59.25 361 GLY A O 1
ATOM 2907 N N . ALA A 1 362 ? -1.599 -19.056 2.280 1.00 58.25 362 ALA A N 1
ATOM 2908 C CA . ALA A 1 362 ? -1.172 -19.857 3.434 1.00 58.25 362 ALA A CA 1
ATOM 2909 C C . ALA A 1 362 ? 0.282 -19.601 3.890 1.00 58.25 362 ALA A C 1
ATOM 2911 O O . ALA A 1 362 ? 0.700 -20.182 4.887 1.00 58.25 362 ALA A O 1
ATOM 2912 N N . TYR A 1 363 ? 1.060 -18.773 3.174 1.00 60.59 363 TYR A N 1
ATOM 2913 C CA . TYR A 1 363 ? 2.528 -18.764 3.314 1.00 60.59 363 TYR A CA 1
ATOM 2914 C C . TYR A 1 363 ? 3.181 -17.390 3.529 1.00 60.59 363 TYR A C 1
ATOM 2916 O O . TYR A 1 363 ? 4.301 -17.350 4.034 1.00 60.59 363 TYR A O 1
ATOM 2924 N N . VAL A 1 364 ? 2.534 -16.272 3.168 1.00 71.44 364 VAL A N 1
ATOM 2925 C CA . VAL A 1 364 ? 3.154 -14.934 3.249 1.00 71.44 364 VAL A CA 1
ATOM 2926 C C . VAL A 1 364 ? 2.429 -14.064 4.271 1.00 71.44 364 VAL A C 1
ATOM 2928 O O . VAL A 1 364 ? 1.226 -13.818 4.159 1.00 71.44 364 VAL A O 1
ATOM 2931 N N . TYR A 1 365 ? 3.194 -13.570 5.244 1.00 84.00 365 TYR A N 1
ATOM 2932 C CA . TYR A 1 365 ? 2.764 -12.589 6.235 1.00 84.00 365 TYR A CA 1
ATOM 2933 C C . TYR A 1 365 ? 3.533 -11.289 6.010 1.00 84.00 365 TYR A C 1
ATOM 2935 O O . TYR A 1 365 ? 4.750 -11.313 5.846 1.00 84.00 365 TYR A O 1
ATOM 2943 N N . LEU A 1 366 ? 2.845 -10.147 6.013 1.00 86.19 366 LEU A N 1
ATOM 2944 C CA . LEU A 1 366 ? 3.522 -8.852 5.961 1.00 86.19 366 LEU A CA 1
ATOM 2945 C C . LEU A 1 366 ? 4.066 -8.494 7.346 1.00 86.19 366 LEU A C 1
ATOM 2947 O O . LEU A 1 366 ? 3.374 -7.879 8.155 1.00 86.19 366 LEU A O 1
ATOM 2951 N N . THR A 1 367 ? 5.308 -8.896 7.615 1.00 90.25 367 THR A N 1
ATOM 2952 C CA . THR A 1 367 ? 6.013 -8.598 8.867 1.00 90.25 367 THR A CA 1
ATOM 2953 C C . THR A 1 367 ? 7.419 -8.069 8.603 1.00 90.25 367 THR A C 1
ATOM 2955 O O . THR A 1 367 ? 8.010 -8.286 7.542 1.00 90.25 367 THR A O 1
ATOM 2958 N N . LEU A 1 368 ? 7.996 -7.398 9.602 1.00 90.31 368 LEU A N 1
ATOM 2959 C CA . LEU A 1 368 ? 9.399 -6.978 9.550 1.00 90.31 368 LEU A CA 1
ATOM 2960 C C . LEU A 1 368 ? 10.359 -8.177 9.482 1.00 90.31 368 LEU A C 1
ATOM 2962 O O . LEU A 1 368 ? 11.437 -8.074 8.900 1.00 90.31 368 LEU A O 1
ATOM 2966 N N . GLU A 1 369 ? 9.963 -9.330 10.023 1.00 89.69 369 GLU A N 1
ATOM 2967 C CA . GLU A 1 369 ? 10.730 -10.572 9.896 1.00 89.69 369 GLU A CA 1
ATOM 2968 C C . GLU A 1 369 ? 10.781 -11.049 8.444 1.00 89.69 369 GLU A C 1
ATOM 2970 O O . GLU A 1 369 ? 11.852 -11.414 7.961 1.00 89.69 369 GLU A O 1
ATOM 2975 N N . SER A 1 370 ? 9.659 -10.980 7.723 1.00 87.44 370 SER A N 1
ATOM 2976 C CA . SER A 1 370 ? 9.597 -11.320 6.301 1.00 87.44 370 SER A CA 1
ATOM 2977 C C . SER A 1 370 ? 10.445 -10.373 5.447 1.00 87.44 370 SER A C 1
ATOM 2979 O O . SER A 1 370 ? 11.158 -10.842 4.562 1.00 87.44 370 SER A O 1
ATOM 2981 N N . PHE A 1 371 ? 10.468 -9.072 5.759 1.00 89.25 371 PHE A N 1
ATOM 2982 C CA . PHE A 1 371 ? 11.405 -8.126 5.138 1.00 89.25 371 PHE A CA 1
ATOM 2983 C C . PHE A 1 371 ? 12.868 -8.545 5.361 1.00 89.25 371 PHE A C 1
ATOM 2985 O O . PHE A 1 371 ? 13.639 -8.671 4.410 1.00 89.25 371 PHE A O 1
ATOM 2992 N N . MET A 1 372 ? 13.249 -8.826 6.612 1.00 88.62 372 MET A N 1
ATOM 2993 C CA . MET A 1 372 ? 14.610 -9.259 6.942 1.00 88.62 372 MET A CA 1
ATOM 2994 C C . MET A 1 372 ? 14.976 -10.593 6.284 1.00 88.62 372 MET A C 1
ATOM 2996 O O . MET A 1 372 ? 16.130 -10.786 5.899 1.00 88.62 372 MET A O 1
ATOM 3000 N N . ALA A 1 373 ? 14.018 -11.512 6.148 1.00 86.62 373 ALA A N 1
ATOM 3001 C CA . ALA A 1 373 ? 14.211 -12.778 5.454 1.00 86.62 373 ALA A CA 1
ATOM 3002 C C . ALA A 1 373 ? 14.520 -12.559 3.967 1.00 86.62 373 ALA A C 1
ATOM 3004 O O . ALA A 1 373 ? 15.471 -13.153 3.465 1.00 86.62 373 ALA A O 1
ATOM 3005 N N . VAL A 1 374 ? 13.791 -11.661 3.294 1.00 84.56 374 VAL A N 1
ATOM 3006 C CA . VAL A 1 374 ? 14.059 -11.289 1.895 1.00 84.56 374 VAL A CA 1
ATOM 3007 C C . VAL A 1 374 ? 15.446 -10.673 1.750 1.00 84.56 374 VAL A C 1
ATOM 3009 O O . VAL A 1 374 ? 16.223 -11.127 0.919 1.00 84.56 374 VAL A O 1
ATOM 3012 N N . VAL A 1 375 ? 15.810 -9.700 2.590 1.00 84.75 375 VAL A N 1
ATOM 3013 C CA . VAL A 1 375 ? 17.137 -9.059 2.521 1.00 84.75 375 VAL A CA 1
ATOM 3014 C C . VAL A 1 375 ? 18.266 -10.078 2.718 1.00 84.75 375 VAL A C 1
ATOM 3016 O O . VAL A 1 375 ? 19.247 -10.071 1.972 1.00 84.75 375 VAL A O 1
ATOM 3019 N N . LYS A 1 376 ? 18.125 -10.992 3.688 1.00 85.38 376 LYS A N 1
ATOM 3020 C CA . LYS A 1 376 ? 19.101 -12.068 3.924 1.00 85.38 376 LYS A CA 1
ATOM 3021 C C . LYS A 1 376 ? 19.186 -13.027 2.743 1.00 85.38 376 LYS A C 1
ATOM 3023 O O . LYS A 1 376 ? 20.293 -13.354 2.329 1.00 85.38 376 LYS A O 1
ATOM 3028 N N . LEU A 1 377 ? 18.043 -13.447 2.197 1.00 82.88 377 LEU A N 1
ATOM 3029 C CA . LEU A 1 377 ? 17.992 -14.323 1.029 1.00 82.88 377 LEU A CA 1
ATOM 3030 C C . LEU A 1 377 ? 18.692 -13.670 -0.164 1.00 82.88 377 LEU A C 1
ATOM 3032 O O . LEU A 1 377 ? 19.537 -14.310 -0.781 1.00 82.88 377 LEU A O 1
ATOM 3036 N N . SER A 1 378 ? 18.422 -12.391 -0.427 1.00 81.12 378 SER A N 1
ATOM 3037 C CA . SER A 1 378 ? 19.076 -11.633 -1.494 1.00 81.12 378 SER A CA 1
ATOM 3038 C C . SER A 1 378 ? 20.591 -11.580 -1.324 1.00 81.12 378 SER A C 1
ATOM 3040 O O . SER A 1 378 ? 21.322 -11.806 -2.285 1.00 81.12 378 SER A O 1
ATOM 3042 N N . PHE A 1 379 ? 21.080 -11.357 -0.101 1.00 80.00 379 PHE A N 1
ATOM 3043 C CA . PHE A 1 379 ? 22.515 -11.364 0.186 1.00 80.00 379 PHE A CA 1
ATOM 3044 C C . PHE A 1 379 ? 23.142 -12.763 0.057 1.00 80.00 379 PHE A C 1
ATOM 3046 O O . PHE A 1 379 ? 24.259 -12.907 -0.438 1.00 80.00 379 PHE A O 1
ATOM 3053 N N . SER A 1 380 ? 22.430 -13.814 0.470 1.00 83.19 380 SER A N 1
ATOM 3054 C CA . SER A 1 380 ? 22.867 -15.202 0.293 1.00 83.19 380 SER A CA 1
ATOM 3055 C C . SER A 1 380 ? 22.950 -15.592 -1.183 1.00 83.19 380 SER A C 1
ATOM 3057 O O . SER A 1 380 ? 23.975 -16.126 -1.600 1.00 83.19 380 SER A O 1
ATOM 3059 N N . VAL A 1 381 ? 21.914 -15.294 -1.975 1.00 77.44 381 VAL A N 1
ATOM 3060 C CA . VAL A 1 381 ? 21.897 -15.522 -3.431 1.00 77.44 381 VAL A CA 1
ATOM 3061 C C . VAL A 1 381 ? 23.037 -14.759 -4.094 1.00 77.44 381 VAL A C 1
ATOM 3063 O O . VAL A 1 381 ? 23.768 -15.331 -4.897 1.00 77.44 381 VAL A O 1
ATOM 3066 N N . PHE A 1 382 ? 23.249 -13.505 -3.698 1.00 75.81 382 PHE A N 1
ATOM 3067 C CA . PHE A 1 382 ? 24.383 -12.710 -4.149 1.00 75.81 382 PHE A CA 1
ATOM 3068 C C . PHE A 1 382 ? 25.733 -13.401 -3.880 1.00 75.81 382 PHE A C 1
ATOM 3070 O O . PHE A 1 382 ? 26.530 -13.550 -4.804 1.00 75.81 382 PHE A O 1
ATOM 3077 N N . ASN A 1 383 ? 25.989 -13.866 -2.652 1.00 81.19 383 ASN A N 1
ATOM 3078 C CA . ASN A 1 383 ? 27.252 -14.537 -2.323 1.00 81.19 383 ASN A CA 1
ATOM 3079 C C . ASN A 1 383 ? 27.468 -15.817 -3.143 1.00 81.19 383 ASN A C 1
ATOM 3081 O O . ASN A 1 383 ? 28.595 -16.087 -3.546 1.00 81.19 383 ASN A O 1
ATOM 3085 N N . VAL A 1 384 ? 26.401 -16.577 -3.409 1.00 82.06 384 VAL A N 1
ATOM 3086 C CA . VAL A 1 384 ? 26.458 -17.777 -4.260 1.00 82.06 384 VAL A CA 1
ATOM 3087 C C . VAL A 1 384 ? 26.766 -17.411 -5.710 1.00 82.06 384 VAL A C 1
ATOM 3089 O O . VAL A 1 384 ? 27.624 -18.042 -6.325 1.00 82.06 384 VAL A O 1
ATOM 3092 N N . LEU A 1 385 ? 26.103 -16.388 -6.258 1.00 72.69 385 LEU A N 1
ATOM 3093 C CA . LEU A 1 385 ? 26.366 -15.918 -7.619 1.00 72.69 385 LEU A CA 1
ATOM 3094 C C . LEU A 1 385 ? 27.817 -15.453 -7.760 1.00 72.69 385 LEU A C 1
ATOM 3096 O O . LEU A 1 385 ? 28.485 -15.867 -8.696 1.00 72.69 385 LEU A O 1
ATOM 3100 N N . LYS A 1 386 ? 28.329 -14.692 -6.787 1.00 71.56 386 LYS A N 1
ATOM 3101 C CA . LYS A 1 386 ? 29.723 -14.231 -6.758 1.00 71.56 386 LYS A CA 1
ATOM 3102 C C . LYS A 1 386 ? 30.751 -15.356 -6.574 1.00 71.56 386 LYS A C 1
ATOM 3104 O O . LYS A 1 386 ? 31.906 -15.178 -6.937 1.00 71.56 386 LYS A O 1
ATOM 3109 N N . SER A 1 387 ? 30.389 -16.474 -5.941 1.00 78.31 387 SER A N 1
ATOM 3110 C CA . SER A 1 387 ? 31.312 -17.604 -5.770 1.00 78.31 387 SER A CA 1
ATOM 3111 C C . SER A 1 387 ? 31.285 -18.599 -6.931 1.00 78.31 387 SER A C 1
ATOM 3113 O O . SER A 1 387 ? 32.153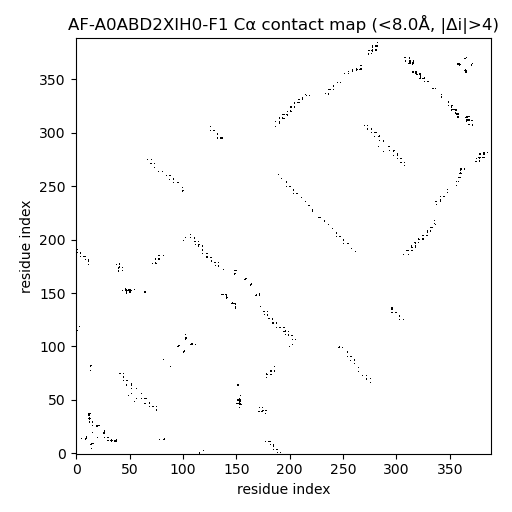 -19.465 -6.987 1.00 78.31 387 SER A O 1
ATOM 3115 N N . THR A 1 388 ? 30.271 -18.533 -7.800 1.00 71.81 388 THR A N 1
ATOM 3116 C CA . THR A 1 388 ? 30.041 -19.505 -8.887 1.00 71.81 388 THR A CA 1
ATOM 3117 C C . THR A 1 388 ? 30.342 -18.927 -10.274 1.00 71.81 388 THR A C 1
ATOM 3119 O O . THR A 1 388 ? 30.715 -19.686 -11.168 1.00 71.81 388 THR A O 1
ATOM 3122 N N . LEU A 1 389 ? 30.175 -17.613 -10.446 1.00 57.84 389 LEU A N 1
ATOM 3123 C CA . LEU A 1 389 ? 30.540 -16.825 -11.629 1.00 57.84 389 LEU A CA 1
ATOM 3124 C C . LEU A 1 389 ? 31.799 -16.017 -11.317 1.00 57.84 389 LEU A C 1
ATOM 3126 O O . LEU A 1 389 ? 32.659 -15.923 -12.219 1.00 57.84 389 LEU A O 1
#

pLDDT: mean 88.44, std 7.65, range [56.28, 97.56]

Mean predicted aligned error: 6.24 Å

Solvent-accessible surface area (backbone atoms only — not comparable to full-atom values): 20938 Å² total; per-residue (Å²): 129,70,60,64,46,52,50,52,35,35,77,56,38,70,36,86,54,77,81,45,64,72,42,78,63,54,36,53,52,48,51,53,51,15,52,64,55,45,44,46,39,57,52,50,42,49,26,26,48,50,24,66,75,73,49,93,64,56,75,67,59,42,52,57,51,50,56,49,40,51,52,52,42,47,32,51,47,48,55,51,47,52,56,72,38,39,70,54,54,52,48,53,57,50,60,57,66,33,81,74,60,48,63,89,46,72,70,41,43,48,51,48,50,51,47,56,50,51,46,54,50,53,44,52,53,50,49,53,55,51,53,50,51,49,49,53,56,68,40,48,36,69,75,69,68,46,101,56,66,83,63,79,57,49,65,102,66,77,66,84,46,68,68,56,36,51,53,52,46,51,47,50,53,54,20,47,55,50,42,52,52,50,42,48,40,52,51,43,46,55,46,41,52,36,46,49,51,35,39,51,45,56,44,48,48,52,49,57,53,50,51,51,54,53,52,52,55,50,52,54,51,37,67,75,61,77,55,90,54,69,67,60,56,52,52,51,51,53,52,51,53,51,53,52,51,50,41,51,54,47,56,50,52,51,52,50,54,48,34,77,59,42,26,69,58,55,48,49,49,55,56,50,51,39,54,52,53,25,50,52,54,42,56,72,67,45,85,64,92,44,73,66,57,48,52,49,53,52,50,51,48,51,50,56,51,51,54,54,46,52,50,14,44,39,26,31,46,31,25,50,45,31,43,53,39,31,56,58,58,70,70,51,84,58,80,90,52,54,73,68,56,49,54,54,48,50,54,52,45,64,55,33,71,57,52,52,70,52,46,30,81,96,81,45,57,37,25,59,64,50,51,52,49,40,55,49,50,25,53,51,53,35,53,51,51,68,74,75,107

InterPro domains:
  IPR004117 Olfactory receptor, insect [PF02949] (59-379)
  IPR004117 Olfactory receptor, insect [PTHR21137] (4-388)

Sequence (389 aa):
MLELQFKVLSSIGFWCPRSWSSSGLTEKLYRCYSVLLVTPMYSLVLCQAAGLLLTRQSFDEFNETFFIVLSTGFAAFKGSCDLWNRAKIIRLVDMFSEPFCLPRCQRESGIQKTYDQMCRKIEIILLCVVEFTAGVFLLGPLISHSRELPYKVLLPYDLNDTLIFSLSYVHQTFSCIIITVVTMTNNALIVGFMMQLCSQLDILKLRFRKASDKIKEHLEKEVASEKLSNRTSKQMEVQIIRELAQHHLHTYNLAETFCETFHGTIVGEFCINSLVICVSVYKLSLNAETIAEILFNVLYLTCIMGEFLIYCYYGNEVTYKSTTFFEAIAVIDWNPMSKEFKKNIIFIMSRASKPIFISCGAYVYLTLESFMAVVKLSFSVFNVLKSTL

Nearest PDB structures (foldseek):
  8z9z-assembly1_B  TM=8.296E-01  e=4.406E-14  Acyrthosiphon pisum
  8z9z-assembly1_C  TM=8.596E-01  e=1.681E-13  Acyrthosiphon pisum
  8v00-assembly1_C  TM=8.140E-01  e=2.480E-13  Apocrypta bakeri
  6c70-assembly1_A  TM=8.565E-01  e=1.732E-12  Apocrypta bakeri
  8v3c-assembly1_D  TM=8.123E-01  e=5.324E-12  Anopheles gambiae

Foldseek 3Di:
DLPVLQVLCQVQLLHDDPVQVVDPVSVVVSNVVSCVNCVLLVVQLVQLVCLLPPPDDDPVVNVVSVLVSLLSVLLNVLSVLCNVLVVLLVVLVVLCVDPLNDDPDPVLVVLVVVLVVVLVVVLVVLLVLLVVLLVLLLCVCVVVVHLDASHRGHDPDDCPDPVSSVVVSVSVSSSSNSSSSSVSSSLSSLLSLLSSLLSLLVSLLVLLQVLLVVLVVVVVVCVVVVDPPPPVSQVSLVVSLVSSVVSLVSSLVSLVSSLVSCLVSLVSLLVSLLVVLLVLVLVLVPDDPDPSVNVSSVSVNCSSLVSLQSQLVSLASQQVSLCVSLVSLVPRPCPVDDPVSVVSSVVSSVVSNDGRFSHRPDDDTSHPVSSVVSNVVSVVSSVVVVVPD